Protein AF-A0AAD6NYW4-F1 (afdb_monomer_lite)

Radius of gyration: 80.91 Å; chains: 1; bounding box: 141×64×249 Å

Foldseek 3Di:
DDPPDDDPPPPPPLVVVLVVLVVVLVVLVVVLVVLVVQCVVVVVDVPCPPSNVVSVVVNVVSVVVNVVSVVVSVVSVVVVVVVVVVVVVVVVVVVVVVVVVVVLVVVLVVVVVVVVVVVVVVVVVVVVVVVVVVVVVVVVVVVVVVVVVVVVVVVVVVVVVVVVVVVVVVVVVVVVVVVVVVVVVVVVVVVVVVVVVVVVVVVVVVVVVVVVVVVVVVVVVVVVVVVVVVVVVPPDDDDDDDDDDDDDDDDDDDDDDDDPDDPDDDDDDDDPPPDDDDDDDDDDDDDDDDDDDDDPDDDDDDDDPDPDDDDDDDDDDDDDDDPDPPPPPCVVPSVVVVPPPPPDDDDDDDDDDDDDDDDDDDDDDDDDDDDDDDDDDDDDDD

Sequence (382 aa):
MEAIESHPKGKYRTIGFKTCLKDVSDGITTSKELLKVLNHVCGLDEKHPSGLSLVSALRIELNRACILVNQLIKEHRSNHNEIEYLIKHFEEEKAAWKSKERDRIRNATACIAEELEVERKLRSQTERLNKKLGKELADTKISLSKAVKELECEKRAKEVLEQVCDELARGIGEDRAAAEEMKKESAKMREEVEKEREMLQLADVFREERVQMKLCEAKYHFEEKNCSCGQAEREENEMGAIGNGEVHDGDDSADSDLHSIELNMDNSSRSYKWCYVSEGNALDNPKWFSGGKDFKGRKSISDNIQWGNICLQTRNSNGIDGPDHDFINENQGCLNMLDRERTLPVQRPVLGQSLPLQESGNLVSDDTSPVRQEDNLKPRIA

Structure (mmCIF, N/CA/C/O backbone):
data_AF-A0AAD6NYW4-F1
#
_entry.id   AF-A0AAD6NYW4-F1
#
loop_
_atom_site.group_PDB
_atom_site.id
_atom_site.type_symbol
_atom_site.label_atom_id
_atom_site.label_alt_id
_atom_site.label_comp_id
_atom_site.label_asym_id
_atom_site.label_entity_id
_atom_site.label_seq_id
_atom_site.pdbx_PDB_ins_code
_atom_site.Cartn_x
_atom_site.Cartn_y
_atom_site.Cartn_z
_atom_site.occupancy
_atom_site.B_iso_or_equiv
_atom_site.auth_seq_id
_atom_site.auth_comp_id
_atom_site.auth_asym_id
_atom_site.auth_atom_id
_atom_site.pdbx_PDB_model_num
ATOM 1 N N . MET A 1 1 ? -11.278 0.214 43.573 1.00 37.81 1 MET A N 1
ATOM 2 C CA . MET A 1 1 ? -12.393 -0.474 44.258 1.00 37.81 1 MET A CA 1
ATOM 3 C C . MET A 1 1 ? -12.351 -0.048 45.712 1.00 37.81 1 MET A C 1
ATOM 5 O O . MET A 1 1 ? -11.592 -0.614 46.482 1.00 37.81 1 MET A O 1
ATOM 9 N N . GLU A 1 2 ? -13.078 1.011 46.055 1.00 35.41 2 GLU A N 1
ATOM 10 C CA . GLU A 1 2 ? -13.207 1.475 47.439 1.00 35.41 2 GLU A CA 1
ATOM 11 C C . GLU A 1 2 ? -14.260 0.615 48.144 1.00 35.41 2 GLU A C 1
ATOM 13 O O . GLU A 1 2 ? -15.426 0.570 47.740 1.00 35.41 2 GLU A O 1
ATOM 18 N N . ALA A 1 3 ? -13.826 -0.130 49.157 1.00 43.34 3 ALA A N 1
ATOM 19 C CA . ALA A 1 3 ? -14.701 -0.889 50.031 1.00 43.34 3 ALA A CA 1
ATOM 20 C C . ALA A 1 3 ? -15.401 0.091 50.982 1.00 43.34 3 ALA A C 1
ATOM 22 O O . ALA A 1 3 ? -14.817 0.543 51.961 1.00 43.34 3 ALA A O 1
ATOM 23 N N . ILE A 1 4 ? -16.653 0.439 50.680 1.00 46.81 4 ILE A N 1
ATOM 24 C CA . ILE A 1 4 ? -17.505 1.170 51.623 1.00 46.81 4 ILE A CA 1
ATOM 25 C C . ILE A 1 4 ? -17.984 0.165 52.669 1.00 46.81 4 ILE A C 1
ATOM 27 O O . ILE A 1 4 ? -18.914 -0.612 52.449 1.00 46.81 4 ILE A O 1
ATOM 31 N N . GLU A 1 5 ? -17.284 0.181 53.793 1.00 44.53 5 GLU A N 1
ATOM 32 C CA . GLU A 1 5 ? -17.569 -0.553 55.014 1.00 44.53 5 GLU A CA 1
ATOM 33 C C . GLU A 1 5 ? -18.922 -0.092 55.590 1.00 44.53 5 GLU A C 1
ATOM 35 O O . GLU A 1 5 ? -19.087 1.027 56.077 1.00 44.53 5 GLU A O 1
ATOM 40 N N . SER A 1 6 ? -19.950 -0.938 55.479 1.00 41.78 6 SER A N 1
ATOM 41 C CA . SER A 1 6 ? -21.277 -0.659 56.027 1.00 41.78 6 SER A CA 1
ATOM 42 C C . SER A 1 6 ? -21.308 -0.981 57.524 1.00 41.78 6 SER A C 1
ATOM 44 O O . SER A 1 6 ? -21.440 -2.139 57.922 1.00 41.78 6 SER A O 1
ATOM 46 N N . HIS A 1 7 ? -21.207 0.043 58.370 1.00 40.03 7 HIS A N 1
ATOM 47 C CA . HIS A 1 7 ? -21.378 -0.098 59.816 1.00 40.03 7 HIS A CA 1
ATOM 48 C C . HIS A 1 7 ? -22.817 -0.506 60.206 1.00 40.03 7 HIS A C 1
ATOM 50 O O . HIS A 1 7 ? -23.773 0.165 59.806 1.00 40.03 7 HIS A O 1
ATOM 56 N N . PRO A 1 8 ? -23.015 -1.508 61.087 1.00 45.09 8 PRO A N 1
ATOM 57 C CA . PRO A 1 8 ? -24.337 -1.941 61.525 1.00 45.09 8 PRO A CA 1
ATOM 58 C C . PRO A 1 8 ? -24.797 -1.121 62.741 1.00 45.09 8 PRO A C 1
ATOM 60 O O . PRO A 1 8 ? -24.997 -1.656 63.824 1.00 45.09 8 PRO A O 1
ATOM 63 N N . LYS A 1 9 ? -24.957 0.202 62.612 1.00 47.97 9 LYS A N 1
ATOM 64 C CA . LYS A 1 9 ? -25.365 1.045 63.761 1.00 47.97 9 LYS A CA 1
ATOM 65 C C . LYS A 1 9 ? -26.877 1.020 64.056 1.00 47.97 9 LYS A C 1
ATOM 67 O O . LYS A 1 9 ? -27.293 1.476 65.116 1.00 47.97 9 LYS A O 1
ATOM 72 N N . GLY A 1 10 ? -27.699 0.442 63.173 1.00 47.62 10 GLY A N 1
ATOM 73 C CA . GLY A 1 10 ? -29.167 0.448 63.300 1.00 47.62 10 GLY A CA 1
ATOM 74 C C . GLY A 1 10 ? -29.782 -0.664 64.161 1.00 47.62 10 GLY A C 1
ATOM 75 O O . GLY A 1 10 ? -30.853 -0.468 64.726 1.00 47.62 10 GLY A O 1
ATOM 76 N N . LYS A 1 11 ? -29.123 -1.822 64.315 1.00 50.69 11 LYS A N 1
ATOM 77 C CA . LYS A 1 11 ? -29.748 -3.003 64.950 1.00 50.69 11 LYS A CA 1
ATOM 78 C C . LYS A 1 11 ? -29.909 -2.868 66.472 1.00 50.69 11 LYS A C 1
ATOM 80 O O . LYS A 1 11 ? -30.887 -3.355 67.028 1.00 50.69 11 LYS A O 1
ATOM 85 N N . TYR A 1 12 ? -29.004 -2.163 67.149 1.00 49.53 12 TYR A N 1
ATOM 86 C CA . TYR A 1 12 ? -28.977 -2.110 68.618 1.00 49.53 12 TYR A CA 1
ATOM 87 C C . TYR A 1 12 ? -30.113 -1.275 69.240 1.00 49.53 12 TYR A C 1
ATOM 89 O O . TYR A 1 12 ? -30.588 -1.610 70.323 1.00 49.53 12 TYR A O 1
ATOM 97 N N . ARG A 1 13 ? -30.600 -0.222 68.560 1.00 55.19 13 ARG A N 1
ATOM 98 C CA . ARG A 1 13 ? -31.680 0.639 69.092 1.00 55.19 13 ARG A CA 1
ATOM 99 C C . ARG A 1 13 ? -33.062 -0.001 68.994 1.00 55.19 13 ARG A C 1
ATOM 101 O O . ARG A 1 13 ? -33.830 0.062 69.949 1.00 55.19 13 ARG A O 1
ATOM 108 N N . THR A 1 14 ? -33.372 -0.639 67.871 1.00 58.56 14 THR A N 1
ATOM 109 C CA . THR A 1 14 ? -34.698 -1.231 67.631 1.00 58.56 14 THR A CA 1
ATOM 110 C C . THR A 1 14 ? -34.931 -2.475 68.494 1.00 58.56 14 THR A C 1
ATOM 112 O O . THR A 1 14 ? -36.050 -2.723 68.945 1.00 58.56 14 THR A O 1
ATOM 115 N N . ILE A 1 15 ? -33.862 -3.230 68.786 1.00 61.38 15 ILE A N 1
ATOM 116 C CA . ILE A 1 15 ? -33.903 -4.389 69.690 1.00 61.38 15 ILE A CA 1
ATOM 117 C C . ILE A 1 15 ? -34.190 -3.941 71.130 1.00 61.38 15 ILE A C 1
ATOM 119 O O . ILE A 1 15 ? -35.093 -4.494 71.754 1.00 61.38 15 ILE A O 1
ATOM 123 N N . GLY A 1 16 ? -33.503 -2.903 71.623 1.00 66.81 16 GLY A N 1
ATOM 124 C CA . GLY A 1 16 ? -33.691 -2.395 72.989 1.00 66.81 16 GLY A CA 1
ATOM 125 C C . GLY A 1 16 ? -35.081 -1.800 73.254 1.00 66.81 16 GLY A C 1
ATOM 126 O O . GLY A 1 16 ? -35.619 -1.929 74.351 1.00 66.81 16 GLY A O 1
ATOM 127 N N . PHE A 1 17 ? -35.709 -1.194 72.243 1.00 73.19 17 PHE A N 1
ATOM 128 C CA . PHE A 1 17 ? -37.070 -0.662 72.370 1.00 73.19 17 PHE A CA 1
ATOM 129 C C . PHE A 1 17 ? -38.128 -1.779 72.420 1.00 73.19 17 PHE A C 1
ATOM 131 O O . PHE A 1 17 ? -39.079 -1.717 73.200 1.00 73.19 17 PHE A O 1
ATOM 138 N N . LYS A 1 18 ? -37.934 -2.849 71.637 1.00 75.81 18 LYS A N 1
ATOM 139 C CA . LYS A 1 18 ? -38.827 -4.019 71.608 1.00 75.81 18 LYS A CA 1
ATOM 140 C C . LYS A 1 18 ? -38.780 -4.827 72.908 1.00 75.81 18 LYS A C 1
ATOM 142 O O . LYS A 1 18 ? -39.818 -5.349 73.312 1.00 75.81 18 LYS A O 1
ATOM 147 N N . THR A 1 19 ? -37.608 -4.945 73.537 1.00 80.00 19 THR A N 1
ATOM 148 C CA . THR A 1 19 ? -37.462 -5.601 74.847 1.00 80.00 19 THR A CA 1
ATOM 149 C C . THR A 1 19 ? -38.117 -4.764 75.943 1.00 80.00 19 THR A C 1
ATOM 151 O O . THR A 1 19 ? -38.983 -5.275 76.639 1.00 80.00 19 THR A O 1
ATOM 154 N N . CYS A 1 20 ? -37.853 -3.453 75.977 1.00 81.75 20 CYS A N 1
ATOM 155 C CA . CYS A 1 20 ? -38.441 -2.532 76.955 1.00 81.75 20 CYS A CA 1
ATOM 156 C C . CYS A 1 20 ? -39.983 -2.519 76.926 1.00 81.75 20 CYS A C 1
ATOM 158 O O . CYS A 1 20 ? -40.627 -2.629 77.967 1.00 81.75 20 CYS A O 1
ATOM 160 N N . LEU A 1 21 ? -40.607 -2.462 75.740 1.00 86.94 21 LEU A N 1
ATOM 161 C CA . LEU A 1 21 ? -42.074 -2.513 75.633 1.00 86.94 21 LEU A CA 1
ATOM 162 C C . LEU A 1 21 ? -42.669 -3.835 76.135 1.00 86.94 21 LEU A C 1
ATOM 164 O O . LEU A 1 21 ? -43.785 -3.853 76.655 1.00 86.94 21 LEU A O 1
ATOM 168 N N . LYS A 1 22 ? -41.939 -4.942 75.970 1.00 88.12 22 LYS A N 1
ATOM 169 C CA . LYS A 1 22 ? -42.376 -6.251 76.453 1.00 88.12 22 LYS A CA 1
ATOM 170 C C . LYS A 1 22 ? -42.270 -6.338 77.975 1.00 88.12 22 LYS A C 1
ATOM 172 O O . LYS A 1 22 ? -43.239 -6.740 78.607 1.00 88.12 22 LYS A O 1
ATOM 177 N N . ASP A 1 23 ? -41.178 -5.840 78.544 1.00 89.31 23 ASP A N 1
ATOM 178 C CA . ASP A 1 23 ? -40.975 -5.773 79.994 1.00 89.31 23 ASP A CA 1
ATOM 179 C C . ASP A 1 23 ? -42.046 -4.897 80.675 1.00 89.31 23 ASP A C 1
ATOM 181 O O . ASP A 1 23 ? -42.572 -5.252 81.728 1.00 89.31 23 ASP A O 1
ATOM 185 N N . VAL A 1 24 ? -42.452 -3.787 80.042 1.00 89.81 24 VAL A N 1
ATOM 186 C CA . VAL A 1 24 ? -43.563 -2.937 80.516 1.00 89.81 24 VAL A CA 1
ATOM 187 C C . VAL A 1 24 ? -44.909 -3.666 80.440 1.00 89.81 24 VAL A C 1
ATOM 189 O O . VAL A 1 24 ? -45.713 -3.569 81.366 1.00 89.81 24 VAL A O 1
ATOM 192 N N . SER A 1 25 ? -45.168 -4.422 79.369 1.00 90.44 25 SER A N 1
ATOM 193 C CA . SER A 1 25 ? -46.374 -5.255 79.253 1.00 90.44 25 SER A CA 1
ATOM 194 C C . SER A 1 25 ? -46.430 -6.310 80.362 1.00 90.44 25 SER A C 1
ATOM 196 O O . SER A 1 25 ? -47.468 -6.483 81.005 1.00 90.44 25 SER A O 1
ATOM 198 N N . ASP A 1 26 ? -45.311 -6.979 80.630 1.00 90.12 26 ASP A N 1
ATOM 199 C CA . ASP A 1 26 ? -45.198 -7.999 81.675 1.00 90.12 26 ASP A CA 1
ATOM 200 C C . ASP A 1 26 ? -45.297 -7.366 83.090 1.00 90.12 26 ASP A C 1
ATOM 202 O O . ASP A 1 26 ? -45.929 -7.912 83.998 1.00 90.12 26 ASP A O 1
ATOM 206 N N . GLY A 1 27 ? -44.800 -6.138 83.272 1.00 90.88 27 GLY A N 1
ATOM 207 C CA . GLY A 1 27 ? -45.001 -5.333 84.486 1.00 90.88 27 GLY A CA 1
ATOM 208 C C . GLY A 1 27 ? -46.458 -4.894 84.717 1.00 90.88 27 GLY A C 1
ATOM 209 O O . GLY A 1 27 ? -46.949 -4.865 85.847 1.00 90.88 27 GLY A O 1
ATOM 210 N N . ILE A 1 28 ? -47.202 -4.587 83.651 1.00 90.00 28 ILE A N 1
ATOM 211 C CA . ILE A 1 28 ? -48.628 -4.231 83.736 1.00 90.00 28 ILE A CA 1
ATOM 212 C C . ILE A 1 28 ? -49.489 -5.464 84.042 1.00 90.00 28 ILE A C 1
ATOM 214 O O . ILE A 1 28 ? -50.460 -5.360 84.796 1.00 90.00 28 ILE A O 1
ATOM 218 N N . THR A 1 29 ? -49.149 -6.640 83.503 1.00 89.19 29 THR A N 1
ATOM 219 C CA . THR A 1 29 ? -49.878 -7.884 83.809 1.00 89.19 29 THR A CA 1
ATOM 220 C C . THR A 1 29 ? -49.689 -8.303 85.263 1.00 89.19 29 THR A C 1
ATOM 222 O O . THR A 1 29 ? -50.671 -8.607 85.935 1.00 89.19 29 THR A O 1
ATOM 225 N N . THR A 1 30 ? -48.471 -8.216 85.796 1.00 91.81 30 THR A N 1
ATOM 226 C CA . THR A 1 30 ? -48.211 -8.449 87.228 1.00 91.81 30 THR A CA 1
ATOM 227 C C . THR A 1 30 ? -48.932 -7.429 88.116 1.00 91.81 30 THR A C 1
ATOM 229 O O . THR A 1 30 ? -49.604 -7.818 89.073 1.00 91.81 30 THR A O 1
ATOM 232 N N . SER A 1 31 ? -48.914 -6.142 87.749 1.00 91.44 31 SER A N 1
ATOM 233 C CA . SER A 1 31 ? -49.692 -5.089 88.429 1.00 91.44 31 SER A CA 1
ATOM 234 C C . SER A 1 31 ? -51.200 -5.377 88.426 1.00 91.44 31 SER A C 1
ATOM 236 O O . SER A 1 31 ? -51.902 -5.072 89.389 1.00 91.44 31 SER A O 1
ATOM 238 N N . LYS A 1 32 ? -51.714 -6.013 87.366 1.00 89.56 32 LYS A N 1
ATOM 239 C CA . LYS A 1 32 ? -53.123 -6.411 87.251 1.00 89.56 32 LYS A CA 1
ATOM 240 C C . LYS A 1 32 ? -53.471 -7.557 88.191 1.00 89.56 32 LYS A C 1
ATOM 242 O O . LYS A 1 32 ? -54.555 -7.534 88.769 1.00 89.56 32 LYS A O 1
ATOM 247 N N . GLU A 1 33 ? -52.575 -8.522 88.373 1.00 89.44 33 GLU A N 1
ATOM 248 C CA . GLU A 1 33 ? -52.743 -9.587 89.368 1.00 89.44 33 GLU A CA 1
ATOM 249 C C . GLU A 1 33 ? -52.685 -9.037 90.802 1.00 89.44 33 GLU A C 1
ATOM 251 O O . GLU A 1 33 ? -53.554 -9.358 91.612 1.00 89.44 33 GLU A O 1
ATOM 256 N N . LEU A 1 34 ? -51.754 -8.123 91.104 1.00 89.69 34 LEU A N 1
ATOM 257 C CA . LEU A 1 34 ? -51.691 -7.443 92.407 1.00 89.69 34 LEU A CA 1
ATOM 258 C C . LEU A 1 34 ? -52.976 -6.668 92.718 1.00 89.69 34 LEU A C 1
ATOM 260 O O . LEU A 1 34 ? -53.477 -6.710 93.841 1.00 89.69 34 LEU A O 1
ATOM 264 N N . LEU A 1 35 ? -53.560 -6.009 91.716 1.00 87.38 35 LEU A N 1
ATOM 265 C CA . LEU A 1 35 ? -54.819 -5.290 91.883 1.00 87.38 35 LEU A CA 1
ATOM 266 C C . LEU A 1 35 ? -56.006 -6.231 92.157 1.00 87.38 35 LEU A C 1
ATOM 268 O O . LEU A 1 35 ? -56.921 -5.848 92.884 1.00 87.38 35 LEU A O 1
ATOM 272 N N . LYS A 1 36 ? -55.997 -7.469 91.635 1.00 86.81 36 LYS A N 1
ATOM 273 C CA . LYS A 1 36 ? -56.999 -8.493 92.001 1.00 86.81 36 LYS A CA 1
ATOM 274 C C . LYS A 1 36 ? -56.878 -8.887 93.473 1.00 86.81 36 LYS A C 1
ATOM 276 O O . LYS A 1 36 ? -57.900 -9.011 94.142 1.00 86.81 36 LYS A O 1
ATOM 281 N N . VAL A 1 37 ? -55.649 -9.043 93.972 1.00 87.12 37 VAL A N 1
ATOM 282 C CA . VAL A 1 37 ? -55.379 -9.325 95.392 1.00 87.12 37 VAL A CA 1
ATOM 283 C C . VAL A 1 37 ? -55.840 -8.159 96.269 1.00 87.12 37 VAL A C 1
ATOM 285 O O . VAL A 1 37 ? -56.552 -8.373 97.246 1.00 87.12 37 VAL A O 1
ATOM 288 N N . LEU A 1 38 ? -55.523 -6.917 95.887 1.00 83.62 38 LEU A N 1
ATOM 289 C CA . LEU A 1 38 ? -55.958 -5.720 96.614 1.00 83.62 38 LEU A CA 1
ATOM 290 C C . LEU A 1 38 ? -57.488 -5.594 96.661 1.00 83.62 38 LEU A C 1
ATOM 292 O O . LEU A 1 38 ? -58.049 -5.283 97.707 1.00 83.62 38 LEU A O 1
ATOM 296 N N . ASN A 1 39 ? -58.174 -5.895 95.555 1.00 82.38 39 ASN A N 1
ATOM 297 C CA . ASN A 1 39 ? -59.637 -5.896 95.495 1.00 82.38 39 ASN A CA 1
ATOM 298 C C . ASN A 1 39 ? -60.265 -6.938 96.441 1.00 82.38 39 ASN A C 1
ATOM 300 O O . ASN A 1 39 ? -61.337 -6.701 96.989 1.00 82.38 39 ASN A O 1
ATOM 304 N N . HIS A 1 40 ? -59.595 -8.074 96.664 1.00 82.62 40 HIS A N 1
ATOM 305 C CA . HIS A 1 40 ? -60.026 -9.085 97.632 1.00 82.62 40 HIS A CA 1
ATOM 306 C C . HIS A 1 40 ? -59.844 -8.609 99.083 1.00 82.62 40 HIS A C 1
ATOM 308 O O . HIS A 1 40 ? -60.756 -8.764 99.890 1.00 82.62 40 HIS A O 1
ATOM 314 N N . VAL A 1 41 ? -58.713 -7.967 99.400 1.00 79.88 41 VAL A N 1
ATOM 315 C CA . VAL A 1 41 ? -58.428 -7.415 100.739 1.00 79.88 41 VAL A CA 1
ATOM 316 C C . VAL A 1 41 ? -59.375 -6.260 101.087 1.00 79.88 41 VAL A C 1
ATOM 318 O O . VAL A 1 41 ? -59.947 -6.248 102.172 1.00 79.88 41 VAL A O 1
ATOM 321 N N . CYS A 1 42 ? -59.611 -5.324 100.162 1.00 70.88 42 CYS A N 1
ATOM 322 C CA . CYS A 1 42 ? -60.546 -4.211 100.368 1.00 70.88 42 CYS A CA 1
ATOM 323 C C . CYS A 1 42 ? -62.022 -4.644 100.434 1.00 70.88 42 CYS A C 1
ATOM 325 O O . CYS A 1 42 ? -62.851 -3.874 100.907 1.00 70.88 42 CYS A O 1
ATOM 327 N N . GLY A 1 43 ? -62.364 -5.848 99.962 1.00 66.44 43 GLY A N 1
ATOM 328 C CA . GLY A 1 43 ? -63.716 -6.410 100.051 1.00 66.44 43 GLY A CA 1
ATOM 329 C C . GLY A 1 43 ? -64.041 -7.087 101.389 1.00 66.44 43 GLY A C 1
ATOM 330 O O . GLY A 1 43 ? -65.210 -7.348 101.649 1.00 66.44 43 GLY A O 1
ATOM 331 N N . LEU A 1 44 ? -63.038 -7.367 102.231 1.00 66.12 44 LEU A N 1
ATOM 332 C CA . LEU A 1 44 ? -63.210 -7.989 103.554 1.00 66.12 44 LEU A CA 1
ATOM 333 C C . LEU A 1 44 ? -63.502 -6.970 104.671 1.00 66.12 44 LEU A C 1
ATOM 335 O O . LEU A 1 44 ? -63.889 -7.364 105.768 1.00 66.12 44 LEU A O 1
ATOM 339 N N . ASP A 1 45 ? -63.327 -5.676 104.397 1.00 58.19 45 ASP A N 1
ATOM 340 C CA . ASP A 1 45 ? -63.430 -4.593 105.375 1.00 58.19 45 ASP A CA 1
ATOM 341 C C . ASP A 1 45 ? -64.662 -3.717 105.046 1.00 58.19 45 ASP A C 1
ATOM 343 O O . ASP A 1 45 ? -64.588 -2.765 104.269 1.00 58.19 45 ASP A O 1
ATOM 347 N N . GLU A 1 46 ? -65.838 -4.055 105.597 1.00 54.50 46 GLU A N 1
ATOM 348 C CA . GLU A 1 46 ? -67.162 -3.453 105.294 1.00 54.50 46 GLU A CA 1
ATOM 349 C C . GLU A 1 46 ? -67.290 -1.926 105.559 1.00 54.50 46 GLU A C 1
ATOM 351 O O . GLU A 1 46 ? -68.369 -1.353 105.401 1.00 54.50 46 GLU A O 1
ATOM 356 N N . LYS A 1 47 ? -66.216 -1.217 105.942 1.00 57.78 47 LYS A N 1
ATOM 357 C CA . LYS A 1 47 ? -66.252 0.189 106.401 1.00 57.78 47 LYS A CA 1
ATOM 358 C C . LYS A 1 47 ? -65.693 1.241 105.424 1.00 57.78 47 LYS A C 1
ATOM 360 O O . LYS A 1 47 ? -65.736 2.428 105.752 1.00 57.78 47 LYS A O 1
ATOM 365 N N . HIS A 1 48 ? -65.217 0.876 104.224 1.00 59.91 48 HIS A N 1
ATOM 366 C CA . HIS A 1 48 ? -64.530 1.822 103.316 1.00 59.91 48 HIS A CA 1
ATOM 367 C C . HIS A 1 48 ? -65.054 1.860 101.855 1.00 59.91 48 HIS A C 1
ATOM 369 O O . HIS A 1 48 ? -64.357 1.434 100.930 1.00 59.91 48 HIS A O 1
ATOM 375 N N . PRO A 1 49 ? -66.224 2.479 101.582 1.00 65.75 49 PRO A N 1
ATOM 376 C CA . PRO A 1 49 ? -66.772 2.628 100.221 1.00 65.75 49 PRO A CA 1
ATOM 377 C C . PRO A 1 49 ? -65.873 3.426 99.249 1.00 65.75 49 PRO A C 1
ATOM 379 O O . PRO A 1 49 ? -65.888 3.182 98.043 1.00 65.75 49 PRO A O 1
ATOM 382 N N . SER A 1 50 ? -65.032 4.335 99.759 1.00 74.44 50 SER A N 1
ATOM 383 C CA . SER A 1 50 ? -64.059 5.102 98.957 1.00 74.44 50 SER A CA 1
ATOM 384 C C . SER A 1 50 ? -62.919 4.229 98.394 1.00 74.44 50 SER A C 1
ATOM 386 O O . SER A 1 50 ? -62.477 4.429 97.260 1.00 74.44 50 SER A O 1
ATOM 388 N N . GLY A 1 51 ? -62.489 3.198 99.136 1.00 74.06 51 GLY A N 1
ATOM 389 C CA . GLY A 1 51 ? -61.415 2.285 98.719 1.00 74.06 51 GLY A CA 1
ATOM 390 C C . GLY A 1 51 ? -61.816 1.387 97.545 1.00 74.06 51 GLY A C 1
ATOM 391 O O . GLY A 1 51 ? -61.041 1.208 96.607 1.00 74.06 51 GLY A O 1
ATOM 392 N N . LEU A 1 52 ? -63.063 0.903 97.533 1.00 77.62 52 LEU A N 1
ATOM 393 C CA . LEU A 1 52 ? -63.614 0.087 96.443 1.00 77.62 52 LEU A CA 1
ATOM 394 C C . LEU A 1 52 ? -63.771 0.881 95.133 1.00 77.62 52 LEU A C 1
ATOM 396 O O . LEU A 1 52 ? -63.486 0.364 94.047 1.00 77.62 52 LEU A O 1
ATOM 400 N N . SER A 1 53 ? -64.175 2.154 95.227 1.00 82.69 53 SER A N 1
ATOM 401 C CA . SER A 1 53 ? -64.245 3.067 94.077 1.00 82.69 53 SER A CA 1
ATOM 402 C C . SER A 1 53 ? -62.855 3.351 93.497 1.00 82.69 53 SER A C 1
ATOM 404 O O . SER A 1 53 ? -62.679 3.329 92.278 1.00 82.69 53 SER A O 1
ATOM 406 N N . LEU A 1 54 ? -61.848 3.559 94.355 1.00 85.12 54 LEU A N 1
ATOM 407 C CA . LEU A 1 54 ? -60.461 3.779 93.938 1.00 85.12 54 LEU A CA 1
ATOM 408 C C . LEU A 1 54 ? -59.862 2.540 93.253 1.00 85.12 54 LEU A C 1
ATOM 410 O O . LEU A 1 54 ? -59.283 2.662 92.177 1.00 85.12 54 LEU A O 1
ATOM 414 N N . VAL A 1 55 ? -60.047 1.342 93.818 1.00 84.25 55 VAL A N 1
ATOM 415 C CA . VAL A 1 55 ? -59.583 0.078 93.211 1.00 84.25 55 VAL A CA 1
ATOM 416 C C . VAL A 1 55 ? -60.250 -0.165 91.851 1.00 84.25 55 VAL A C 1
ATOM 418 O O . VAL A 1 55 ? -59.594 -0.599 90.901 1.00 84.25 55 VAL A O 1
ATOM 421 N N . SER A 1 56 ? -61.536 0.173 91.718 1.00 85.12 56 SER A N 1
ATOM 422 C CA . SER A 1 56 ? -62.262 0.082 90.446 1.00 85.12 56 SER A CA 1
ATOM 423 C C . SER A 1 56 ? -61.735 1.071 89.401 1.00 85.12 56 SER A C 1
ATOM 425 O O . SER A 1 56 ? -61.515 0.679 88.253 1.00 85.12 56 SER A O 1
ATOM 427 N N . ALA A 1 57 ? -61.463 2.321 89.790 1.00 87.31 57 ALA A N 1
ATOM 428 C CA . ALA A 1 57 ? -60.857 3.326 88.917 1.00 87.31 57 ALA A CA 1
ATOM 429 C C . ALA A 1 57 ? -59.440 2.919 88.468 1.00 87.31 57 ALA A C 1
ATOM 431 O O . ALA A 1 57 ? -59.140 2.942 87.274 1.00 87.31 57 ALA A O 1
ATOM 432 N N . LEU A 1 58 ? -58.603 2.436 89.397 1.00 90.12 58 LEU A N 1
ATOM 433 C CA . LEU A 1 58 ? -57.268 1.901 89.102 1.00 90.12 58 LEU A CA 1
ATOM 434 C C . LEU A 1 58 ? -57.330 0.714 88.135 1.00 90.12 58 LEU A C 1
ATOM 436 O O . LEU A 1 58 ? -56.494 0.588 87.245 1.00 90.12 58 LEU A O 1
ATOM 440 N N . ARG A 1 59 ? -58.349 -0.141 88.257 1.00 88.25 59 ARG A N 1
ATOM 441 C CA . ARG A 1 59 ? -58.551 -1.284 87.359 1.00 88.25 59 ARG A CA 1
ATOM 442 C C . ARG A 1 59 ? -58.922 -0.842 85.948 1.00 88.25 59 ARG A C 1
ATOM 444 O O . ARG A 1 59 ? -58.476 -1.473 84.990 1.00 88.25 59 ARG A O 1
ATOM 451 N N . ILE A 1 60 ? -59.731 0.204 85.802 1.00 89.81 60 ILE A N 1
ATOM 452 C CA . ILE A 1 60 ? -60.088 0.765 84.492 1.00 89.81 60 ILE A CA 1
ATOM 453 C C . ILE A 1 60 ? -58.849 1.373 83.827 1.00 89.81 60 ILE A C 1
ATOM 455 O O . ILE A 1 60 ? -58.544 1.011 82.691 1.00 89.81 60 ILE A O 1
ATOM 459 N N . GLU A 1 61 ? -58.094 2.208 84.544 1.00 90.50 61 GLU A N 1
ATOM 460 C CA . GLU A 1 61 ? -56.875 2.834 84.014 1.00 90.50 61 GLU A CA 1
ATOM 461 C C . GLU A 1 61 ? -55.786 1.804 83.682 1.00 90.50 61 GLU A C 1
ATOM 463 O O . GLU A 1 61 ? -55.170 1.872 82.619 1.00 90.50 61 GLU A O 1
ATOM 468 N N . LEU A 1 62 ? -55.610 0.764 84.503 1.00 91.44 62 LEU A N 1
ATOM 469 C CA . LEU A 1 62 ? -54.658 -0.310 84.217 1.00 91.44 62 LEU A CA 1
ATOM 470 C C . LEU A 1 62 ? -55.060 -1.144 82.989 1.00 91.44 62 LEU A C 1
ATOM 472 O O . LEU A 1 62 ? -54.210 -1.515 82.179 1.00 91.44 62 LEU A O 1
ATOM 476 N N . ASN A 1 63 ? -56.357 -1.424 82.812 1.00 90.06 63 ASN A N 1
ATOM 477 C CA . ASN A 1 63 ? -56.845 -2.088 81.600 1.00 90.06 63 ASN A CA 1
ATOM 478 C C . ASN A 1 63 ? -56.661 -1.198 80.361 1.00 90.06 63 ASN A C 1
ATOM 480 O O . ASN A 1 63 ? -56.254 -1.702 79.314 1.00 90.06 63 ASN A O 1
ATOM 484 N N . ARG A 1 64 ? -56.898 0.114 80.477 1.00 93.06 64 ARG A N 1
ATOM 485 C CA . ARG A 1 64 ? -56.657 1.089 79.405 1.00 93.06 64 ARG A CA 1
ATOM 486 C C . ARG A 1 64 ? -55.174 1.150 79.024 1.00 93.06 64 ARG A C 1
ATOM 488 O O . ARG A 1 64 ? -54.856 1.067 77.841 1.00 93.06 64 ARG A O 1
ATOM 495 N N . ALA A 1 65 ? -54.272 1.197 80.006 1.00 92.62 65 ALA A N 1
ATOM 496 C CA . ALA A 1 65 ? -52.825 1.149 79.795 1.00 92.62 65 ALA A CA 1
ATOM 497 C C . ALA A 1 65 ? -52.381 -0.160 79.119 1.00 92.62 65 ALA A C 1
ATOM 499 O O . ALA A 1 65 ? -51.587 -0.135 78.182 1.00 92.62 65 ALA A O 1
ATOM 500 N N . CYS A 1 66 ? -52.945 -1.302 79.528 1.00 90.94 66 CYS A N 1
ATOM 501 C CA . CYS A 1 66 ? -52.672 -2.600 78.911 1.00 90.94 66 CYS A CA 1
ATOM 502 C C . CYS A 1 66 ? -53.081 -2.637 77.427 1.00 90.94 66 CYS A C 1
ATOM 504 O O . CYS A 1 66 ? -52.333 -3.150 76.595 1.00 90.94 66 CYS A O 1
ATOM 506 N N . ILE A 1 67 ? -54.239 -2.068 77.070 1.00 92.25 67 ILE A N 1
ATOM 507 C CA . ILE A 1 67 ? -54.682 -1.971 75.670 1.00 92.25 67 ILE A CA 1
ATOM 508 C C . ILE A 1 67 ? -53.728 -1.080 74.863 1.00 92.25 67 ILE A C 1
ATOM 510 O O . ILE A 1 67 ? -53.276 -1.498 73.798 1.00 92.25 67 ILE A O 1
ATOM 514 N N . LEU A 1 68 ? -53.372 0.100 75.384 1.00 92.62 68 LEU A N 1
ATOM 515 C CA . LEU A 1 68 ? -52.471 1.043 74.709 1.00 92.62 68 LEU A CA 1
ATOM 516 C C . LEU A 1 68 ? -51.072 0.453 74.479 1.00 92.62 68 LEU A C 1
ATOM 518 O O . LEU A 1 68 ? -50.540 0.553 73.376 1.00 92.62 68 LEU A O 1
ATOM 522 N N . VAL A 1 69 ? -50.490 -0.215 75.481 1.00 93.19 69 VAL A N 1
ATOM 523 C CA . VAL A 1 69 ? -49.172 -0.862 75.347 1.00 93.19 69 VAL A CA 1
ATOM 524 C C . VAL A 1 69 ? -49.218 -2.009 74.338 1.00 93.19 69 VAL A C 1
ATOM 526 O O . VAL A 1 69 ? -48.330 -2.119 73.496 1.00 93.19 69 VAL A O 1
ATOM 529 N N . ASN A 1 70 ? -50.267 -2.836 74.347 1.00 90.88 70 ASN A N 1
ATOM 530 C CA . ASN A 1 70 ? -50.414 -3.909 73.360 1.00 90.88 70 ASN A CA 1
ATOM 531 C C . ASN A 1 70 ? -50.602 -3.377 71.932 1.00 90.88 70 ASN A C 1
ATOM 533 O O . ASN A 1 70 ? -50.044 -3.942 70.987 1.00 90.88 70 ASN A O 1
ATOM 537 N N . GLN A 1 71 ? -51.346 -2.281 71.769 1.00 93.50 71 GLN A N 1
ATOM 538 C CA . GLN A 1 71 ? -51.483 -1.589 70.490 1.00 93.50 71 GLN A CA 1
ATOM 539 C C . GLN A 1 71 ? -50.128 -1.057 70.007 1.00 93.50 71 GLN A C 1
ATOM 541 O O . GLN A 1 71 ? -49.746 -1.335 68.871 1.00 93.50 71 GLN A O 1
ATOM 546 N N . LEU A 1 72 ? -49.360 -0.412 70.891 1.00 92.81 72 LEU A N 1
ATOM 547 C CA . LEU A 1 72 ? -48.021 0.096 70.596 1.00 92.81 72 LEU A CA 1
ATOM 548 C C . LEU A 1 72 ? -47.035 -1.026 70.229 1.00 92.81 72 LEU A C 1
ATOM 550 O O . LEU A 1 72 ? -46.249 -0.884 69.296 1.00 92.81 72 LEU A O 1
ATOM 554 N N . ILE A 1 73 ? -47.091 -2.178 70.907 1.00 91.62 73 ILE A N 1
ATOM 555 C CA . ILE A 1 73 ? -46.279 -3.356 70.560 1.00 91.62 73 ILE A CA 1
ATOM 556 C C . ILE A 1 73 ? -46.639 -3.875 69.167 1.00 91.62 73 ILE A C 1
ATOM 558 O O . ILE A 1 73 ? -45.745 -4.235 68.395 1.00 91.62 73 ILE A O 1
ATOM 562 N N . LYS A 1 74 ? -47.937 -3.956 68.847 1.00 92.44 74 LYS A N 1
ATOM 563 C CA . LYS A 1 74 ? -48.408 -4.424 67.539 1.00 92.44 74 LYS A CA 1
ATOM 564 C C . LYS A 1 74 ? -47.947 -3.482 66.427 1.00 92.44 74 LYS A C 1
ATOM 566 O O . LYS A 1 74 ? -47.388 -3.965 65.447 1.00 92.44 74 LYS A O 1
ATOM 571 N N . GLU A 1 75 ? -48.120 -2.178 66.619 1.00 92.50 75 GLU A N 1
ATOM 572 C CA . GLU A 1 75 ? -47.695 -1.133 65.684 1.00 92.50 75 GLU A CA 1
ATOM 573 C C . GLU A 1 75 ? -46.173 -1.128 65.491 1.00 92.50 75 GLU A C 1
ATOM 575 O O . GLU A 1 75 ? -45.673 -1.158 64.370 1.00 92.50 75 GLU A O 1
ATOM 580 N N . HIS A 1 76 ? -45.403 -1.215 66.577 1.00 91.88 76 HIS A N 1
ATOM 581 C CA . HIS A 1 76 ? -43.948 -1.300 66.483 1.00 91.88 76 HIS A CA 1
ATOM 582 C C . HIS A 1 76 ? -43.488 -2.558 65.721 1.00 91.88 76 HIS A C 1
ATOM 584 O O . HIS A 1 76 ? -42.514 -2.510 64.970 1.00 91.88 76 HIS A O 1
ATOM 590 N N . ARG A 1 77 ? -44.181 -3.698 65.879 1.00 91.00 77 ARG A N 1
ATOM 591 C CA . ARG A 1 77 ? -43.885 -4.924 65.114 1.00 91.00 77 ARG A CA 1
ATOM 592 C C . ARG A 1 77 ? -44.235 -4.791 63.633 1.00 91.00 77 ARG A C 1
ATOM 594 O O . ARG A 1 77 ? -43.435 -5.238 62.817 1.00 91.00 77 ARG A O 1
ATOM 601 N N . SER A 1 78 ? -45.381 -4.203 63.280 1.00 92.50 78 SER A N 1
ATOM 602 C CA . SER A 1 78 ? -45.734 -3.978 61.872 1.00 92.50 78 SER A CA 1
ATOM 603 C C . SER A 1 78 ? -44.758 -3.015 61.204 1.00 92.50 78 SER A C 1
ATOM 605 O O . SER A 1 78 ? -44.240 -3.343 60.141 1.00 92.50 78 SER A O 1
ATOM 607 N N . ASN A 1 79 ? -44.411 -1.913 61.876 1.00 92.62 79 ASN A N 1
ATOM 608 C CA . ASN A 1 79 ? -43.465 -0.922 61.359 1.00 92.62 79 ASN A CA 1
ATOM 609 C C . ASN A 1 79 ? -42.071 -1.533 61.168 1.00 92.62 79 ASN A C 1
ATOM 611 O O . ASN A 1 79 ? -41.426 -1.291 60.155 1.00 92.62 79 ASN A O 1
ATOM 615 N N . HIS A 1 80 ? -41.605 -2.370 62.102 1.00 92.12 80 HIS A N 1
ATOM 616 C CA . HIS A 1 80 ? -40.340 -3.087 61.928 1.00 92.12 80 HIS A CA 1
ATOM 617 C C . HIS A 1 80 ? -40.369 -4.006 60.700 1.00 92.12 80 HIS A C 1
ATOM 619 O O . HIS A 1 80 ? -39.414 -4.012 59.929 1.00 92.12 80 HIS A O 1
ATOM 625 N N . ASN A 1 81 ? -41.431 -4.794 60.521 1.00 92.38 81 ASN A N 1
ATOM 626 C CA . ASN A 1 81 ? -41.539 -5.708 59.383 1.00 92.38 81 ASN A CA 1
ATOM 627 C C . ASN A 1 81 ? -41.592 -4.944 58.047 1.00 92.38 81 ASN A C 1
ATOM 629 O O . ASN A 1 81 ? -40.996 -5.384 57.068 1.00 92.38 81 ASN A O 1
ATOM 633 N N . GLU A 1 82 ? -42.267 -3.793 58.013 1.00 96.00 82 GLU A N 1
ATOM 634 C CA . GLU A 1 82 ? -42.312 -2.913 56.842 1.00 96.00 82 GLU A CA 1
ATOM 635 C C . GLU A 1 82 ? -40.941 -2.294 56.543 1.00 96.00 82 GLU A C 1
ATOM 637 O O . GLU A 1 82 ? -40.478 -2.346 55.405 1.00 96.00 82 GLU A O 1
ATOM 642 N N . ILE A 1 83 ? -40.237 -1.794 57.565 1.00 94.50 83 ILE A N 1
ATOM 643 C CA . ILE A 1 83 ? -38.863 -1.292 57.425 1.00 94.50 83 ILE A CA 1
ATOM 644 C C . ILE A 1 83 ? -37.936 -2.394 56.899 1.00 94.50 83 ILE A C 1
ATOM 646 O O . ILE A 1 83 ? -37.128 -2.146 56.009 1.00 94.50 83 ILE A O 1
ATOM 650 N N . GLU A 1 84 ? -38.047 -3.615 57.419 1.00 95.06 84 GLU A N 1
ATOM 651 C CA . GLU A 1 84 ? -37.239 -4.755 56.977 1.00 95.06 84 GLU A CA 1
ATOM 652 C C . GLU A 1 84 ? -37.531 -5.136 55.517 1.00 95.06 84 GLU A C 1
ATOM 654 O O . GLU A 1 84 ? -36.597 -5.359 54.745 1.00 95.06 84 GLU A O 1
ATOM 659 N N . TYR A 1 85 ? -38.804 -5.128 55.109 1.00 97.38 85 TYR A N 1
ATOM 660 C CA . TYR A 1 85 ? -39.201 -5.318 53.713 1.00 97.38 85 TYR A CA 1
ATOM 661 C C . TYR A 1 85 ? -38.619 -4.230 52.797 1.00 97.38 85 TYR A C 1
ATOM 663 O O . TYR A 1 85 ? -38.047 -4.551 51.756 1.00 97.38 85 TYR A O 1
ATOM 671 N N . LEU A 1 86 ? -38.702 -2.957 53.198 1.00 97.44 86 LEU A N 1
ATOM 672 C CA . LEU A 1 86 ? -38.151 -1.835 52.432 1.00 97.44 86 LEU A CA 1
ATOM 673 C C . LEU A 1 86 ? -36.625 -1.914 52.305 1.00 97.44 86 LEU A C 1
ATOM 675 O O . LEU A 1 86 ? -36.092 -1.669 51.224 1.00 97.44 86 LEU A O 1
ATOM 679 N N . ILE A 1 87 ? -35.919 -2.290 53.378 1.00 96.19 87 ILE A N 1
ATOM 680 C CA . ILE A 1 87 ? -34.465 -2.507 53.343 1.00 96.19 87 ILE A CA 1
ATOM 681 C C . ILE A 1 87 ? -34.124 -3.604 52.333 1.00 96.19 87 ILE A C 1
ATOM 683 O O . ILE A 1 87 ? -33.258 -3.399 51.484 1.00 96.19 87 ILE A O 1
ATOM 687 N N . LYS A 1 88 ? -34.831 -4.738 52.381 1.00 97.50 88 LYS A N 1
ATOM 688 C CA . LYS A 1 88 ? -34.608 -5.850 51.454 1.00 97.50 88 LYS A CA 1
ATOM 689 C C . LYS A 1 88 ? -34.871 -5.443 49.999 1.00 97.50 88 LYS A C 1
ATOM 691 O O . LYS A 1 88 ? -34.037 -5.702 49.136 1.00 97.50 88 LYS A O 1
ATOM 696 N N . HIS A 1 89 ? -35.982 -4.757 49.730 1.00 97.88 89 HIS A N 1
ATOM 697 C CA . HIS A 1 89 ? -36.312 -4.266 48.389 1.00 97.88 89 HIS A CA 1
ATOM 698 C C . HIS A 1 89 ? -35.247 -3.291 47.863 1.00 97.88 89 HIS A C 1
ATOM 700 O O . HIS A 1 89 ? -34.821 -3.383 46.714 1.00 97.88 89 HIS A O 1
ATOM 706 N N . PHE A 1 90 ? -34.758 -2.383 48.712 1.00 97.94 90 PHE A N 1
ATOM 707 C CA . PHE A 1 90 ? -33.688 -1.459 48.340 1.00 97.94 90 PHE A CA 1
ATOM 708 C C . PHE A 1 90 ? -32.369 -2.184 48.025 1.00 97.94 90 PHE A C 1
ATOM 710 O O . PHE A 1 90 ? -31.648 -1.796 47.103 1.00 97.94 90 PHE A O 1
ATOM 717 N N . GLU A 1 91 ? -32.035 -3.246 48.763 1.00 97.81 91 GLU A N 1
ATOM 718 C CA . GLU A 1 91 ? -30.864 -4.082 48.476 1.00 97.81 91 GLU A CA 1
ATOM 719 C C . GLU A 1 91 ? -30.988 -4.811 47.130 1.00 97.81 91 GLU A C 1
ATOM 721 O O . GLU A 1 91 ? -30.029 -4.815 46.351 1.00 97.81 91 GLU A O 1
ATOM 726 N N . GLU A 1 92 ? -32.163 -5.370 46.834 1.00 97.56 92 GLU A N 1
ATOM 727 C CA . GLU A 1 92 ? -32.475 -6.024 45.557 1.00 97.56 92 GLU A CA 1
ATOM 728 C C . GLU A 1 92 ? -32.375 -5.036 44.385 1.00 97.56 92 GLU A C 1
ATOM 730 O O . GLU A 1 92 ? -31.687 -5.309 43.399 1.00 97.56 92 GLU A O 1
ATOM 735 N N . GLU A 1 93 ? -32.966 -3.847 44.512 1.00 97.44 93 GLU A N 1
ATOM 736 C CA . GLU A 1 93 ? -32.923 -2.805 43.483 1.00 97.44 93 GLU A CA 1
ATOM 737 C C . GLU A 1 93 ? -31.496 -2.280 43.259 1.00 97.44 93 GLU A C 1
ATOM 739 O O . GLU A 1 93 ? -31.033 -2.147 42.122 1.00 97.44 93 GLU A O 1
ATOM 744 N N . LYS A 1 94 ? -30.731 -2.073 44.338 1.00 97.00 94 LYS A N 1
ATOM 745 C CA . LYS A 1 94 ? -29.309 -1.712 44.262 1.00 97.00 94 LYS A CA 1
ATOM 746 C C . LYS A 1 94 ? -28.487 -2.797 43.561 1.00 97.00 94 LYS A C 1
ATOM 748 O O . LYS A 1 94 ? -27.572 -2.472 42.797 1.00 97.00 94 LYS A O 1
ATOM 753 N N . ALA A 1 95 ? -28.767 -4.075 43.819 1.00 97.88 95 ALA A N 1
ATOM 754 C CA . ALA A 1 95 ? -28.096 -5.191 43.156 1.00 97.88 95 ALA A CA 1
ATOM 755 C C . ALA A 1 95 ? -28.468 -5.275 41.667 1.00 97.88 95 ALA A C 1
ATOM 757 O O . ALA A 1 95 ? -27.573 -5.430 40.829 1.00 97.88 95 ALA A O 1
ATOM 758 N N . ALA A 1 96 ? -29.750 -5.096 41.339 1.00 98.38 96 ALA A N 1
ATOM 759 C CA . ALA A 1 96 ? -30.257 -5.065 39.971 1.00 98.38 96 ALA A CA 1
ATOM 760 C C . ALA A 1 96 ? -29.625 -3.922 39.167 1.00 98.38 96 ALA A C 1
ATOM 762 O O . ALA A 1 96 ? -29.092 -4.154 38.080 1.00 98.38 96 ALA A O 1
ATOM 763 N N . TRP A 1 97 ? -29.576 -2.712 39.733 1.00 98.25 97 TRP A N 1
ATOM 764 C CA . TRP A 1 97 ? -28.939 -1.560 39.096 1.00 98.25 97 TRP A CA 1
ATOM 765 C C . TRP A 1 97 ? -27.447 -1.799 38.843 1.00 98.25 97 TRP A C 1
ATOM 767 O O . TRP A 1 97 ? -26.960 -1.588 37.733 1.00 98.25 97 TRP A O 1
ATOM 777 N N . LYS A 1 98 ? -26.717 -2.336 39.832 1.00 98.25 98 LYS A N 1
ATOM 778 C CA . LYS A 1 98 ? -25.302 -2.699 39.656 1.00 98.25 98 LYS A CA 1
ATOM 779 C C . LYS A 1 98 ? -25.094 -3.778 38.593 1.00 98.25 98 LYS A C 1
ATOM 781 O O . LYS A 1 98 ? -24.057 -3.769 37.936 1.00 98.25 98 LYS A O 1
ATOM 786 N N . SER A 1 99 ? -26.019 -4.727 38.446 1.00 96.81 99 SER A N 1
ATOM 787 C CA . SER A 1 99 ? -25.938 -5.726 37.376 1.00 96.81 99 SER A CA 1
ATOM 788 C C . SER A 1 99 ? -26.161 -5.092 36.012 1.00 96.81 99 SER A C 1
ATOM 790 O O . SER A 1 99 ? -25.318 -5.272 35.140 1.00 96.81 99 SER A O 1
ATOM 792 N N . LYS A 1 100 ? -27.212 -4.275 35.868 1.00 98.06 100 LYS A N 1
ATOM 793 C CA . LYS A 1 100 ? -27.516 -3.560 34.623 1.00 98.06 100 LYS A CA 1
ATOM 794 C C . LYS A 1 100 ? -26.343 -2.689 34.176 1.00 98.06 100 LYS A C 1
ATOM 796 O O . LYS A 1 100 ? -26.003 -2.675 32.999 1.00 98.06 100 LYS A O 1
ATOM 801 N N . GLU A 1 101 ? -25.681 -2.011 35.109 1.00 96.62 101 GLU A N 1
ATOM 802 C CA . GLU A 1 101 ? -24.507 -1.199 34.789 1.00 96.62 101 GLU A CA 1
ATOM 803 C C . GLU A 1 101 ? -23.313 -2.047 34.330 1.00 96.62 101 GLU A C 1
ATOM 805 O O . GLU A 1 101 ? -22.664 -1.726 33.336 1.00 96.62 101 GLU A O 1
ATOM 810 N N . ARG A 1 102 ? -23.054 -3.188 34.985 1.00 98.12 102 ARG A N 1
ATOM 811 C CA . ARG A 1 102 ? -22.035 -4.134 34.503 1.00 98.12 102 ARG A CA 1
ATOM 812 C C . ARG A 1 102 ? -22.374 -4.681 33.121 1.00 98.12 102 ARG A C 1
ATOM 814 O O . ARG A 1 102 ? -21.462 -4.861 32.326 1.00 98.12 102 ARG A O 1
ATOM 821 N N . ASP A 1 103 ? -23.643 -4.941 32.829 1.00 97.75 103 ASP A N 1
ATOM 822 C CA . ASP A 1 103 ? -24.081 -5.413 31.513 1.00 97.75 103 ASP A CA 1
ATOM 823 C C . ASP A 1 103 ? -23.861 -4.359 30.430 1.00 97.75 103 ASP A C 1
ATOM 825 O O . ASP A 1 103 ? -23.316 -4.682 29.379 1.00 97.75 103 ASP A O 1
ATOM 829 N N . ARG A 1 104 ? -24.160 -3.084 30.710 1.00 97.69 104 ARG A N 1
ATOM 830 C CA . ARG A 1 104 ? -23.834 -1.972 29.801 1.00 97.69 104 ARG A CA 1
ATOM 831 C C . ARG A 1 104 ? -22.336 -1.897 29.509 1.00 97.69 104 ARG A C 1
ATOM 833 O O . ARG A 1 104 ? -21.948 -1.832 28.346 1.00 97.69 104 ARG A O 1
ATOM 840 N N . ILE A 1 105 ? -21.496 -1.967 30.546 1.00 97.69 105 ILE A N 1
ATOM 841 C CA . ILE A 1 105 ? -20.033 -1.958 30.392 1.00 97.69 105 ILE A CA 1
ATOM 842 C C . ILE A 1 105 ? -19.562 -3.182 29.598 1.00 97.69 105 ILE A C 1
ATOM 844 O O . ILE A 1 105 ? -18.725 -3.046 28.706 1.00 97.69 105 ILE A O 1
ATOM 848 N N . ARG A 1 106 ? -20.098 -4.374 29.890 1.00 98.31 106 ARG A N 1
ATOM 849 C CA . ARG A 1 106 ? -19.760 -5.614 29.174 1.00 98.31 106 ARG A CA 1
ATOM 850 C C . ARG A 1 106 ? -20.122 -5.532 27.697 1.00 98.31 106 ARG A C 1
ATOM 852 O O . ARG A 1 106 ? -19.285 -5.874 26.872 1.00 98.31 106 ARG A O 1
ATOM 859 N N . ASN A 1 107 ? -21.310 -5.034 27.369 1.00 97.12 107 ASN A N 1
ATOM 860 C CA . ASN A 1 107 ? -21.762 -4.886 25.988 1.00 97.12 107 ASN A CA 1
ATOM 861 C C . ASN A 1 107 ? -20.913 -3.858 25.228 1.00 97.12 107 ASN A C 1
ATOM 863 O O . ASN A 1 107 ? -20.469 -4.140 24.121 1.00 97.12 107 ASN A O 1
ATOM 867 N N . ALA A 1 108 ? -20.612 -2.706 25.840 1.00 97.62 108 ALA A N 1
ATOM 868 C CA . ALA A 1 108 ? -19.717 -1.715 25.241 1.00 97.62 108 ALA A CA 1
ATOM 869 C C . ALA A 1 108 ? -18.301 -2.280 25.020 1.00 97.62 108 ALA A C 1
ATOM 871 O O . ALA A 1 108 ? -17.711 -2.089 23.962 1.00 97.62 108 ALA A O 1
ATOM 872 N N . THR A 1 109 ? -17.778 -3.035 25.992 1.00 98.00 109 THR A N 1
ATOM 873 C CA . THR A 1 109 ? -16.470 -3.701 25.876 1.00 98.00 109 THR A CA 1
ATOM 874 C C . THR A 1 109 ? -16.468 -4.752 24.763 1.00 98.00 109 THR A C 1
ATOM 876 O O . THR A 1 109 ? -15.496 -4.840 24.019 1.00 98.00 109 THR A O 1
ATOM 879 N N . ALA A 1 110 ? -1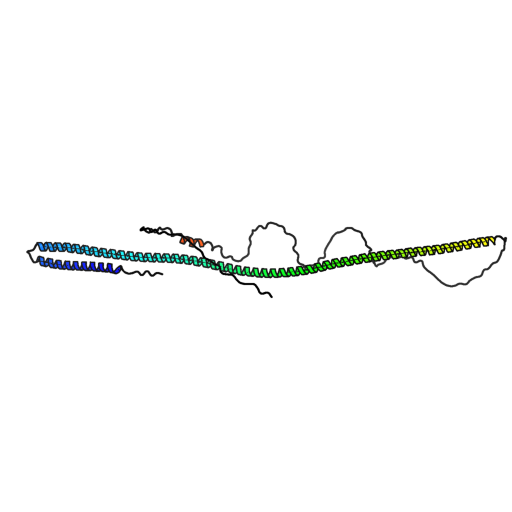7.544 -5.536 24.634 1.00 98.06 110 ALA A N 1
ATOM 880 C CA . ALA A 1 110 ? -17.686 -6.537 23.581 1.00 98.06 110 ALA A CA 1
ATOM 881 C C . ALA A 1 110 ? -17.722 -5.893 22.188 1.00 98.06 110 ALA A C 1
ATOM 883 O O . ALA A 1 110 ? -17.001 -6.350 21.307 1.00 98.06 110 ALA A O 1
ATOM 884 N N . CYS A 1 111 ? -18.468 -4.796 22.022 1.00 97.69 111 CYS A N 1
ATOM 885 C CA . CYS A 1 111 ? -18.513 -4.066 20.756 1.00 97.69 111 CYS A CA 1
ATOM 886 C C . CYS A 1 111 ? -17.132 -3.518 20.356 1.00 97.69 111 CYS A C 1
ATOM 888 O O . CYS A 1 111 ? -16.653 -3.770 19.254 1.00 97.69 111 CYS A O 1
ATOM 890 N N . ILE A 1 112 ? -16.422 -2.869 21.287 1.00 97.75 112 ILE A N 1
ATOM 891 C CA . ILE A 1 112 ? -15.057 -2.377 21.031 1.00 97.75 112 ILE A CA 1
ATOM 892 C C . ILE A 1 112 ? -14.102 -3.533 20.680 1.00 97.75 112 ILE A C 1
ATOM 894 O O . ILE A 1 112 ? -13.218 -3.384 19.838 1.00 97.75 112 ILE A O 1
ATOM 898 N N . ALA A 1 113 ? -14.248 -4.697 21.321 1.00 98.25 113 ALA A N 1
ATOM 899 C CA . ALA A 1 113 ? -13.410 -5.859 21.032 1.00 98.25 113 ALA A CA 1
ATOM 900 C C . ALA A 1 113 ? -13.630 -6.408 19.611 1.00 98.25 113 ALA A C 1
ATOM 902 O O . ALA A 1 113 ? -12.661 -6.823 18.970 1.00 98.25 113 ALA A O 1
ATOM 903 N N . GLU A 1 114 ? -14.872 -6.390 19.126 1.00 97.75 114 GLU A N 1
ATOM 904 C CA . GLU A 1 114 ? -15.237 -6.791 17.767 1.00 97.75 114 GLU A CA 1
ATOM 905 C C . GLU A 1 114 ? -14.691 -5.814 16.716 1.00 97.75 114 GLU A C 1
ATOM 907 O O . GLU A 1 114 ? -14.001 -6.243 15.787 1.00 97.75 114 GLU A O 1
ATOM 912 N N . GLU A 1 115 ? -14.879 -4.505 16.918 1.00 95.56 115 GLU A N 1
ATOM 913 C CA . GLU A 1 115 ? -14.310 -3.461 16.052 1.00 95.56 115 GLU A CA 1
ATOM 914 C C . GLU A 1 115 ? -12.779 -3.585 15.941 1.00 95.56 115 GLU A C 1
ATOM 916 O O . GLU A 1 115 ? -12.211 -3.526 14.847 1.00 95.56 115 GLU A O 1
ATOM 921 N N . LEU A 1 116 ? -12.093 -3.835 17.064 1.00 97.75 116 LEU A N 1
ATOM 922 C CA . LEU A 1 116 ? -10.643 -4.045 17.077 1.00 97.75 116 LEU A CA 1
ATOM 923 C C . LEU A 1 116 ? -10.210 -5.291 16.299 1.00 97.75 116 LEU A C 1
ATOM 925 O O . LEU A 1 116 ? -9.118 -5.304 15.729 1.00 97.75 116 LEU A O 1
ATOM 929 N N . GLU A 1 117 ? -11.014 -6.351 16.287 1.00 98.19 117 GLU A N 1
ATOM 930 C CA . GLU A 1 117 ? -10.690 -7.560 15.532 1.00 98.19 117 GLU A CA 1
ATOM 931 C C . GLU A 1 117 ? -10.824 -7.338 14.022 1.00 98.19 117 GLU A C 1
ATOM 933 O O . GLU A 1 117 ? -9.959 -7.772 13.253 1.00 98.19 117 GLU A O 1
ATOM 938 N N . VAL A 1 118 ? -11.854 -6.605 13.593 1.00 97.38 118 VAL A N 1
ATOM 939 C CA . VAL A 1 118 ? -12.002 -6.175 12.195 1.00 97.38 118 VAL A CA 1
ATOM 940 C C . VAL A 1 118 ? -10.812 -5.307 11.775 1.00 97.38 118 VAL A C 1
ATOM 942 O O . VAL A 1 118 ? -10.164 -5.595 10.764 1.00 97.38 118 VAL A O 1
ATOM 945 N N . GLU A 1 119 ? -10.445 -4.316 12.589 1.00 97.25 119 GLU A N 1
ATOM 946 C CA . GLU A 1 119 ? -9.297 -3.440 12.328 1.00 97.25 119 GLU A CA 1
ATOM 947 C C . GLU A 1 119 ? -7.976 -4.226 12.233 1.00 97.25 119 GLU A C 1
ATOM 949 O O . GLU A 1 119 ? -7.189 -4.021 11.306 1.00 97.25 119 GLU A O 1
ATOM 954 N N . ARG A 1 120 ? -7.729 -5.200 13.125 1.00 98.38 120 ARG A N 1
ATOM 955 C CA . ARG A 1 120 ? -6.531 -6.064 13.051 1.00 98.38 120 ARG A CA 1
ATOM 956 C C . ARG A 1 120 ? -6.451 -6.841 11.740 1.00 98.38 120 ARG A C 1
ATOM 958 O O . ARG A 1 120 ? -5.356 -6.978 11.177 1.00 98.38 120 ARG A O 1
ATOM 965 N N . LYS A 1 121 ? -7.579 -7.363 11.248 1.00 98.12 121 LYS A N 1
ATOM 966 C CA . LYS A 1 121 ? -7.636 -8.099 9.975 1.00 98.12 121 LYS A CA 1
ATOM 967 C C . LYS A 1 121 ? -7.318 -7.182 8.795 1.00 98.12 121 LYS A C 1
ATOM 969 O O . LYS A 1 121 ? -6.467 -7.539 7.975 1.00 98.12 121 LYS A O 1
ATOM 974 N N . LEU A 1 122 ? -7.916 -5.990 8.751 1.00 98.00 122 LEU A N 1
ATOM 975 C CA . LEU A 1 122 ? -7.653 -4.982 7.716 1.00 98.00 122 LEU A CA 1
ATOM 976 C C . LEU A 1 122 ? -6.196 -4.511 7.733 1.00 98.00 122 LEU A C 1
ATOM 978 O O . LEU A 1 122 ? -5.539 -4.453 6.686 1.00 98.00 122 LEU A O 1
ATOM 982 N N . ARG A 1 123 ? -5.647 -4.258 8.923 1.00 98.38 123 ARG A N 1
ATOM 983 C CA . ARG A 1 123 ? -4.240 -3.892 9.094 1.00 98.38 123 ARG A CA 1
ATOM 984 C C . ARG A 1 123 ? -3.310 -4.988 8.581 1.00 98.38 123 ARG A C 1
ATOM 986 O O . ARG A 1 123 ? -2.423 -4.714 7.775 1.00 98.38 123 ARG A O 1
ATOM 993 N N . SER A 1 124 ? -3.569 -6.242 8.951 1.00 98.00 124 SER A N 1
ATOM 994 C CA . SER A 1 124 ? -2.792 -7.398 8.482 1.00 98.00 124 SER A CA 1
ATOM 995 C C . SER A 1 124 ? -2.853 -7.564 6.959 1.00 98.00 124 SER A C 1
ATOM 997 O O . SER A 1 124 ? -1.853 -7.896 6.321 1.00 98.00 124 SER A O 1
ATOM 999 N N . GLN A 1 125 ? -4.017 -7.342 6.344 1.00 98.50 125 GLN A N 1
ATOM 1000 C CA . GLN A 1 125 ? -4.167 -7.377 4.888 1.00 98.50 125 GLN A CA 1
ATOM 1001 C C . GLN A 1 125 ? -3.361 -6.262 4.214 1.00 98.50 125 GLN A C 1
ATOM 1003 O O . GLN A 1 125 ? -2.645 -6.523 3.244 1.00 98.50 125 GLN A O 1
ATOM 1008 N N . THR A 1 126 ? -3.425 -5.050 4.759 1.00 97.69 126 THR A N 1
ATOM 1009 C CA . THR A 1 126 ? -2.672 -3.890 4.269 1.00 97.69 126 THR A CA 1
ATOM 1010 C C . THR A 1 126 ? -1.166 -4.134 4.352 1.00 97.69 126 THR A C 1
ATOM 1012 O O . THR A 1 126 ? -0.446 -3.910 3.382 1.00 97.69 126 THR A O 1
ATOM 1015 N N . GLU A 1 127 ? -0.676 -4.691 5.461 1.00 98.06 127 GLU A N 1
ATOM 1016 C CA . GLU A 1 127 ? 0.734 -5.063 5.624 1.00 98.06 127 GLU A CA 1
ATOM 1017 C C . GLU A 1 127 ? 1.184 -6.114 4.597 1.00 98.06 127 GLU A C 1
ATOM 1019 O O . GLU A 1 127 ? 2.270 -6.000 4.019 1.00 98.06 127 GLU A O 1
ATOM 1024 N N . ARG A 1 128 ? 0.341 -7.116 4.299 1.00 98.44 128 ARG A N 1
ATOM 1025 C CA . ARG A 1 128 ? 0.628 -8.107 3.245 1.00 98.44 128 ARG A CA 1
ATOM 1026 C C . ARG A 1 128 ? 0.725 -7.458 1.868 1.00 98.44 128 ARG A C 1
ATOM 1028 O O . ARG A 1 128 ? 1.635 -7.804 1.116 1.00 98.44 128 ARG A O 1
ATOM 1035 N N . LEU A 1 129 ? -0.192 -6.551 1.528 1.00 98.44 129 LEU A N 1
ATOM 1036 C CA . LEU A 1 129 ? -0.168 -5.832 0.252 1.00 98.44 129 LEU A CA 1
ATOM 1037 C C . LEU A 1 129 ? 1.058 -4.919 0.153 1.00 98.44 129 LEU A C 1
ATOM 1039 O O . LEU A 1 129 ? 1.780 -4.999 -0.835 1.00 98.44 129 LEU A O 1
ATOM 1043 N N . ASN A 1 130 ? 1.380 -4.164 1.204 1.00 98.44 130 ASN A N 1
ATOM 1044 C CA . ASN A 1 130 ? 2.587 -3.336 1.256 1.00 98.44 130 ASN A CA 1
ATOM 1045 C C . ASN A 1 130 ? 3.864 -4.166 1.078 1.00 98.44 130 ASN A C 1
ATOM 1047 O O . ASN A 1 130 ? 4.764 -3.773 0.336 1.00 98.44 130 ASN A O 1
ATOM 1051 N N . LYS A 1 131 ? 3.937 -5.357 1.688 1.00 98.69 131 LYS A N 1
ATOM 1052 C CA . LYS A 1 131 ? 5.065 -6.280 1.491 1.00 98.69 131 LYS A CA 1
ATOM 1053 C C . LYS A 1 131 ? 5.164 -6.787 0.048 1.00 98.69 131 LYS A C 1
ATOM 1055 O O . LYS A 1 131 ? 6.277 -6.989 -0.432 1.00 98.69 131 LYS A O 1
ATOM 1060 N N . LYS A 1 132 ? 4.037 -7.022 -0.635 1.00 98.62 132 LYS A N 1
ATOM 1061 C CA . LYS A 1 132 ? 4.018 -7.413 -2.057 1.00 98.62 132 LYS A CA 1
ATOM 1062 C C . LYS A 1 132 ? 4.473 -6.261 -2.951 1.00 98.62 132 LYS A C 1
ATOM 1064 O O . LYS A 1 132 ? 5.426 -6.439 -3.701 1.00 98.62 132 LYS A O 1
ATOM 1069 N N . LEU A 1 133 ? 3.887 -5.077 -2.779 1.00 98.50 133 LEU A N 1
ATOM 1070 C CA . LEU A 1 133 ? 4.255 -3.870 -3.525 1.00 98.50 133 LEU A CA 1
ATOM 1071 C C . LEU A 1 133 ? 5.737 -3.518 -3.352 1.00 98.50 133 LEU A C 1
ATOM 1073 O O . LEU A 1 133 ? 6.410 -3.181 -4.320 1.00 98.50 133 LEU A O 1
ATOM 1077 N N . GLY A 1 134 ? 6.283 -3.661 -2.141 1.00 98.56 134 GLY A N 1
ATOM 1078 C CA . GLY A 1 134 ? 7.709 -3.440 -1.892 1.00 98.56 134 GLY A CA 1
ATOM 1079 C C . GLY A 1 134 ? 8.624 -4.391 -2.673 1.00 98.56 134 GLY A C 1
ATOM 1080 O O . GLY A 1 134 ? 9.687 -3.974 -3.129 1.00 98.56 134 GLY A O 1
ATOM 1081 N N . LYS A 1 135 ? 8.213 -5.652 -2.869 1.00 98.62 135 LYS A N 1
ATOM 1082 C CA . LYS A 1 135 ? 8.955 -6.614 -3.701 1.00 98.62 135 LYS A CA 1
ATOM 1083 C C . LYS A 1 135 ? 8.868 -6.256 -5.180 1.00 98.62 135 LYS A C 1
ATOM 1085 O O . LYS A 1 135 ? 9.900 -6.164 -5.830 1.00 98.62 135 LYS A O 1
ATOM 1090 N N . GLU A 1 136 ? 7.668 -5.973 -5.682 1.00 98.56 136 GLU A N 1
ATOM 1091 C CA . GLU A 1 136 ? 7.461 -5.572 -7.081 1.00 98.56 136 GLU A CA 1
ATOM 1092 C C . GLU A 1 136 ? 8.236 -4.290 -7.423 1.00 98.56 136 GLU A C 1
ATOM 1094 O O . GLU A 1 136 ? 8.847 -4.181 -8.487 1.00 98.56 136 GLU A O 1
ATOM 1099 N N . LEU A 1 137 ? 8.299 -3.333 -6.494 1.00 98.75 137 LEU A N 1
ATOM 1100 C CA . LEU A 1 137 ? 9.108 -2.127 -6.651 1.00 98.75 137 LEU A CA 1
ATOM 1101 C C . LEU A 1 137 ? 10.614 -2.437 -6.712 1.00 98.75 137 LEU A C 1
ATOM 1103 O O . LEU A 1 137 ? 11.349 -1.820 -7.483 1.00 98.75 137 LEU A O 1
ATOM 1107 N N . ALA A 1 138 ? 11.095 -3.399 -5.922 1.00 98.62 138 ALA A N 1
ATOM 1108 C CA . ALA A 1 138 ? 12.488 -3.835 -5.988 1.00 98.62 138 ALA A CA 1
ATOM 1109 C C . ALA A 1 138 ? 12.798 -4.557 -7.313 1.00 98.62 138 ALA A C 1
ATOM 1111 O O . ALA A 1 138 ? 13.808 -4.254 -7.950 1.00 98.62 138 ALA A O 1
ATOM 1112 N N . ASP A 1 139 ? 11.914 -5.444 -7.768 1.00 98.62 139 ASP A N 1
ATOM 1113 C CA . ASP A 1 139 ? 12.078 -6.206 -9.011 1.00 98.62 139 ASP A CA 1
ATOM 1114 C C . ASP A 1 139 ? 12.041 -5.297 -10.250 1.00 98.62 139 ASP A C 1
ATOM 1116 O O . ASP A 1 139 ? 12.869 -5.420 -11.161 1.00 98.62 139 ASP A O 1
ATOM 1120 N N . THR A 1 140 ? 11.127 -4.323 -10.270 1.00 98.50 140 THR A N 1
ATOM 1121 C CA . THR A 1 140 ? 11.061 -3.298 -11.324 1.00 98.50 140 THR A CA 1
ATOM 1122 C C . THR A 1 140 ? 12.296 -2.403 -11.311 1.00 98.50 140 THR A C 1
ATOM 1124 O O . THR A 1 140 ? 12.856 -2.133 -12.372 1.00 98.50 140 THR A O 1
ATOM 1127 N N . LYS A 1 141 ? 12.801 -2.012 -10.133 1.00 98.81 141 LYS A N 1
ATOM 1128 C CA . LYS A 1 141 ? 14.065 -1.269 -10.003 1.00 98.81 141 LYS A CA 1
ATOM 1129 C C . LYS A 1 141 ? 15.261 -2.056 -10.552 1.00 98.81 141 LYS A C 1
ATOM 1131 O O . LYS A 1 141 ? 16.109 -1.474 -11.236 1.00 98.81 141 LYS A O 1
ATOM 1136 N N . ILE A 1 142 ? 15.344 -3.360 -10.281 1.00 98.75 142 ILE A N 1
ATOM 1137 C CA . ILE A 1 142 ? 16.393 -4.238 -10.830 1.00 98.75 142 ILE A CA 1
ATOM 1138 C C . ILE A 1 142 ? 16.272 -4.316 -12.357 1.00 98.75 142 ILE A C 1
ATOM 1140 O O . ILE A 1 142 ? 17.261 -4.110 -13.063 1.00 98.75 142 ILE A O 1
ATOM 1144 N N . SER A 1 143 ? 15.062 -4.553 -12.866 1.00 98.62 143 SER A N 1
ATOM 1145 C CA . SER A 1 143 ? 14.789 -4.654 -14.306 1.00 98.62 143 SER A CA 1
ATOM 1146 C C . SER A 1 143 ? 15.120 -3.354 -15.043 1.00 98.62 143 SER A C 1
ATOM 1148 O O . SER A 1 143 ? 15.776 -3.385 -16.082 1.00 98.62 143 SER A O 1
ATOM 1150 N N . LEU A 1 144 ? 14.760 -2.205 -14.465 1.00 98.69 144 LEU A N 1
ATOM 1151 C CA . LEU A 1 144 ? 15.114 -0.885 -14.983 1.00 98.69 144 LEU A CA 1
ATOM 1152 C C . LEU A 1 144 ? 16.632 -0.675 -14.995 1.00 98.69 144 LEU A C 1
ATOM 1154 O O . LEU A 1 144 ? 17.181 -0.246 -16.004 1.00 98.69 144 LEU A O 1
ATOM 1158 N N . SER A 1 145 ? 17.327 -1.027 -13.910 1.00 98.75 145 SER A N 1
ATOM 1159 C CA . SER A 1 145 ? 18.791 -0.902 -13.836 1.00 98.75 145 SER A CA 1
ATOM 1160 C C . SER A 1 145 ? 19.492 -1.745 -14.907 1.00 98.75 145 SER A C 1
ATOM 1162 O O . SER A 1 145 ? 20.511 -1.329 -15.454 1.00 98.75 145 SER A O 1
ATOM 1164 N N . LYS A 1 146 ? 18.949 -2.926 -15.226 1.00 98.75 146 LYS A N 1
ATOM 1165 C CA . LYS A 1 146 ? 19.441 -3.771 -16.320 1.00 98.75 146 LYS A CA 1
ATOM 1166 C C . LYS A 1 146 ? 19.184 -3.130 -17.688 1.00 98.75 146 LYS A C 1
ATOM 1168 O O . LYS A 1 146 ? 20.121 -3.017 -18.471 1.00 98.75 146 LYS A O 1
ATOM 1173 N N . ALA A 1 147 ? 17.962 -2.661 -17.943 1.00 98.62 147 ALA A N 1
ATOM 1174 C CA . ALA A 1 147 ? 17.601 -2.013 -19.205 1.00 98.62 147 ALA A CA 1
ATOM 1175 C C . ALA A 1 147 ? 18.429 -0.744 -19.471 1.00 98.62 147 ALA A C 1
ATOM 1177 O O . ALA A 1 147 ? 18.844 -0.501 -20.600 1.00 98.62 147 ALA A O 1
ATOM 1178 N N . VAL A 1 148 ? 18.733 0.040 -18.430 1.00 98.75 148 VAL A N 1
ATOM 1179 C CA . VAL A 1 148 ? 19.616 1.212 -18.539 1.00 98.75 148 VAL A CA 1
ATOM 1180 C C . VAL A 1 148 ? 21.024 0.802 -18.973 1.00 98.75 148 VAL A C 1
ATOM 1182 O O . VAL A 1 148 ? 21.566 1.397 -19.900 1.00 98.75 148 VAL A O 1
ATOM 1185 N N . LYS A 1 149 ? 21.595 -0.250 -18.374 1.00 98.75 149 LYS A N 1
ATOM 1186 C CA . LYS A 1 149 ? 22.920 -0.758 -18.771 1.00 98.75 149 LYS A CA 1
ATOM 1187 C C . LYS A 1 149 ? 22.936 -1.284 -20.207 1.00 98.75 149 LYS A C 1
ATOM 1189 O O . LYS A 1 149 ? 23.897 -1.047 -20.931 1.00 98.75 149 LYS A O 1
ATOM 1194 N N . GLU A 1 150 ? 21.886 -1.988 -20.625 1.00 98.69 150 GLU A N 1
ATOM 1195 C CA . GLU A 1 150 ? 21.742 -2.458 -22.009 1.00 98.69 150 GLU A CA 1
ATOM 1196 C C . GLU A 1 150 ? 21.651 -1.283 -22.990 1.00 98.69 150 GLU A C 1
ATOM 1198 O O . GLU A 1 150 ? 22.358 -1.272 -23.994 1.00 98.69 150 GLU A O 1
ATOM 1203 N N . LEU A 1 151 ? 20.874 -0.248 -22.659 1.00 98.44 151 LEU A N 1
ATOM 1204 C CA . LEU A 1 151 ? 20.787 0.977 -23.454 1.00 98.44 151 LEU A CA 1
ATOM 1205 C C . LEU A 1 151 ? 22.135 1.709 -23.547 1.00 98.44 151 LEU A C 1
ATOM 1207 O O . LEU A 1 151 ? 22.479 2.230 -24.603 1.00 98.44 151 LEU A O 1
ATOM 1211 N N . GLU A 1 152 ? 22.911 1.767 -22.465 1.00 98.69 152 GLU A N 1
ATOM 1212 C CA . GLU A 1 152 ? 24.262 2.341 -22.480 1.00 98.69 152 GLU A CA 1
ATOM 1213 C C . GLU A 1 152 ? 25.228 1.533 -23.357 1.00 98.69 152 GLU A C 1
ATOM 1215 O O . GLU A 1 152 ? 26.045 2.118 -24.069 1.00 98.69 152 GLU A O 1
ATOM 1220 N N . CYS A 1 153 ? 25.137 0.200 -23.336 1.00 98.44 153 CYS A N 1
ATOM 1221 C CA . CYS A 1 153 ? 25.892 -0.660 -24.249 1.00 98.44 153 CYS A CA 1
ATOM 1222 C C . CYS A 1 153 ? 25.521 -0.398 -25.711 1.00 98.44 153 CYS A C 1
ATOM 1224 O O . CYS A 1 153 ? 26.417 -0.237 -26.536 1.00 98.44 153 CYS A O 1
ATOM 1226 N N . GLU A 1 154 ? 24.227 -0.310 -26.013 1.00 98.50 154 GLU A N 1
ATOM 1227 C CA . GLU A 1 154 ? 23.730 -0.026 -27.361 1.00 98.50 154 GLU A CA 1
ATOM 1228 C C . GLU A 1 154 ? 24.185 1.355 -27.848 1.00 98.50 154 GLU A C 1
ATOM 1230 O O . GLU A 1 154 ? 24.658 1.494 -28.972 1.00 98.50 154 GLU A O 1
ATOM 1235 N N . LYS A 1 155 ? 24.127 2.380 -26.986 1.00 98.69 155 LYS A N 1
ATOM 1236 C CA . LYS A 1 155 ? 24.637 3.723 -27.307 1.00 98.69 155 LYS A CA 1
ATOM 1237 C C . LYS A 1 155 ? 26.115 3.696 -27.691 1.00 98.69 155 LYS A C 1
ATOM 1239 O O . LYS A 1 155 ? 26.478 4.293 -28.697 1.00 98.69 155 LYS A O 1
ATOM 1244 N N . ARG A 1 156 ? 26.944 2.971 -26.932 1.00 98.62 156 ARG A N 1
ATOM 1245 C CA . ARG A 1 156 ? 28.371 2.799 -27.250 1.00 98.62 156 ARG A CA 1
ATOM 1246 C C . ARG A 1 156 ? 28.584 2.049 -28.566 1.00 98.62 156 ARG A C 1
ATOM 1248 O O . ARG A 1 156 ? 29.447 2.429 -29.344 1.00 98.62 156 ARG A O 1
ATOM 1255 N N . ALA A 1 157 ? 27.803 1.003 -28.835 1.00 98.56 157 ALA A N 1
ATOM 1256 C CA . ALA A 1 157 ? 27.888 0.274 -30.101 1.00 98.56 157 ALA A CA 1
ATOM 1257 C C . ALA A 1 157 ? 27.505 1.163 -31.296 1.00 98.56 157 ALA A C 1
ATOM 1259 O O . ALA A 1 157 ? 28.181 1.143 -32.323 1.00 98.56 157 ALA A O 1
ATOM 1260 N N . LYS A 1 158 ? 26.460 1.984 -31.140 1.00 98.38 158 LYS A N 1
ATOM 1261 C CA . LYS A 1 158 ? 26.047 2.962 -32.148 1.00 98.38 158 LYS A CA 1
ATOM 1262 C C . LYS A 1 158 ? 27.132 4.011 -32.408 1.00 98.38 158 LYS A C 1
ATOM 1264 O O . LYS A 1 158 ? 27.374 4.323 -33.564 1.00 98.38 158 LYS A O 1
ATOM 1269 N N . GLU A 1 159 ? 27.788 4.516 -31.366 1.00 98.62 159 GLU A N 1
ATOM 1270 C CA . GLU A 1 159 ? 28.897 5.472 -31.499 1.00 98.62 159 GLU A CA 1
ATOM 1271 C C . GLU A 1 159 ? 30.068 4.880 -32.299 1.00 98.62 159 GLU A C 1
ATOM 1273 O O . GLU A 1 159 ? 30.586 5.523 -33.206 1.00 98.62 159 GLU A O 1
ATOM 1278 N N . VAL A 1 160 ? 30.433 3.620 -32.038 1.00 98.62 160 VAL A N 1
ATOM 1279 C CA . VAL A 1 160 ? 31.455 2.916 -32.833 1.00 98.62 160 VAL A CA 1
ATOM 1280 C C . VAL A 1 160 ? 31.016 2.759 -34.291 1.00 98.62 160 VAL A C 1
ATOM 1282 O O . VAL A 1 160 ? 31.816 2.958 -35.201 1.00 98.62 160 VAL A O 1
ATOM 1285 N N . LEU A 1 161 ? 29.749 2.418 -34.539 1.00 98.44 161 LEU A N 1
ATOM 1286 C CA . LEU A 1 161 ? 29.228 2.302 -35.902 1.00 98.44 161 LEU A CA 1
ATOM 1287 C C . LEU A 1 161 ? 29.255 3.645 -36.645 1.00 98.44 161 LEU A C 1
ATOM 1289 O O . LEU A 1 161 ? 29.587 3.676 -37.825 1.00 98.44 161 LEU A O 1
ATOM 1293 N N . GLU A 1 162 ? 28.918 4.739 -35.965 1.00 98.38 162 GLU A N 1
ATOM 1294 C CA . GLU A 1 162 ? 28.988 6.095 -36.516 1.00 98.38 162 GLU A CA 1
ATOM 1295 C C . GLU A 1 162 ? 30.426 6.451 -36.920 1.00 98.38 162 GLU A C 1
ATOM 1297 O O . GLU A 1 162 ? 30.644 6.845 -38.063 1.00 98.38 162 GLU A O 1
ATOM 1302 N N . GLN A 1 163 ? 31.415 6.161 -36.065 1.00 98.62 163 GLN A N 1
ATOM 1303 C CA . GLN A 1 163 ? 32.836 6.344 -36.394 1.00 98.62 163 GLN A CA 1
ATOM 1304 C C . GLN A 1 163 ? 33.255 5.550 -37.640 1.00 98.62 163 GLN A C 1
ATOM 1306 O O . GLN A 1 163 ? 33.919 6.090 -38.521 1.00 98.62 163 GLN A O 1
ATOM 1311 N N . VAL A 1 164 ? 32.838 4.285 -37.762 1.00 98.75 164 VAL A N 1
ATOM 1312 C CA . VAL A 1 164 ? 33.142 3.464 -38.949 1.00 98.75 164 VAL A CA 1
ATOM 1313 C C . VAL A 1 164 ? 32.480 4.030 -40.211 1.00 98.75 164 VAL A C 1
ATOM 1315 O O . VAL A 1 164 ? 33.093 4.031 -41.278 1.00 98.75 164 VAL A O 1
ATOM 1318 N N . CYS A 1 165 ? 31.242 4.524 -40.114 1.00 98.38 165 CYS A N 1
ATOM 1319 C CA . CYS A 1 165 ? 30.564 5.183 -41.232 1.00 98.38 165 CYS A CA 1
ATOM 1320 C C . CYS A 1 165 ? 31.304 6.453 -41.678 1.00 98.38 165 CYS A C 1
ATOM 1322 O O . CYS A 1 165 ? 31.475 6.655 -42.882 1.00 98.38 165 CYS A O 1
ATOM 1324 N N . ASP A 1 166 ? 31.774 7.269 -40.733 1.00 98.62 166 ASP A N 1
ATOM 1325 C CA . ASP A 1 166 ? 32.555 8.477 -41.017 1.00 98.62 166 ASP A CA 1
ATOM 1326 C C . ASP A 1 166 ? 33.901 8.139 -41.676 1.00 98.62 166 ASP A C 1
ATOM 1328 O O . ASP A 1 166 ? 34.293 8.767 -42.664 1.00 98.62 166 ASP A O 1
ATOM 1332 N N . GLU A 1 167 ? 34.597 7.109 -41.185 1.00 98.56 167 GLU A N 1
ATOM 1333 C CA . GLU A 1 167 ? 35.846 6.624 -41.780 1.00 98.56 167 GLU A CA 1
ATOM 1334 C C . GLU A 1 167 ? 35.645 6.095 -43.200 1.00 98.56 167 GLU A C 1
ATOM 1336 O O . GLU A 1 167 ? 36.438 6.413 -44.088 1.00 98.56 167 GLU A O 1
ATOM 1341 N N . LEU A 1 168 ? 34.572 5.337 -43.439 1.00 98.44 168 LEU A N 1
ATOM 1342 C CA . LEU A 1 168 ? 34.229 4.841 -44.769 1.00 98.44 168 LEU A CA 1
ATOM 1343 C C . LEU A 1 168 ? 33.893 5.991 -45.725 1.00 98.44 168 LEU A C 1
ATOM 1345 O O . LEU A 1 168 ? 34.358 5.999 -46.864 1.00 98.44 168 LEU A O 1
ATOM 1349 N N . ALA A 1 169 ? 33.107 6.971 -45.273 1.00 98.56 169 ALA A N 1
ATOM 1350 C CA . ALA A 1 169 ? 32.774 8.148 -46.068 1.00 98.56 169 ALA A CA 1
ATOM 1351 C C . ALA A 1 169 ? 34.034 8.943 -46.446 1.00 98.56 169 ALA A C 1
ATOM 1353 O O . ALA A 1 169 ? 34.179 9.350 -47.602 1.00 98.56 169 ALA A O 1
ATOM 1354 N N . ARG A 1 170 ? 34.969 9.105 -45.500 1.00 98.56 170 ARG A N 1
ATOM 1355 C CA . ARG A 1 170 ? 36.278 9.722 -45.744 1.00 98.56 170 ARG A CA 1
ATOM 1356 C C . ARG A 1 170 ? 37.106 8.920 -46.752 1.00 98.56 170 ARG A C 1
ATOM 1358 O O . ARG A 1 170 ? 37.558 9.507 -47.729 1.00 98.56 170 ARG A O 1
ATOM 1365 N N . GLY A 1 171 ? 37.235 7.603 -46.574 1.00 98.12 171 GLY A N 1
ATOM 1366 C CA . GLY A 1 171 ? 37.992 6.733 -47.483 1.00 98.12 171 GLY A CA 1
ATOM 1367 C C . GLY A 1 171 ? 37.453 6.750 -48.918 1.00 98.12 171 GLY A C 1
ATOM 1368 O O . GLY A 1 171 ? 38.212 6.931 -49.862 1.00 98.12 171 GLY A O 1
ATOM 1369 N N .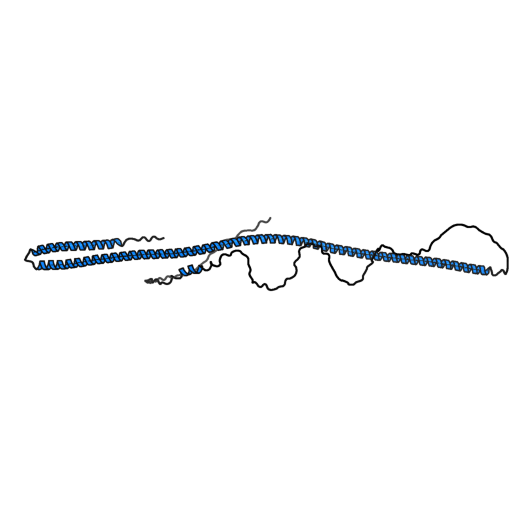 ILE A 1 172 ? 36.126 6.693 -49.098 1.00 98.00 172 ILE A N 1
ATOM 1370 C CA . ILE A 1 172 ? 35.496 6.837 -50.426 1.00 98.00 172 ILE A CA 1
ATOM 1371 C C . ILE A 1 172 ? 35.793 8.216 -51.037 1.00 98.00 172 ILE A C 1
ATOM 1373 O O . ILE A 1 172 ? 35.964 8.338 -52.254 1.00 98.00 172 ILE A O 1
ATOM 1377 N N . GLY A 1 173 ? 35.810 9.268 -50.215 1.00 97.94 173 GLY A N 1
ATOM 1378 C CA . GLY A 1 173 ? 36.173 10.618 -50.645 1.00 97.94 173 GLY A CA 1
ATOM 1379 C C . GLY A 1 173 ? 37.614 10.697 -51.155 1.00 97.94 173 GLY A C 1
ATOM 1380 O O . GLY A 1 173 ? 37.851 11.257 -52.226 1.00 97.94 173 GLY A O 1
ATOM 1381 N N . GLU A 1 174 ? 38.548 10.094 -50.422 1.00 97.75 174 GLU A N 1
ATOM 1382 C CA . GLU A 1 174 ? 39.969 10.004 -50.775 1.00 97.75 174 GLU A CA 1
ATOM 1383 C C . GLU A 1 174 ? 40.184 9.184 -52.059 1.00 97.75 174 GLU A C 1
ATOM 1385 O O . GLU A 1 174 ? 40.820 9.674 -52.994 1.00 97.75 174 GLU A O 1
ATOM 1390 N N . ASP A 1 175 ? 39.571 8.000 -52.170 1.00 98.12 175 ASP A N 1
ATOM 1391 C CA . ASP A 1 175 ? 39.651 7.139 -53.360 1.00 98.12 175 ASP A CA 1
ATOM 1392 C C . ASP A 1 175 ? 39.105 7.837 -54.610 1.00 98.12 175 ASP A C 1
ATOM 1394 O O . ASP A 1 175 ? 39.696 7.773 -55.692 1.00 98.12 175 ASP A O 1
ATOM 1398 N N . ARG A 1 176 ? 37.974 8.544 -54.476 1.00 97.81 176 ARG A N 1
ATOM 1399 C CA . ARG A 1 176 ? 37.402 9.333 -55.573 1.00 97.81 176 ARG A CA 1
ATOM 1400 C C . ARG A 1 176 ? 38.353 10.447 -56.000 1.00 97.81 176 ARG A C 1
ATOM 1402 O O . ARG A 1 176 ? 38.520 10.653 -57.200 1.00 97.81 176 ARG A O 1
ATOM 1409 N N . ALA A 1 177 ? 38.958 11.160 -55.051 1.00 97.62 177 ALA A N 1
ATOM 1410 C CA . ALA A 1 177 ? 39.914 12.222 -55.354 1.00 97.62 177 ALA A CA 1
ATOM 1411 C C . ALA A 1 177 ? 41.155 11.674 -56.080 1.00 97.62 177 ALA A C 1
ATOM 1413 O O . ALA A 1 177 ? 41.557 12.238 -57.097 1.00 97.62 177 ALA A O 1
ATOM 1414 N N . ALA A 1 178 ? 41.703 10.543 -55.625 1.00 97.56 178 ALA A N 1
ATOM 1415 C CA . ALA A 1 178 ? 42.818 9.866 -56.284 1.00 97.56 178 ALA A CA 1
ATOM 1416 C C . ALA A 1 178 ? 42.448 9.397 -57.701 1.00 97.56 178 ALA A C 1
ATOM 1418 O O . ALA A 1 178 ? 43.213 9.596 -58.643 1.00 97.56 178 ALA A O 1
ATOM 1419 N N . ALA A 1 179 ? 41.251 8.831 -57.883 1.00 97.56 179 ALA A N 1
ATOM 1420 C CA . ALA A 1 179 ? 40.768 8.411 -59.195 1.00 97.56 179 ALA A CA 1
ATOM 1421 C C . ALA A 1 179 ? 40.603 9.592 -60.167 1.00 97.56 179 ALA A C 1
ATOM 1423 O O . ALA A 1 179 ? 40.957 9.473 -61.340 1.00 97.56 179 ALA A O 1
ATOM 1424 N N . GLU A 1 180 ? 40.083 10.732 -59.702 1.00 96.75 180 GLU A N 1
ATOM 1425 C CA . GLU A 1 180 ? 39.993 11.948 -60.517 1.00 96.75 180 GLU A CA 1
ATOM 1426 C C . GLU A 1 180 ? 41.376 12.511 -60.868 1.00 96.75 180 GLU A C 1
ATOM 1428 O O . GLU A 1 180 ? 41.578 12.954 -61.997 1.00 96.75 180 GLU A O 1
ATOM 1433 N N . GLU A 1 181 ? 42.354 12.441 -59.963 1.00 97.19 181 GLU A N 1
ATOM 1434 C CA . GLU A 1 181 ? 43.727 12.857 -60.268 1.00 97.19 181 GLU A CA 1
ATOM 1435 C C . GLU A 1 181 ? 44.382 11.949 -61.319 1.00 97.19 181 GLU A C 1
ATOM 1437 O O . GLU A 1 181 ? 44.869 12.437 -62.338 1.00 97.19 181 GLU A O 1
ATOM 1442 N N . MET A 1 182 ? 44.265 10.625 -61.170 1.00 95.69 182 MET A N 1
ATOM 1443 C CA . MET A 1 182 ? 44.744 9.661 -62.171 1.00 95.69 182 MET A CA 1
ATOM 1444 C C . MET A 1 182 ? 44.089 9.873 -63.545 1.00 95.69 182 MET A C 1
ATOM 1446 O O . MET A 1 182 ? 44.737 9.717 -64.583 1.00 95.69 182 MET A O 1
ATOM 1450 N N . LYS A 1 183 ? 42.802 10.254 -63.593 1.00 96.94 183 LYS A N 1
ATOM 1451 C CA . LYS A 1 183 ? 42.125 10.607 -64.853 1.00 96.94 183 LYS A CA 1
ATOM 1452 C C . LYS A 1 183 ? 42.737 11.845 -65.504 1.00 96.94 183 LYS A C 1
ATOM 1454 O O . LYS A 1 183 ? 42.891 11.843 -66.727 1.00 96.94 183 LYS A O 1
ATOM 1459 N N . LYS A 1 184 ? 43.088 12.877 -64.725 1.00 97.19 184 LYS A N 1
ATOM 1460 C CA . LYS A 1 184 ? 43.766 14.080 -65.240 1.00 97.19 184 LYS A CA 1
ATOM 1461 C C . LYS A 1 184 ? 45.158 13.750 -65.765 1.00 97.19 184 LYS A C 1
ATOM 1463 O O . LYS A 1 184 ? 45.482 14.154 -66.878 1.00 97.19 184 LYS A O 1
ATOM 1468 N N . GLU A 1 185 ? 45.949 12.983 -65.017 1.00 96.56 185 GLU A N 1
ATOM 1469 C CA . GLU A 1 185 ? 47.278 12.541 -65.456 1.00 96.56 185 GLU A CA 1
ATOM 1470 C C . GLU A 1 185 ? 47.196 11.719 -66.748 1.00 96.56 185 GLU A C 1
ATOM 1472 O O . GLU A 1 185 ? 47.911 11.988 -67.712 1.00 96.56 185 GLU A O 1
ATOM 1477 N N . SER A 1 186 ? 46.253 10.775 -66.821 1.00 94.44 186 SER A N 1
ATOM 1478 C CA . SER A 1 186 ? 45.997 9.987 -68.028 1.00 94.44 186 SER A CA 1
ATOM 1479 C C . SER A 1 186 ? 45.541 10.853 -69.209 1.00 94.44 186 SER A C 1
ATOM 1481 O O . SER A 1 186 ? 45.941 10.601 -70.345 1.00 94.44 186 SER A O 1
ATOM 1483 N N . ALA A 1 187 ? 44.716 11.879 -68.971 1.00 96.88 187 ALA A N 1
ATOM 1484 C CA . ALA A 1 187 ? 44.311 12.828 -70.007 1.00 96.88 187 ALA A CA 1
ATOM 1485 C C . ALA A 1 187 ? 45.497 13.643 -70.534 1.00 96.88 187 ALA A C 1
ATOM 1487 O O . ALA A 1 187 ? 45.649 13.756 -71.748 1.00 96.88 187 ALA A O 1
ATOM 1488 N N . LYS A 1 188 ? 46.367 14.129 -69.642 1.00 96.75 188 LYS A N 1
ATOM 1489 C CA . LYS A 1 188 ? 47.596 14.839 -70.010 1.00 96.75 188 LYS A CA 1
ATOM 1490 C C . LYS A 1 188 ? 48.543 13.952 -70.825 1.00 96.75 188 LYS A C 1
ATOM 1492 O O . LYS A 1 188 ? 49.014 14.369 -71.875 1.00 96.75 188 LYS A O 1
ATOM 1497 N N . MET A 1 189 ? 48.758 12.708 -70.394 1.00 95.69 189 MET A N 1
ATOM 1498 C CA . MET A 1 189 ? 49.573 11.738 -71.133 1.00 95.69 189 MET A CA 1
ATOM 1499 C C . MET A 1 189 ? 49.003 11.458 -72.532 1.00 95.69 189 MET A C 1
ATOM 1501 O O . MET A 1 189 ? 49.758 11.383 -73.495 1.00 95.69 189 MET A O 1
ATOM 1505 N N . ARG A 1 190 ? 47.674 11.333 -72.677 1.00 95.56 190 ARG A N 1
ATOM 1506 C CA . ARG A 1 190 ? 47.043 11.184 -74.001 1.00 95.56 190 ARG A CA 1
ATOM 1507 C C . ARG A 1 190 ? 47.284 12.397 -74.901 1.00 95.56 190 ARG A C 1
ATOM 1509 O O . ARG A 1 190 ? 47.539 12.207 -76.082 1.00 95.56 190 ARG A O 1
ATOM 1516 N N . GLU A 1 191 ? 47.212 13.613 -74.358 1.00 95.56 191 GLU A N 1
ATOM 1517 C CA . GLU A 1 191 ? 47.505 14.843 -75.108 1.00 95.56 191 GLU A CA 1
ATOM 1518 C C . GLU A 1 191 ? 48.967 14.884 -75.583 1.00 95.56 191 GLU A C 1
ATOM 1520 O O . GLU A 1 191 ? 49.235 15.248 -76.724 1.00 95.56 191 GLU A O 1
ATOM 1525 N N . GLU A 1 192 ? 49.917 14.485 -74.732 1.00 95.44 192 GLU A N 1
ATOM 1526 C CA . GLU A 1 192 ? 51.337 14.385 -75.097 1.00 95.44 192 GLU A CA 1
ATOM 1527 C C . GLU A 1 192 ? 51.564 13.365 -76.223 1.00 95.44 192 GLU A C 1
ATOM 1529 O O . GLU A 1 192 ? 52.228 13.683 -77.209 1.00 95.44 192 GLU A O 1
ATOM 1534 N N . VAL A 1 193 ? 50.944 12.184 -76.136 1.00 95.88 193 VAL A N 1
ATOM 1535 C CA . VAL A 1 193 ? 51.007 11.163 -77.196 1.00 95.88 193 VAL A CA 1
ATOM 1536 C C . VAL A 1 193 ? 50.411 11.672 -78.511 1.00 95.88 193 VAL A C 1
ATOM 1538 O O . VAL A 1 193 ? 50.947 11.371 -79.576 1.00 95.88 193 VAL A O 1
ATOM 1541 N N . GLU A 1 194 ? 49.323 12.442 -78.472 1.00 95.25 194 GLU A N 1
ATOM 1542 C CA . GLU A 1 194 ? 48.733 13.003 -79.693 1.00 95.25 194 GLU A CA 1
ATOM 1543 C C . GLU A 1 194 ? 49.674 14.019 -80.356 1.00 95.25 194 GLU A C 1
ATOM 1545 O O . GLU A 1 194 ? 49.890 13.954 -81.563 1.00 95.25 194 GLU A O 1
ATOM 1550 N N . LYS A 1 195 ? 50.346 14.870 -79.570 1.00 96.56 195 LYS A N 1
ATOM 1551 C CA . LYS A 1 195 ? 51.381 15.785 -80.089 1.00 96.56 195 LYS A CA 1
ATOM 1552 C C . LYS A 1 195 ? 52.548 15.035 -80.734 1.00 96.56 195 LYS A C 1
ATOM 1554 O O . LYS A 1 195 ? 53.068 15.468 -81.761 1.00 96.56 195 LYS A O 1
ATOM 1559 N N . GLU A 1 196 ? 52.973 13.909 -80.160 1.00 95.25 196 GLU A N 1
ATOM 1560 C CA . GLU A 1 196 ? 53.994 13.053 -80.779 1.00 95.25 196 GLU A CA 1
ATOM 1561 C C . GLU A 1 196 ? 53.505 12.435 -82.098 1.00 95.25 196 GLU A C 1
ATOM 1563 O O . GLU A 1 196 ? 54.266 12.381 -83.066 1.00 95.25 196 GLU A O 1
ATOM 1568 N N . ARG A 1 197 ? 52.233 12.016 -82.176 1.00 96.06 197 ARG A N 1
ATOM 1569 C CA . ARG A 1 197 ? 51.628 11.523 -83.426 1.00 96.06 197 ARG A CA 1
ATOM 1570 C C . ARG A 1 197 ? 51.590 12.602 -84.502 1.00 96.06 197 ARG A C 1
ATOM 1572 O O . ARG A 1 197 ? 51.975 12.318 -85.633 1.00 96.06 197 ARG A O 1
ATOM 1579 N N . GLU A 1 198 ? 51.175 13.819 -84.161 1.00 96.06 198 GLU A N 1
ATOM 1580 C CA . GLU A 1 198 ? 51.177 14.968 -85.075 1.00 96.06 198 GLU A CA 1
ATOM 1581 C C . GLU A 1 198 ? 52.594 15.282 -85.579 1.00 96.06 198 GLU A C 1
ATOM 1583 O O . GLU A 1 198 ? 52.806 15.496 -86.774 1.00 96.06 198 GLU A O 1
ATOM 1588 N N . MET A 1 199 ? 53.593 15.247 -84.691 1.00 95.31 199 MET A N 1
ATOM 1589 C CA . MET A 1 199 ? 54.996 15.454 -85.057 1.00 95.31 199 MET A CA 1
ATOM 1590 C C . MET A 1 199 ? 55.502 14.378 -86.024 1.00 95.31 199 MET A C 1
ATOM 1592 O O . MET A 1 199 ? 56.218 14.693 -86.978 1.00 95.31 199 MET A O 1
ATOM 1596 N N . LEU A 1 200 ? 55.117 13.118 -85.804 1.00 94.62 200 LEU A N 1
ATOM 1597 C CA . LEU A 1 200 ? 55.470 12.015 -86.693 1.00 94.62 200 LEU A CA 1
ATOM 1598 C C . LEU A 1 200 ? 54.803 12.163 -88.068 1.00 94.62 200 LEU A C 1
ATOM 1600 O O . LEU A 1 200 ? 55.486 12.022 -89.080 1.00 94.62 200 LEU A O 1
ATOM 1604 N N . GLN A 1 201 ? 53.513 12.520 -88.114 1.00 93.44 201 GLN A N 1
ATOM 1605 C CA . GLN A 1 201 ? 52.808 12.810 -89.371 1.00 93.44 201 GLN A CA 1
ATOM 1606 C C . GLN A 1 201 ? 53.493 13.941 -90.151 1.00 93.44 201 GLN A C 1
ATOM 1608 O O . GLN A 1 201 ? 53.714 13.817 -91.354 1.00 93.44 201 GLN A O 1
ATOM 1613 N N . LEU A 1 202 ? 53.893 15.020 -89.471 1.00 95.62 202 LEU A N 1
ATOM 1614 C CA . LEU A 1 202 ? 54.617 16.127 -90.098 1.00 95.62 202 LEU A CA 1
ATOM 1615 C C . LEU A 1 202 ? 55.987 15.690 -90.648 1.00 95.62 202 LEU A C 1
ATOM 1617 O O . LEU A 1 202 ? 56.381 16.106 -91.738 1.00 95.62 202 LEU A O 1
ATOM 1621 N N . ALA A 1 203 ? 56.715 14.840 -89.919 1.00 95.50 203 ALA A N 1
ATOM 1622 C CA . ALA A 1 203 ? 57.986 14.289 -90.384 1.00 95.50 203 ALA A CA 1
ATOM 1623 C C . ALA A 1 203 ? 57.821 13.417 -91.642 1.00 95.50 203 ALA A C 1
ATOM 1625 O O . ALA A 1 203 ? 58.662 13.484 -92.544 1.00 95.50 203 ALA A O 1
ATOM 1626 N N . ASP A 1 204 ? 56.740 12.637 -91.728 1.00 94.69 204 ASP A N 1
ATOM 1627 C CA . ASP A 1 204 ? 56.414 11.853 -92.921 1.00 94.69 204 ASP A CA 1
ATOM 1628 C C . ASP A 1 204 ? 56.096 12.742 -94.128 1.00 94.69 204 ASP A C 1
ATOM 1630 O O . ASP A 1 204 ? 56.662 12.513 -95.197 1.00 94.69 204 ASP A O 1
ATOM 1634 N N . VAL A 1 205 ? 55.313 13.813 -93.952 1.00 95.94 205 VAL A N 1
ATOM 1635 C CA . VAL A 1 205 ? 55.062 14.800 -95.020 1.00 95.94 205 VAL A CA 1
ATOM 1636 C C . VAL A 1 205 ? 56.374 15.411 -95.518 1.00 95.94 205 VAL A C 1
ATOM 1638 O O . VAL A 1 205 ? 56.614 15.448 -96.722 1.00 95.94 205 VAL A O 1
ATOM 1641 N N . PHE A 1 206 ? 57.292 15.805 -94.628 1.00 95.62 206 PHE A N 1
ATOM 1642 C CA . PHE A 1 206 ? 58.605 16.311 -95.052 1.00 95.62 206 PHE A CA 1
ATOM 1643 C C . PHE A 1 206 ? 59.449 15.267 -95.793 1.00 95.62 206 PHE A C 1
ATOM 1645 O O . PHE A 1 206 ? 60.230 15.607 -96.689 1.00 95.62 206 PHE A O 1
ATOM 1652 N N . ARG A 1 207 ? 59.342 13.987 -95.418 1.00 95.50 207 ARG A N 1
ATOM 1653 C CA . ARG A 1 207 ? 60.010 12.893 -96.133 1.00 95.50 207 ARG A CA 1
ATOM 1654 C C . ARG A 1 207 ? 59.422 12.735 -97.534 1.00 95.50 207 ARG A C 1
ATOM 1656 O O . ARG A 1 207 ? 60.191 12.599 -98.485 1.00 95.50 207 ARG A O 1
ATOM 1663 N N . GLU A 1 208 ? 58.102 12.794 -97.667 1.00 94.06 208 GLU A N 1
ATOM 1664 C CA . GLU A 1 208 ? 57.402 12.773 -98.952 1.00 94.06 208 GLU A CA 1
ATOM 1665 C C . GLU A 1 208 ? 57.777 13.980 -99.823 1.00 94.06 208 GLU A C 1
ATOM 1667 O O . GLU A 1 208 ? 58.184 13.791 -100.970 1.00 94.06 208 GLU A O 1
ATOM 1672 N N . GLU A 1 209 ? 57.766 15.200 -99.280 1.00 93.94 209 GLU A N 1
ATOM 1673 C CA . GLU A 1 209 ? 58.189 16.423 -99.978 1.00 93.94 209 GLU A CA 1
ATOM 1674 C C . GLU A 1 209 ? 59.646 16.349 -100.445 1.00 93.94 209 GLU A C 1
ATOM 1676 O O . GLU A 1 209 ? 59.960 16.717 -101.578 1.00 93.94 209 GLU A O 1
ATOM 1681 N N . ARG A 1 210 ? 60.554 15.820 -99.612 1.00 94.88 210 ARG A N 1
ATOM 1682 C CA . ARG A 1 210 ? 61.956 15.601 -100.000 1.00 94.88 210 ARG A CA 1
ATOM 1683 C C . ARG A 1 210 ? 62.061 14.647 -101.188 1.00 94.88 210 ARG A C 1
ATOM 1685 O O . ARG A 1 210 ? 62.853 14.898 -102.097 1.00 94.88 210 ARG A O 1
ATOM 1692 N N . VAL A 1 211 ? 61.303 13.549 -101.177 1.00 95.12 211 VAL A N 1
ATOM 1693 C CA . VAL A 1 211 ? 61.266 12.591 -102.292 1.00 95.12 211 VAL A CA 1
ATOM 1694 C C . VAL A 1 211 ? 60.709 13.267 -103.543 1.00 95.12 211 VAL A C 1
ATOM 1696 O O . VAL A 1 211 ? 61.326 13.153 -104.600 1.00 95.12 211 VAL A O 1
ATOM 1699 N N . GLN A 1 212 ? 59.617 14.029 -103.434 1.00 92.88 212 GLN A N 1
ATOM 1700 C CA . GLN A 1 212 ? 59.060 14.777 -104.563 1.00 92.88 212 GLN A CA 1
ATOM 1701 C C . GLN A 1 212 ? 60.051 15.799 -105.130 1.00 92.88 212 GLN A C 1
ATOM 1703 O O . GLN A 1 212 ? 60.237 15.846 -106.342 1.00 92.88 212 GLN A O 1
ATOM 1708 N N . MET A 1 213 ? 60.753 16.553 -104.281 1.00 93.19 213 MET A N 1
ATOM 1709 C CA . MET A 1 213 ? 61.798 17.486 -104.710 1.00 93.19 213 MET A CA 1
ATOM 1710 C C . MET A 1 213 ? 62.919 16.760 -105.458 1.00 93.19 213 MET A C 1
ATOM 1712 O O . MET A 1 213 ? 63.308 17.190 -106.538 1.00 93.19 213 MET A O 1
ATOM 1716 N N . LYS A 1 214 ? 63.405 15.625 -104.933 1.00 93.00 214 LYS A N 1
ATOM 1717 C CA . LYS A 1 214 ? 64.438 14.817 -105.601 1.00 93.00 214 LYS A CA 1
ATOM 1718 C C . LYS A 1 214 ? 63.967 14.264 -106.944 1.00 93.00 214 LYS A C 1
ATOM 1720 O O . LYS A 1 214 ? 64.745 14.251 -107.894 1.00 93.00 214 LYS A O 1
ATOM 1725 N N . LEU A 1 215 ? 62.706 13.848 -107.042 1.00 91.69 215 LEU A N 1
ATOM 1726 C CA . LEU A 1 215 ? 62.099 13.438 -108.308 1.00 91.69 215 LEU A CA 1
ATOM 1727 C C . LEU A 1 215 ? 61.997 14.618 -109.292 1.00 91.69 215 LEU A C 1
ATOM 1729 O O . LEU A 1 215 ? 62.308 14.443 -110.468 1.00 91.69 215 LEU A O 1
ATOM 1733 N N . CYS A 1 216 ? 61.640 15.821 -108.831 1.00 90.19 216 CYS A N 1
ATOM 1734 C CA . CYS A 1 216 ? 61.617 17.041 -109.647 1.00 90.19 216 CYS A CA 1
ATOM 1735 C C . CYS A 1 216 ? 63.019 17.483 -110.107 1.00 90.19 216 CYS A C 1
ATOM 1737 O O . CYS A 1 216 ? 63.187 17.820 -111.276 1.00 90.19 216 CYS A O 1
ATOM 1739 N N . GLU A 1 217 ? 64.033 17.441 -109.235 1.00 89.56 217 GLU A N 1
ATOM 1740 C CA . GLU A 1 217 ? 65.441 17.713 -109.577 1.00 89.56 217 GLU A CA 1
ATOM 1741 C C . GLU A 1 217 ? 65.956 16.722 -110.630 1.00 89.56 217 GLU A C 1
ATOM 1743 O O . GLU A 1 217 ? 66.549 17.125 -111.631 1.00 89.56 217 GLU A O 1
ATOM 1748 N N . ALA A 1 218 ? 65.699 15.422 -110.436 1.00 90.25 218 ALA A N 1
ATOM 1749 C CA . ALA A 1 218 ? 66.063 14.388 -111.401 1.00 90.25 218 ALA A CA 1
ATOM 1750 C C . ALA A 1 218 ? 65.351 14.596 -112.747 1.00 90.25 218 ALA A C 1
ATOM 1752 O O . ALA A 1 218 ? 65.980 14.460 -113.796 1.00 90.25 218 ALA A O 1
ATOM 1753 N N . LYS A 1 219 ? 64.068 14.982 -112.721 1.00 89.50 219 LYS A N 1
ATOM 1754 C CA . LYS A 1 219 ? 63.301 15.339 -113.920 1.00 89.50 219 LYS A CA 1
ATOM 1755 C C . LYS A 1 219 ? 63.915 16.540 -114.649 1.00 89.50 219 LYS A C 1
ATOM 1757 O O . LYS A 1 219 ? 64.109 16.458 -115.856 1.00 89.50 219 LYS A O 1
ATOM 1762 N N . TYR A 1 220 ? 64.276 17.608 -113.937 1.00 87.44 220 TYR A N 1
ATOM 1763 C CA . TYR A 1 220 ? 64.917 18.785 -114.533 1.00 87.44 220 TYR A CA 1
ATOM 1764 C C . TYR A 1 220 ? 66.283 18.453 -115.147 1.00 87.44 220 TYR A C 1
ATOM 1766 O O . TYR A 1 220 ? 66.535 18.798 -116.296 1.00 87.44 220 TYR A O 1
ATOM 1774 N N . HIS A 1 221 ? 67.151 17.726 -114.432 1.00 84.31 221 HIS A N 1
ATOM 1775 C CA . HIS A 1 221 ? 68.442 17.290 -114.980 1.00 84.31 221 HIS A CA 1
ATOM 1776 C C . HIS A 1 221 ? 68.288 16.386 -116.208 1.00 84.31 221 HIS A C 1
ATOM 1778 O O . HIS A 1 221 ? 69.111 16.434 -117.125 1.00 84.31 221 HIS A O 1
ATOM 1784 N N . PHE A 1 222 ? 67.247 15.550 -116.235 1.00 80.56 222 PHE A N 1
ATOM 1785 C CA . PHE A 1 222 ? 66.914 14.747 -117.405 1.00 80.56 222 PHE A CA 1
ATOM 1786 C C . PHE A 1 222 ? 66.455 15.624 -118.580 1.00 80.56 222 PHE A C 1
ATOM 1788 O O . PHE A 1 222 ? 66.946 15.447 -119.691 1.00 80.56 222 PHE A O 1
ATOM 1795 N N . GLU A 1 223 ? 65.583 16.608 -118.343 1.00 83.25 223 GLU A N 1
ATOM 1796 C CA . GLU A 1 223 ? 65.155 17.587 -119.353 1.00 83.25 223 GLU A CA 1
ATOM 1797 C C . GLU A 1 223 ? 66.329 18.435 -119.884 1.00 83.25 223 GLU A C 1
ATOM 1799 O O . GLU A 1 223 ? 66.446 18.628 -121.092 1.00 83.25 223 GLU A O 1
ATOM 1804 N N . GLU A 1 224 ? 67.251 18.874 -119.024 1.00 78.94 224 GLU A N 1
ATOM 1805 C CA . GLU A 1 224 ? 68.470 19.613 -119.389 1.00 78.94 224 GLU A CA 1
ATOM 1806 C C . GLU A 1 224 ? 69.410 18.777 -120.275 1.00 78.94 224 GLU A C 1
ATOM 1808 O O . GLU A 1 224 ? 69.864 19.235 -121.332 1.00 78.94 224 GLU A O 1
ATOM 1813 N N . LYS A 1 225 ? 69.668 17.517 -119.893 1.00 76.25 225 LYS A N 1
ATOM 1814 C CA . LYS A 1 225 ? 70.457 16.585 -120.714 1.00 76.25 225 LYS A CA 1
ATOM 1815 C C . LYS A 1 225 ? 69.763 16.236 -122.025 1.00 76.25 225 LYS A C 1
ATOM 1817 O O . LYS A 1 225 ? 70.445 16.152 -123.038 1.00 76.25 225 LYS A O 1
ATOM 1822 N N . ASN A 1 226 ? 68.440 16.093 -122.045 1.00 71.12 226 ASN A N 1
ATOM 1823 C CA . ASN A 1 226 ? 67.691 15.892 -123.285 1.00 71.12 226 ASN A CA 1
ATOM 1824 C C . ASN A 1 226 ? 67.718 17.127 -124.189 1.00 71.12 226 ASN A C 1
ATOM 1826 O O . ASN A 1 226 ? 67.821 16.974 -125.399 1.00 71.12 226 ASN A O 1
ATOM 1830 N N . CYS A 1 227 ? 67.698 18.343 -123.643 1.00 67.31 227 CYS A N 1
ATOM 1831 C CA . CYS A 1 227 ? 67.939 19.557 -124.427 1.00 67.31 227 CYS A CA 1
ATOM 1832 C C . CYS A 1 227 ? 69.367 19.600 -124.996 1.00 67.31 227 CYS A C 1
ATOM 1834 O O . CYS A 1 227 ? 69.563 20.055 -126.120 1.00 67.31 227 CYS A O 1
ATOM 1836 N N . SER A 1 228 ? 70.348 19.075 -124.256 1.00 60.31 228 SER A N 1
ATOM 1837 C CA . SER A 1 228 ? 71.742 18.944 -124.705 1.00 60.31 228 SER A CA 1
ATOM 1838 C C . SER A 1 228 ? 71.906 17.853 -125.780 1.00 60.31 228 SER A C 1
ATOM 1840 O O . SER A 1 228 ? 72.620 18.049 -126.758 1.00 60.31 228 SER A O 1
ATOM 1842 N N . CYS A 1 229 ? 71.196 16.725 -125.652 1.00 56.31 229 CYS A N 1
ATOM 1843 C CA . CYS A 1 229 ? 71.146 15.645 -126.645 1.00 56.31 229 CYS A CA 1
ATOM 1844 C C . CYS A 1 229 ? 70.366 16.067 -127.899 1.00 56.31 229 CYS A C 1
ATOM 1846 O O . CYS A 1 229 ? 70.802 15.803 -129.009 1.00 56.31 229 CYS A O 1
ATOM 1848 N N . GLY A 1 230 ? 69.284 16.833 -127.749 1.00 55.56 230 GLY A N 1
ATOM 1849 C CA . GLY A 1 230 ? 68.540 17.434 -128.860 1.00 55.56 230 GLY A CA 1
ATOM 1850 C C . GLY A 1 230 ? 69.308 18.530 -129.611 1.00 55.56 230 GLY A C 1
ATOM 1851 O O . GLY A 1 230 ? 68.908 18.901 -130.715 1.00 55.56 230 GLY A O 1
ATOM 1852 N N . GLN A 1 231 ? 70.410 19.036 -129.041 1.00 47.84 231 GLN A N 1
ATOM 1853 C CA . GLN A 1 231 ? 71.398 19.873 -129.734 1.00 47.84 231 GLN A CA 1
ATOM 1854 C C . GLN A 1 231 ? 72.516 19.044 -130.396 1.00 47.84 231 GLN A C 1
ATOM 1856 O O . GLN A 1 231 ? 73.105 19.522 -131.359 1.00 47.84 231 GLN A O 1
ATOM 1861 N N . ALA A 1 232 ? 72.760 17.804 -129.953 1.00 46.59 232 ALA A N 1
ATOM 1862 C CA . ALA A 1 232 ? 73.676 16.853 -130.596 1.00 46.59 232 ALA A CA 1
ATOM 1863 C C . ALA A 1 232 ? 73.003 15.988 -131.688 1.00 46.59 232 ALA A C 1
ATOM 1865 O O . ALA A 1 232 ? 73.677 15.504 -132.585 1.00 46.59 232 ALA A O 1
ATOM 1866 N N . GLU A 1 233 ? 71.675 15.850 -131.676 1.00 46.78 233 GLU A N 1
ATOM 1867 C CA . GLU A 1 233 ? 70.887 15.129 -132.694 1.00 46.78 233 GLU A CA 1
ATOM 1868 C C . GLU A 1 233 ? 70.303 16.053 -133.780 1.00 46.78 233 GLU A C 1
ATOM 1870 O O . GLU A 1 233 ? 69.442 15.653 -134.564 1.00 46.78 233 GLU A O 1
ATOM 1875 N N . ARG A 1 234 ? 70.766 17.309 -133.857 1.00 43.97 234 ARG A N 1
ATOM 1876 C CA . ARG A 1 234 ? 70.388 18.259 -134.921 1.00 43.97 234 ARG A CA 1
ATOM 1877 C C . ARG A 1 234 ? 71.546 18.627 -135.857 1.00 43.97 234 ARG A C 1
ATOM 1879 O O . ARG A 1 234 ? 71.440 19.608 -136.584 1.00 43.97 234 ARG A O 1
ATOM 1886 N N . GLU A 1 235 ? 72.595 17.802 -135.879 1.00 40.66 235 GLU A N 1
ATOM 1887 C CA . GLU A 1 235 ? 73.625 17.749 -136.926 1.00 40.66 235 GLU A CA 1
ATOM 1888 C C . GLU A 1 235 ? 74.092 16.294 -137.164 1.00 40.66 235 GLU A C 1
ATOM 1890 O O . GLU A 1 235 ? 75.238 15.958 -136.916 1.00 40.66 235 GLU A O 1
ATOM 1895 N N . GLU A 1 236 ? 73.210 15.413 -137.644 1.00 37.12 236 GLU A N 1
ATOM 1896 C CA . GLU A 1 236 ? 73.544 14.443 -138.703 1.00 37.12 236 GLU A CA 1
ATOM 1897 C C . GLU A 1 236 ? 72.246 13.864 -139.292 1.00 37.12 236 GLU A C 1
ATOM 1899 O O . GLU A 1 236 ? 71.329 13.446 -138.590 1.00 37.12 236 GLU A O 1
ATOM 1904 N N . ASN A 1 237 ? 72.135 13.963 -140.612 1.00 33.59 237 ASN A N 1
ATOM 1905 C CA . ASN A 1 237 ? 70.930 13.741 -141.401 1.00 33.59 237 ASN A CA 1
ATOM 1906 C C . ASN A 1 237 ? 70.774 12.247 -141.761 1.00 33.59 237 ASN A C 1
ATOM 1908 O O . ASN A 1 237 ? 71.762 11.601 -142.076 1.00 33.59 237 ASN A O 1
ATOM 1912 N N . GLU A 1 238 ? 69.534 11.749 -141.771 1.00 33.09 238 GLU A N 1
ATOM 1913 C CA . GLU A 1 238 ? 69.011 10.584 -142.518 1.00 33.09 238 GLU A CA 1
ATOM 1914 C C . GLU A 1 238 ? 69.879 9.310 -142.749 1.00 33.09 238 GLU A C 1
ATOM 1916 O O . GLU A 1 238 ? 70.806 9.281 -143.551 1.00 33.09 238 GLU A O 1
ATOM 1921 N N . MET A 1 239 ? 69.336 8.190 -142.241 1.00 33.75 239 MET A N 1
ATOM 1922 C CA . MET A 1 239 ? 69.261 6.858 -142.879 1.00 33.75 239 MET A CA 1
ATOM 1923 C C . MET A 1 239 ? 70.426 5.861 -142.691 1.00 33.75 239 MET A C 1
ATOM 1925 O O . MET A 1 239 ? 71.464 5.920 -143.338 1.00 33.75 239 MET A O 1
ATOM 1929 N N . GLY A 1 240 ? 70.155 4.807 -141.910 1.00 32.66 240 GLY A N 1
ATOM 1930 C CA . GLY A 1 240 ? 70.960 3.584 -141.854 1.00 32.66 240 GLY A CA 1
ATOM 1931 C C . GLY A 1 240 ? 70.101 2.380 -141.467 1.00 32.66 240 GLY A C 1
ATOM 1932 O O . GLY A 1 240 ? 69.634 2.272 -140.340 1.00 32.66 240 GLY A O 1
ATOM 1933 N N . ALA A 1 241 ? 69.848 1.507 -142.436 1.00 35.00 241 ALA A N 1
ATOM 1934 C CA . ALA A 1 241 ? 69.025 0.314 -142.313 1.00 35.00 241 ALA A CA 1
ATOM 1935 C C . ALA A 1 241 ? 69.845 -0.934 -141.915 1.00 35.00 241 ALA A C 1
ATOM 1937 O O . ALA A 1 241 ? 71.027 -1.026 -142.235 1.00 35.00 241 ALA A O 1
ATOM 1938 N N . ILE A 1 242 ? 69.120 -1.936 -141.390 1.00 35.78 242 ILE A N 1
ATOM 1939 C CA . ILE A 1 242 ? 69.424 -3.386 -141.332 1.00 35.78 242 ILE A CA 1
ATOM 1940 C C . ILE A 1 242 ? 70.267 -3.888 -140.144 1.00 35.78 242 ILE A C 1
ATOM 1942 O O . ILE A 1 242 ? 71.423 -3.520 -139.977 1.00 35.78 242 ILE A O 1
ATOM 1946 N N . GLY A 1 243 ? 69.722 -4.885 -139.427 1.00 34.31 243 GLY A N 1
ATOM 1947 C CA . GLY A 1 243 ? 70.526 -5.862 -138.683 1.00 34.31 243 GLY A CA 1
ATOM 1948 C C . GLY A 1 243 ? 69.761 -6.668 -137.632 1.00 34.31 243 GLY A C 1
ATOM 1949 O O . GLY A 1 243 ? 69.615 -6.216 -136.506 1.00 34.31 243 GLY A O 1
ATOM 1950 N N . ASN A 1 244 ? 69.303 -7.865 -138.006 1.00 37.00 244 ASN A N 1
ATOM 1951 C CA . ASN A 1 244 ? 68.685 -8.881 -137.143 1.00 37.00 244 ASN A CA 1
ATOM 1952 C C . ASN A 1 244 ? 69.585 -9.327 -135.972 1.00 37.00 244 ASN A C 1
ATOM 1954 O O . ASN A 1 244 ? 70.807 -9.341 -136.100 1.00 37.00 244 ASN A O 1
ATOM 1958 N N . GLY A 1 245 ? 68.959 -9.816 -134.896 1.00 36.94 245 GLY A N 1
ATOM 1959 C CA . GLY A 1 245 ? 69.629 -10.474 -133.772 1.00 36.94 245 GLY A CA 1
ATOM 1960 C C . GLY A 1 245 ? 68.642 -11.152 -132.819 1.00 36.94 245 GLY A C 1
ATOM 1961 O O . GLY A 1 245 ? 68.390 -10.664 -131.726 1.00 36.94 245 GLY A O 1
ATOM 1962 N N . GLU A 1 246 ? 68.057 -12.254 -133.277 1.00 38.56 246 GLU A N 1
ATOM 1963 C CA . GLU A 1 246 ? 67.465 -13.322 -132.462 1.00 38.56 246 GLU A CA 1
ATOM 1964 C C . GLU A 1 246 ? 68.587 -14.059 -131.702 1.00 38.56 246 GLU A C 1
ATOM 1966 O O . GLU A 1 246 ? 69.611 -14.285 -132.334 1.00 38.56 246 GLU A O 1
ATOM 1971 N N . VAL A 1 247 ? 68.410 -14.373 -130.402 1.00 40.09 247 VAL A N 1
ATOM 1972 C CA . VAL A 1 247 ? 68.803 -15.583 -129.605 1.00 40.09 247 VAL A CA 1
ATOM 1973 C C . VAL A 1 247 ? 68.433 -15.253 -128.127 1.00 40.09 247 VAL A C 1
ATOM 1975 O O . VAL A 1 247 ? 68.908 -14.241 -127.622 1.00 40.09 247 VAL A O 1
ATOM 1978 N N . HIS A 1 248 ? 67.449 -15.854 -127.439 1.00 39.94 248 HIS A N 1
ATOM 1979 C CA . HIS A 1 248 ? 67.216 -17.238 -126.960 1.00 39.94 248 HIS A CA 1
ATOM 1980 C C . HIS A 1 248 ? 67.789 -17.525 -125.544 1.00 39.94 248 HIS A C 1
ATOM 1982 O O . HIS A 1 248 ? 68.992 -17.442 -125.322 1.00 39.94 248 HIS A O 1
ATOM 1988 N N . ASP A 1 249 ? 66.848 -17.884 -124.659 1.00 38.47 249 ASP A N 1
ATOM 1989 C CA . ASP A 1 249 ? 66.792 -18.601 -123.367 1.00 38.47 249 ASP A CA 1
ATOM 1990 C C . ASP A 1 249 ? 67.812 -18.461 -122.231 1.00 38.47 249 ASP A C 1
ATOM 1992 O O . ASP A 1 249 ? 69.028 -18.554 -122.383 1.00 38.47 249 ASP A O 1
ATOM 1996 N N . GLY A 1 250 ? 67.222 -18.452 -121.030 1.00 41.91 250 GLY A N 1
ATOM 1997 C CA . GLY A 1 250 ? 67.846 -18.863 -119.781 1.00 41.91 250 GLY A CA 1
ATOM 1998 C C . GLY A 1 250 ? 66.932 -18.620 -118.581 1.00 41.91 250 GLY A C 1
ATOM 1999 O O . GLY A 1 250 ? 67.113 -17.626 -117.884 1.00 41.91 250 GLY A O 1
ATOM 2000 N N . ASP A 1 251 ? 65.960 -19.514 -118.383 1.00 44.56 251 ASP A N 1
ATOM 2001 C CA . ASP A 1 251 ? 65.151 -19.684 -117.168 1.00 44.56 251 ASP A CA 1
ATOM 2002 C C . ASP A 1 251 ? 66.004 -19.735 -115.882 1.00 44.56 251 ASP A C 1
ATOM 2004 O O . ASP A 1 251 ? 67.088 -20.316 -115.870 1.00 44.56 251 ASP A O 1
ATOM 2008 N N . ASP A 1 252 ? 65.512 -19.134 -114.793 1.00 42.72 252 ASP A N 1
ATOM 2009 C CA . ASP A 1 252 ? 64.970 -19.853 -113.624 1.00 42.72 252 ASP A CA 1
ATOM 2010 C C . ASP A 1 252 ? 64.974 -18.988 -112.350 1.00 42.72 252 ASP A C 1
ATOM 2012 O O . ASP A 1 252 ? 65.951 -18.320 -112.008 1.00 42.72 252 ASP A O 1
ATOM 2016 N N . SER A 1 253 ? 63.886 -19.150 -111.589 1.00 48.56 253 SER A N 1
ATOM 2017 C CA . SER A 1 253 ? 63.834 -19.175 -110.117 1.00 48.56 253 SER A CA 1
ATOM 2018 C C . SER A 1 253 ? 62.922 -18.142 -109.435 1.00 48.56 253 SER A C 1
ATOM 2020 O O . SER A 1 253 ? 63.343 -17.077 -108.987 1.00 48.56 253 SER A O 1
ATOM 2022 N N . ALA A 1 254 ? 61.677 -18.608 -109.275 1.00 41.19 254 ALA A N 1
ATOM 2023 C CA . ALA A 1 254 ? 60.971 -18.779 -107.999 1.00 41.19 254 ALA A CA 1
ATOM 2024 C C . ALA A 1 254 ? 60.211 -17.587 -107.380 1.00 41.19 254 ALA A C 1
ATOM 2026 O O . ALA A 1 254 ? 60.776 -16.685 -106.769 1.00 41.19 254 ALA A O 1
ATOM 2027 N N . ASP A 1 255 ? 58.883 -17.715 -107.476 1.00 48.72 255 ASP A N 1
ATOM 2028 C CA . ASP A 1 255 ? 57.868 -17.545 -106.430 1.00 48.72 255 ASP A CA 1
ATOM 2029 C C . ASP A 1 255 ? 57.992 -16.363 -105.460 1.00 48.72 255 ASP A C 1
ATOM 2031 O O . ASP A 1 255 ? 58.734 -16.376 -104.477 1.00 48.72 255 ASP A O 1
ATOM 2035 N N . SER A 1 256 ? 57.086 -15.395 -105.610 1.00 48.94 256 SER A N 1
ATOM 2036 C CA . SER A 1 256 ? 56.497 -14.729 -104.442 1.00 48.94 256 SER A CA 1
ATOM 2037 C C . SER A 1 256 ? 55.030 -14.413 -104.707 1.00 48.94 256 SER A C 1
ATOM 2039 O O . SER A 1 256 ? 54.648 -13.295 -105.046 1.00 48.94 256 SER A O 1
ATOM 2041 N N . ASP A 1 257 ? 54.208 -15.441 -104.534 1.00 51.25 257 ASP A N 1
ATOM 2042 C CA . ASP A 1 257 ? 52.784 -15.312 -104.265 1.00 51.25 257 ASP A CA 1
ATOM 2043 C C . ASP A 1 257 ? 52.605 -14.540 -102.945 1.00 51.25 257 ASP A C 1
ATOM 2045 O O . ASP A 1 257 ? 52.847 -15.069 -101.859 1.00 51.25 257 ASP A O 1
ATOM 2049 N N . LEU A 1 258 ? 52.181 -13.277 -103.011 1.00 59.69 258 LEU A N 1
ATOM 2050 C CA . LEU A 1 258 ? 51.653 -12.560 -101.850 1.00 59.69 258 LEU A CA 1
ATOM 2051 C C . LEU A 1 258 ? 50.251 -12.065 -102.178 1.00 59.69 258 LEU A C 1
ATOM 2053 O O . LEU A 1 258 ? 50.031 -11.132 -102.945 1.00 59.69 258 LEU A O 1
ATOM 2057 N N . HIS A 1 259 ? 49.307 -12.793 -101.598 1.00 45.22 259 HIS A N 1
ATOM 2058 C CA . HIS A 1 259 ? 47.876 -12.648 -101.761 1.00 45.22 259 HIS A CA 1
ATOM 2059 C C . HIS A 1 259 ? 47.382 -11.319 -101.180 1.00 45.22 259 HIS A C 1
ATOM 2061 O O . HIS A 1 259 ? 47.838 -10.870 -100.126 1.00 45.22 259 HIS A O 1
ATOM 2067 N N . SER A 1 260 ? 46.379 -10.726 -101.826 1.00 55.78 260 SER A N 1
ATOM 2068 C CA . SER A 1 260 ? 45.541 -9.705 -101.202 1.00 55.78 260 SER A CA 1
ATOM 2069 C C . SER A 1 260 ? 44.881 -10.296 -99.953 1.00 55.78 260 SER A C 1
ATOM 2071 O O . SER A 1 260 ? 44.113 -11.250 -100.049 1.00 55.78 260 SER A O 1
ATOM 2073 N N . ILE A 1 261 ? 45.180 -9.743 -98.776 1.00 57.09 261 ILE A N 1
ATOM 2074 C CA . ILE A 1 261 ? 44.426 -10.047 -97.558 1.00 57.09 261 ILE A CA 1
ATOM 2075 C C . ILE A 1 261 ? 43.145 -9.211 -97.575 1.00 57.09 261 ILE A C 1
ATOM 2077 O O . ILE A 1 261 ? 43.139 -8.007 -97.327 1.00 57.09 261 ILE A O 1
ATOM 2081 N N . GLU A 1 262 ? 42.053 -9.889 -97.900 1.00 50.84 262 GLU A N 1
ATOM 2082 C CA . GLU A 1 262 ? 40.687 -9.470 -97.627 1.00 50.84 262 GLU A CA 1
ATOM 2083 C C . GLU A 1 262 ? 40.352 -9.924 -96.198 1.00 50.84 262 GLU A C 1
ATOM 2085 O O . GLU A 1 262 ? 40.220 -11.117 -95.922 1.00 50.84 262 GLU A O 1
ATOM 2090 N N . LEU A 1 263 ? 40.280 -8.984 -95.250 1.00 60.84 263 LEU A N 1
ATOM 2091 C CA . LEU A 1 263 ? 39.838 -9.288 -93.887 1.00 60.84 263 LEU A CA 1
ATOM 2092 C C . LEU A 1 263 ? 38.310 -9.380 -93.860 1.00 60.84 263 LEU A C 1
ATOM 2094 O O . LEU A 1 263 ? 37.616 -8.426 -93.512 1.00 60.84 263 LEU A O 1
ATOM 2098 N N . ASN A 1 264 ? 37.803 -10.558 -94.219 1.00 54.47 264 ASN A N 1
ATOM 2099 C CA . ASN A 1 264 ? 36.466 -11.001 -93.849 1.00 54.47 264 ASN A CA 1
ATOM 2100 C C . ASN A 1 264 ? 36.461 -11.374 -92.356 1.00 54.47 264 ASN A C 1
ATOM 2102 O O . ASN A 1 264 ? 37.232 -12.233 -91.925 1.00 54.47 264 ASN A O 1
ATOM 2106 N N . MET A 1 265 ? 35.597 -10.738 -91.563 1.00 62.41 265 MET A N 1
ATOM 2107 C CA . MET A 1 265 ? 35.417 -11.051 -90.145 1.00 62.41 265 MET A CA 1
ATOM 2108 C C . MET A 1 265 ? 33.982 -11.523 -89.899 1.00 62.41 265 MET A C 1
ATOM 2110 O O . MET A 1 265 ? 33.178 -10.841 -89.261 1.00 62.41 265 MET A O 1
ATOM 2114 N N . ASP A 1 266 ? 33.672 -12.717 -90.403 1.00 52.50 266 ASP A N 1
ATOM 2115 C CA . ASP A 1 266 ? 32.436 -13.420 -90.085 1.00 52.50 266 ASP A CA 1
ATOM 2116 C C . ASP A 1 266 ? 32.494 -14.021 -88.672 1.00 52.50 266 ASP A C 1
ATOM 2118 O O . ASP A 1 266 ? 33.231 -14.947 -88.339 1.00 52.50 266 ASP A O 1
ATOM 2122 N N . ASN A 1 267 ? 31.666 -13.412 -87.836 1.00 54.28 267 ASN A N 1
ATOM 2123 C CA . ASN A 1 267 ? 31.026 -13.885 -86.620 1.00 54.28 267 ASN A CA 1
ATOM 2124 C C . ASN A 1 267 ? 30.997 -15.416 -86.373 1.00 54.28 267 ASN A C 1
ATOM 2126 O O . ASN A 1 267 ? 30.230 -16.132 -87.009 1.00 54.28 267 ASN A O 1
ATOM 2130 N N . SER A 1 268 ? 31.632 -15.864 -85.278 1.00 48.97 268 SER A N 1
ATOM 2131 C CA . SER A 1 268 ? 30.929 -16.691 -84.278 1.00 48.97 268 SER A CA 1
ATOM 2132 C C . SER A 1 268 ? 31.611 -16.711 -82.894 1.00 48.97 268 SER A C 1
ATOM 2134 O O . SER A 1 268 ? 32.600 -17.402 -82.664 1.00 48.97 268 SER A O 1
ATOM 2136 N N . SER A 1 269 ? 30.961 -16.052 -81.927 1.00 53.28 269 SER A N 1
ATOM 2137 C CA . SER A 1 269 ? 30.877 -16.421 -80.496 1.00 53.28 269 SER A CA 1
ATOM 2138 C C . SER A 1 269 ? 32.071 -16.206 -79.538 1.00 53.28 269 SER A C 1
ATOM 2140 O O . SER A 1 269 ? 32.669 -17.146 -79.024 1.00 53.28 269 SER A O 1
ATOM 2142 N N . ARG A 1 270 ? 32.272 -14.954 -79.100 1.00 49.72 270 ARG A N 1
ATOM 2143 C CA . ARG A 1 270 ? 32.368 -14.612 -77.659 1.00 49.72 270 ARG A CA 1
ATOM 2144 C C . ARG A 1 270 ? 32.266 -13.096 -77.472 1.00 49.72 270 ARG A C 1
ATOM 2146 O O . ARG A 1 270 ? 33.195 -12.344 -77.730 1.00 49.72 270 ARG A O 1
ATOM 2153 N N . SER A 1 271 ? 31.086 -12.659 -77.041 1.00 49.44 271 SER A N 1
ATOM 2154 C CA . SER A 1 271 ? 30.748 -11.271 -76.716 1.00 49.44 271 SER A CA 1
ATOM 2155 C C . SER A 1 271 ? 31.586 -10.768 -75.530 1.00 49.44 271 SER A C 1
ATOM 2157 O O . SER A 1 271 ? 31.197 -10.942 -74.374 1.00 49.44 271 SER A O 1
ATOM 2159 N N . TYR A 1 272 ? 32.704 -10.098 -75.804 1.00 44.28 272 TYR A N 1
ATOM 2160 C CA . TYR A 1 272 ? 33.330 -9.178 -74.855 1.00 44.28 272 TYR A CA 1
ATOM 2161 C C . TYR A 1 272 ? 32.669 -7.811 -75.031 1.00 44.28 272 TYR A C 1
ATOM 2163 O O . TYR A 1 272 ? 33.100 -6.981 -75.826 1.00 44.28 272 TYR A O 1
ATOM 2171 N N . LYS A 1 273 ? 31.564 -7.601 -74.312 1.00 31.78 273 LYS A N 1
ATOM 2172 C CA . LYS A 1 273 ? 30.881 -6.310 -74.233 1.00 31.78 273 LYS A CA 1
ATOM 2173 C C . LYS A 1 273 ? 31.721 -5.372 -73.361 1.00 31.78 273 LYS A C 1
ATOM 2175 O O . LYS A 1 273 ? 31.505 -5.280 -72.158 1.00 31.78 273 LYS A O 1
ATOM 2180 N N . TRP A 1 274 ? 32.699 -4.704 -73.969 1.00 31.52 274 TRP A N 1
ATOM 2181 C CA . TRP A 1 274 ? 33.318 -3.512 -73.396 1.00 31.52 274 TRP A CA 1
ATOM 2182 C C . TRP A 1 274 ? 32.367 -2.343 -73.634 1.00 31.52 274 TRP A C 1
ATOM 2184 O O . TRP A 1 274 ? 32.257 -1.820 -74.739 1.00 31.52 274 TRP A O 1
ATOM 2194 N N . CYS A 1 275 ? 31.626 -1.971 -72.598 1.00 33.50 275 CYS A N 1
ATOM 2195 C CA . CYS A 1 275 ? 30.843 -0.748 -72.596 1.00 33.50 275 CYS A CA 1
ATOM 2196 C C . CYS A 1 275 ? 31.711 0.387 -72.052 1.00 33.50 275 CYS A C 1
ATOM 2198 O O . CYS A 1 275 ? 31.898 0.506 -70.844 1.00 33.50 275 CYS A O 1
ATOM 2200 N N . TYR A 1 276 ? 32.187 1.247 -72.951 1.00 37.72 276 TYR A N 1
ATOM 2201 C CA . TYR A 1 276 ? 32.263 2.666 -72.630 1.00 37.72 276 TYR A CA 1
ATOM 2202 C C . TYR A 1 276 ? 30.840 3.140 -72.330 1.00 37.72 276 T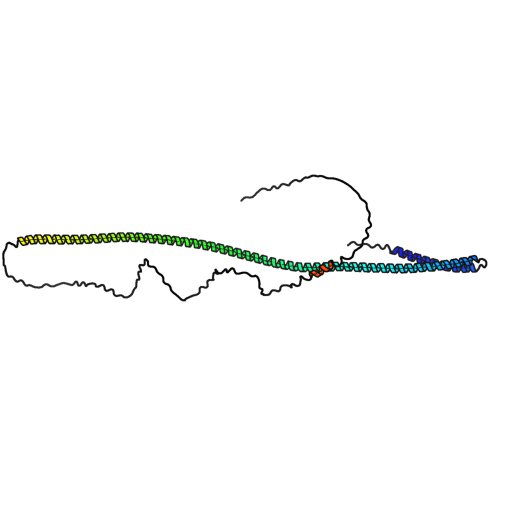YR A C 1
ATOM 2204 O O . TYR A 1 276 ? 29.955 2.993 -73.171 1.00 37.72 276 TYR A O 1
ATOM 2212 N N . VAL A 1 277 ? 30.620 3.690 -71.140 1.00 31.42 277 VAL A N 1
ATOM 2213 C CA . VAL A 1 277 ? 29.456 4.530 -70.854 1.00 31.42 277 VAL A CA 1
ATOM 2214 C C . VAL A 1 277 ? 29.942 5.698 -70.013 1.00 31.42 277 VAL A C 1
ATOM 2216 O O . VAL A 1 277 ? 30.197 5.549 -68.821 1.00 31.42 277 VAL A O 1
ATOM 2219 N N . SER A 1 278 ? 30.031 6.859 -70.657 1.00 40.38 278 SER A N 1
ATOM 2220 C CA . SER A 1 278 ? 29.633 8.103 -70.014 1.00 40.38 278 SER A CA 1
ATOM 2221 C C . SER A 1 278 ? 28.303 8.536 -70.626 1.00 40.38 278 SER A C 1
ATOM 2223 O O . SER A 1 278 ? 28.201 8.671 -71.841 1.00 40.38 278 SER A O 1
ATOM 2225 N N . GLU A 1 279 ? 27.345 8.738 -69.720 1.00 38.25 279 GLU A N 1
ATOM 2226 C CA . GLU A 1 279 ? 26.172 9.622 -69.777 1.00 38.25 279 GLU A CA 1
ATOM 2227 C C . GLU A 1 279 ? 25.012 9.308 -70.740 1.00 38.25 279 GLU A C 1
ATOM 2229 O O . GLU A 1 279 ? 25.162 9.181 -71.950 1.00 38.25 279 GLU A O 1
ATOM 2234 N N . GLY A 1 280 ? 23.797 9.267 -70.172 1.00 35.44 280 GLY A N 1
ATOM 2235 C CA . GLY A 1 280 ? 22.546 9.229 -70.930 1.00 35.44 280 GLY A CA 1
ATOM 2236 C C . GLY A 1 280 ? 21.349 8.721 -70.124 1.00 35.44 280 GLY A C 1
ATOM 2237 O O . GLY A 1 280 ? 21.152 7.523 -69.972 1.00 35.44 280 GLY A O 1
ATOM 2238 N N . ASN A 1 281 ? 20.561 9.656 -69.606 1.00 46.56 281 ASN A N 1
ATOM 2239 C CA . ASN A 1 281 ? 19.419 9.501 -68.698 1.00 46.56 281 ASN A CA 1
ATOM 2240 C C . ASN A 1 281 ? 18.207 8.796 -69.349 1.00 46.56 281 ASN A C 1
ATOM 2242 O O . ASN A 1 281 ? 17.955 9.043 -70.523 1.00 46.56 281 ASN A O 1
ATOM 2246 N N . ALA A 1 282 ? 17.397 8.058 -68.571 1.00 39.12 282 ALA A N 1
ATOM 2247 C CA . ALA A 1 282 ? 15.919 8.152 -68.506 1.00 39.12 282 ALA A CA 1
ATOM 2248 C C . ALA A 1 282 ? 15.257 6.885 -67.924 1.00 39.12 282 ALA A C 1
ATOM 2250 O O . ALA A 1 282 ? 15.761 5.774 -68.050 1.00 39.12 282 ALA A O 1
ATOM 2251 N N . LEU A 1 283 ? 14.113 7.124 -67.274 1.00 47.25 283 LEU A N 1
ATOM 2252 C CA . LEU A 1 283 ? 13.119 6.184 -66.755 1.00 47.25 283 LEU A CA 1
ATOM 2253 C C . LEU A 1 283 ? 12.898 4.935 -67.629 1.00 47.25 283 LEU A C 1
ATOM 2255 O O . LEU A 1 283 ? 12.695 5.069 -68.828 1.00 47.25 283 LEU A O 1
ATOM 2259 N N . ASP A 1 284 ? 12.750 3.768 -66.993 1.00 37.88 284 ASP A N 1
ATOM 2260 C CA . ASP A 1 284 ? 11.455 3.072 -67.000 1.00 37.88 284 ASP A CA 1
ATOM 2261 C C . ASP A 1 284 ? 11.399 1.906 -65.998 1.00 37.88 284 ASP A C 1
ATOM 2263 O O . ASP A 1 284 ? 12.315 1.099 -65.851 1.00 37.88 284 ASP A O 1
ATOM 2267 N N . ASN A 1 285 ? 10.269 1.839 -65.299 1.00 39.31 285 ASN A N 1
ATOM 2268 C CA . ASN A 1 285 ? 9.773 0.711 -64.509 1.00 39.31 285 ASN A CA 1
ATOM 2269 C C . ASN A 1 285 ? 8.609 0.112 -65.325 1.00 39.31 285 ASN A C 1
ATOM 2271 O O . ASN A 1 285 ? 7.867 0.904 -65.911 1.00 39.31 285 ASN A O 1
ATOM 2275 N N . PRO A 1 286 ? 8.357 -1.217 -65.354 1.00 48.38 286 PRO A N 1
ATOM 2276 C CA . PRO A 1 286 ? 7.436 -1.782 -64.351 1.00 48.38 286 PRO A CA 1
ATOM 2277 C C . PRO A 1 286 ? 7.624 -3.282 -63.983 1.00 48.38 286 PRO A C 1
ATOM 2279 O O . PRO A 1 286 ? 8.049 -4.086 -64.799 1.00 48.38 286 PRO A O 1
ATOM 2282 N N . LYS A 1 287 ? 7.178 -3.626 -62.753 1.00 36.31 287 LYS A N 1
ATOM 2283 C CA . LYS A 1 287 ? 6.424 -4.835 -62.280 1.00 36.31 287 LYS A CA 1
ATOM 2284 C C . LYS A 1 287 ? 6.811 -6.248 -62.793 1.00 36.31 287 LYS A C 1
ATOM 2286 O O . LYS A 1 287 ? 6.877 -6.466 -63.985 1.00 36.31 287 LYS A O 1
ATOM 2291 N N . TRP A 1 288 ? 6.826 -7.349 -62.029 1.00 35.81 288 TRP A N 1
ATOM 2292 C CA . TRP A 1 288 ? 6.585 -7.716 -60.620 1.00 35.81 288 TRP A CA 1
ATOM 2293 C C . TRP A 1 288 ? 6.853 -9.248 -60.475 1.00 35.81 288 TRP A C 1
ATOM 2295 O O . TRP A 1 288 ? 6.766 -9.975 -61.459 1.00 35.81 288 TRP A O 1
ATOM 2305 N N . PHE A 1 289 ? 7.013 -9.702 -59.221 1.00 29.64 289 PHE A N 1
ATOM 2306 C CA . PHE A 1 289 ? 6.671 -11.016 -58.621 1.00 29.64 289 PHE A CA 1
ATOM 2307 C C . PHE A 1 289 ? 7.712 -12.126 -58.305 1.00 29.64 289 PHE A C 1
ATOM 2309 O O . PHE A 1 289 ? 8.241 -12.813 -59.166 1.00 29.64 289 PHE A O 1
ATOM 2316 N N . SER A 1 290 ? 7.759 -12.373 -56.982 1.00 35.81 290 SER A N 1
ATOM 2317 C CA . SER A 1 290 ? 7.806 -13.626 -56.199 1.00 35.81 290 SER A CA 1
ATOM 2318 C C . SER A 1 290 ? 9.053 -14.509 -56.120 1.00 35.81 290 SER A C 1
ATOM 2320 O O . SER A 1 290 ? 9.447 -15.183 -57.062 1.00 35.81 290 SER A O 1
ATOM 2322 N N . GLY A 1 291 ? 9.536 -14.644 -54.879 1.00 34.88 291 GLY A N 1
ATOM 2323 C CA . GLY A 1 291 ? 10.455 -15.693 -54.443 1.00 34.88 291 GLY A CA 1
ATOM 2324 C C . GLY A 1 291 ? 10.957 -15.495 -53.012 1.00 34.88 291 GLY A C 1
ATOM 2325 O O . GLY A 1 291 ? 12.161 -15.452 -52.790 1.00 34.88 291 GLY A O 1
ATOM 2326 N N . GLY A 1 292 ? 10.050 -15.314 -52.046 1.00 32.41 292 GLY A N 1
ATOM 2327 C CA . GLY A 1 292 ? 10.403 -15.202 -50.629 1.00 32.41 292 GLY A CA 1
ATOM 2328 C C . GLY A 1 292 ? 10.938 -16.520 -50.060 1.00 32.41 292 GLY A C 1
ATOM 2329 O O . GLY A 1 292 ? 10.304 -17.565 -50.200 1.00 32.41 292 GLY A O 1
ATOM 2330 N N . LYS A 1 293 ? 12.089 -16.454 -49.386 1.00 44.88 293 LYS A N 1
ATOM 2331 C CA . LYS A 1 293 ? 12.505 -17.419 -48.363 1.00 44.88 293 LYS A CA 1
ATOM 2332 C C . LYS A 1 293 ? 12.696 -16.664 -47.055 1.00 44.88 293 LYS A C 1
ATOM 2334 O O . LYS A 1 293 ? 13.390 -15.653 -46.998 1.00 44.88 293 LYS A O 1
ATOM 2339 N N . ASP A 1 294 ? 12.006 -17.162 -46.044 1.00 43.38 294 ASP A N 1
ATOM 2340 C CA . ASP A 1 294 ? 11.785 -16.550 -44.745 1.00 43.38 294 ASP A CA 1
ATOM 2341 C C . ASP A 1 294 ? 13.075 -16.354 -43.937 1.00 43.38 294 ASP A C 1
ATOM 2343 O O . ASP A 1 294 ? 13.735 -17.322 -43.563 1.00 43.38 294 ASP A O 1
ATOM 2347 N N . PHE A 1 295 ? 13.365 -15.110 -43.547 1.00 40.62 295 PHE A N 1
ATOM 2348 C CA . PHE A 1 295 ? 14.147 -14.828 -42.344 1.00 40.62 295 PHE A CA 1
ATOM 2349 C C . PHE A 1 295 ? 13.221 -14.250 -41.278 1.00 40.62 295 PHE A C 1
ATOM 2351 O O . PHE A 1 295 ? 12.689 -13.146 -41.381 1.00 40.62 295 PHE A O 1
ATOM 2358 N N . LYS A 1 296 ? 13.008 -15.052 -40.236 1.00 50.69 296 LYS A N 1
ATOM 2359 C CA . LYS A 1 296 ? 12.180 -14.759 -39.067 1.00 50.69 296 LYS A CA 1
ATOM 2360 C C . LYS A 1 296 ? 12.882 -13.730 -38.166 1.00 50.69 296 LYS A C 1
ATOM 2362 O O . LYS A 1 296 ? 13.414 -14.077 -37.118 1.00 50.69 296 LYS A O 1
ATOM 2367 N N . GLY A 1 297 ? 12.893 -12.465 -38.584 1.00 34.75 297 GLY A N 1
ATOM 2368 C CA . GLY A 1 297 ? 13.343 -11.309 -37.801 1.00 34.75 297 GLY A CA 1
ATOM 2369 C C . GLY A 1 297 ? 12.150 -10.500 -37.296 1.00 34.75 297 GLY A C 1
ATOM 2370 O O . GLY A 1 297 ? 11.224 -10.207 -38.047 1.00 34.75 297 GLY A O 1
ATOM 2371 N N . ARG A 1 298 ? 12.120 -10.208 -35.996 1.00 45.03 298 ARG A N 1
ATOM 2372 C CA . ARG A 1 298 ? 10.986 -9.592 -35.293 1.00 45.03 298 ARG A CA 1
ATOM 2373 C C . ARG A 1 298 ? 10.788 -8.132 -35.712 1.00 45.03 298 ARG A C 1
ATOM 2375 O O . ARG A 1 298 ? 11.744 -7.392 -35.895 1.00 45.03 298 ARG A O 1
ATOM 2382 N N . LYS A 1 299 ? 9.514 -7.764 -35.848 1.00 38.97 299 LYS A N 1
ATOM 2383 C CA . LYS A 1 299 ? 9.001 -6.474 -36.310 1.00 38.97 299 LYS A CA 1
ATOM 2384 C C . LYS A 1 299 ? 9.230 -5.375 -35.269 1.00 38.97 299 LYS A C 1
ATOM 2386 O O . LYS A 1 299 ? 8.791 -5.516 -34.129 1.00 38.97 299 LYS A O 1
ATOM 2391 N N . SER A 1 300 ? 9.832 -4.275 -35.704 1.00 42.38 300 SER A N 1
ATOM 2392 C CA . SER A 1 300 ? 9.684 -2.956 -35.092 1.00 42.38 300 SER A CA 1
ATOM 2393 C C . SER A 1 300 ? 8.243 -2.483 -35.300 1.00 42.38 300 SER A C 1
ATOM 2395 O O . SER A 1 300 ? 7.746 -2.509 -36.424 1.00 42.38 300 SER A O 1
ATOM 2397 N N . ILE A 1 301 ? 7.560 -2.092 -34.225 1.00 41.00 301 ILE A N 1
ATOM 2398 C CA . ILE A 1 301 ? 6.269 -1.401 -34.297 1.00 41.00 301 ILE A CA 1
ATOM 2399 C C . ILE A 1 301 ? 6.580 0.088 -34.164 1.00 41.00 301 ILE A C 1
ATOM 2401 O O . ILE A 1 301 ? 6.705 0.607 -33.058 1.00 41.00 301 ILE A O 1
ATOM 2405 N N . SER A 1 302 ? 6.747 0.759 -35.296 1.00 48.31 302 SER A N 1
ATOM 2406 C CA . SER A 1 302 ? 6.508 2.194 -35.413 1.00 48.31 302 SER A CA 1
ATOM 2407 C C . SER A 1 302 ? 5.307 2.377 -36.337 1.00 48.31 302 SER A C 1
ATOM 2409 O O . SER A 1 302 ? 5.141 1.613 -37.284 1.00 48.31 302 SER A O 1
ATOM 2411 N N . ASP A 1 303 ? 4.497 3.380 -36.012 1.00 39.69 303 ASP A N 1
ATOM 2412 C CA . ASP A 1 303 ? 3.293 3.855 -36.704 1.00 39.69 303 ASP A CA 1
ATOM 2413 C C . ASP A 1 303 ? 1.978 3.192 -36.277 1.00 39.69 303 ASP A C 1
ATOM 2415 O O . ASP A 1 303 ? 1.545 2.176 -36.813 1.00 39.69 303 ASP A O 1
ATOM 2419 N N . ASN A 1 304 ? 1.315 3.818 -35.297 1.00 43.81 304 ASN A N 1
ATOM 2420 C CA . ASN A 1 304 ? 0.050 4.536 -35.519 1.00 43.81 304 ASN A CA 1
ATOM 2421 C C . ASN A 1 304 ? -0.486 5.057 -34.168 1.00 43.81 304 ASN A C 1
ATOM 2423 O O . ASN A 1 304 ? -1.279 4.391 -33.502 1.00 43.81 304 ASN A O 1
ATOM 2427 N N . ILE A 1 305 ? -0.040 6.238 -33.725 1.00 47.09 305 ILE A N 1
ATOM 2428 C CA . ILE A 1 305 ? -0.678 6.922 -32.589 1.00 47.09 305 ILE A CA 1
ATOM 2429 C C . ILE A 1 305 ? -1.852 7.733 -33.143 1.00 47.09 305 ILE A C 1
ATOM 2431 O O . ILE A 1 305 ? -1.728 8.919 -33.444 1.00 47.09 305 ILE A O 1
ATOM 2435 N N . GLN A 1 306 ? -3.009 7.080 -33.266 1.00 40.41 306 GLN A N 1
ATOM 2436 C CA . GLN A 1 306 ? -4.290 7.777 -33.282 1.00 40.41 306 GLN A CA 1
ATOM 2437 C C . GLN A 1 306 ? -4.622 8.191 -31.846 1.00 40.41 306 GLN A C 1
ATOM 2439 O O . GLN A 1 306 ? -4.942 7.360 -30.998 1.00 40.41 306 GLN A O 1
ATOM 2444 N N . TRP A 1 307 ? -4.551 9.494 -31.578 1.00 42.00 307 TRP A N 1
ATOM 2445 C CA . TRP A 1 307 ? -5.113 10.104 -30.377 1.00 42.00 307 TRP A CA 1
ATOM 2446 C C . TRP A 1 307 ? -6.642 10.022 -30.439 1.00 42.00 307 TRP A C 1
ATOM 2448 O O . TRP A 1 307 ? -7.308 10.918 -30.950 1.00 42.00 307 TRP A O 1
ATOM 2458 N N . GLY A 1 308 ? -7.194 8.910 -29.955 1.00 33.69 308 GLY A N 1
ATOM 2459 C CA . GLY A 1 308 ? -8.630 8.674 -29.837 1.00 33.69 308 GLY A CA 1
ATOM 2460 C C . GLY A 1 308 ? -9.003 8.277 -28.412 1.00 33.69 308 GLY A C 1
ATOM 2461 O O . GLY A 1 308 ? -8.792 7.139 -28.016 1.00 33.69 308 GLY A O 1
ATOM 2462 N N . ASN A 1 309 ? -9.540 9.242 -27.662 1.00 41.31 309 ASN A N 1
ATOM 2463 C CA . ASN A 1 309 ? -10.445 9.122 -26.510 1.00 41.31 309 ASN A CA 1
ATOM 2464 C C . ASN A 1 309 ? -10.366 7.827 -25.674 1.00 41.31 309 ASN A C 1
ATOM 2466 O O . ASN A 1 309 ? -11.100 6.870 -25.919 1.00 41.31 309 ASN A O 1
ATOM 2470 N N . ILE A 1 310 ? -9.581 7.842 -24.591 1.00 34.12 310 ILE A N 1
ATOM 2471 C CA . ILE A 1 310 ? -9.694 6.832 -23.527 1.00 34.12 310 ILE A CA 1
ATOM 2472 C C . ILE A 1 310 ? -10.912 7.184 -22.666 1.00 34.12 310 ILE A C 1
ATOM 2474 O O . ILE A 1 310 ? -10.846 7.971 -21.724 1.00 34.12 310 ILE A O 1
ATOM 2478 N N . CYS A 1 311 ? -12.047 6.601 -23.038 1.00 35.59 311 CYS A N 1
ATOM 2479 C CA . CYS A 1 311 ? -13.234 6.504 -22.208 1.00 35.59 311 CYS A CA 1
ATOM 2480 C C . CYS A 1 311 ? -13.033 5.328 -21.237 1.00 35.59 311 CYS A C 1
ATOM 2482 O O . CYS A 1 311 ? -12.986 4.169 -21.648 1.00 35.59 311 CYS A O 1
ATOM 2484 N N . LEU A 1 312 ? -12.869 5.621 -19.945 1.00 34.94 312 LEU A N 1
ATOM 2485 C CA . LEU A 1 312 ? -12.887 4.609 -18.892 1.00 34.94 312 LEU A CA 1
ATOM 2486 C C . LEU A 1 312 ? -14.334 4.189 -18.628 1.00 34.94 312 LEU A C 1
ATOM 2488 O O . LEU A 1 312 ? -15.021 4.839 -17.850 1.00 34.94 312 LEU A O 1
ATOM 2492 N N . GLN A 1 313 ? -14.768 3.095 -19.252 1.00 40.00 313 GLN A N 1
ATOM 2493 C CA . GLN A 1 313 ? -15.687 2.112 -18.663 1.00 40.00 313 GLN A CA 1
ATOM 2494 C C . GLN A 1 313 ? -15.887 0.944 -19.634 1.00 40.00 313 GLN A C 1
ATOM 2496 O O . GLN A 1 313 ? -16.351 1.138 -20.753 1.00 40.00 313 GLN A O 1
ATOM 2501 N N . THR A 1 314 ? -15.552 -0.274 -19.195 1.00 33.25 314 THR A N 1
ATOM 2502 C CA . THR A 1 314 ? -16.478 -1.422 -19.070 1.00 33.25 314 THR A CA 1
ATOM 2503 C C . THR A 1 314 ? -15.687 -2.687 -18.692 1.00 33.25 314 THR A C 1
ATOM 2505 O O . THR A 1 314 ? -14.932 -3.241 -19.480 1.00 33.25 314 THR A O 1
ATOM 2508 N N . ARG A 1 315 ? -15.851 -3.086 -17.427 1.00 37.28 315 ARG A N 1
ATOM 2509 C CA . ARG A 1 315 ? -16.029 -4.443 -16.871 1.00 37.28 315 ARG A CA 1
ATOM 2510 C C . ARG A 1 315 ? -15.844 -5.675 -17.796 1.00 37.28 315 ARG A C 1
ATOM 2512 O O . ARG A 1 315 ? -16.536 -5.787 -18.799 1.00 37.28 315 ARG A O 1
ATOM 2519 N N . ASN A 1 316 ? -15.021 -6.641 -17.347 1.00 35.09 316 ASN A N 1
ATOM 2520 C CA . ASN A 1 316 ? -15.275 -8.104 -17.203 1.00 35.09 316 ASN A CA 1
ATOM 2521 C C . ASN A 1 316 ? -13.922 -8.824 -16.964 1.00 35.09 316 ASN A C 1
ATOM 2523 O O . ASN A 1 316 ? -13.010 -8.699 -17.768 1.00 35.09 316 ASN A O 1
ATOM 2527 N N . SER A 1 317 ? -13.625 -9.327 -15.758 1.00 50.00 317 SER A N 1
ATOM 2528 C CA . SER A 1 317 ? -14.027 -10.604 -15.122 1.00 50.00 317 SER A CA 1
ATOM 2529 C C . SER A 1 317 ? -12.959 -11.696 -15.288 1.00 50.00 317 SER A C 1
ATOM 2531 O O . SER A 1 317 ? -12.758 -12.177 -16.398 1.00 50.00 317 SER A O 1
ATOM 2533 N N . ASN A 1 318 ? -12.309 -12.087 -14.180 1.00 41.97 318 ASN A N 1
ATOM 2534 C CA . ASN A 1 318 ? -12.132 -13.487 -13.760 1.00 41.97 318 ASN A CA 1
ATOM 2535 C C . ASN A 1 318 ? -11.470 -13.584 -12.367 1.00 41.97 318 ASN A C 1
ATOM 2537 O O . ASN A 1 318 ? -10.280 -13.331 -12.212 1.00 41.97 318 ASN A O 1
ATOM 2541 N N . GLY A 1 319 ? -12.305 -13.952 -11.387 1.00 38.97 319 GLY A N 1
ATOM 2542 C CA . GLY A 1 319 ? -12.043 -14.826 -10.236 1.00 38.97 319 GLY A CA 1
ATOM 2543 C C . GLY A 1 319 ? -10.829 -14.586 -9.338 1.00 38.97 319 GLY A C 1
ATOM 2544 O O . GLY A 1 319 ? -9.773 -15.151 -9.587 1.00 38.97 319 GLY A O 1
ATOM 2545 N N . ILE A 1 320 ? -11.045 -13.896 -8.217 1.00 38.38 320 ILE A N 1
ATOM 2546 C CA . ILE A 1 320 ? -10.595 -14.316 -6.879 1.00 38.38 320 ILE A CA 1
ATOM 2547 C C . ILE A 1 320 ? -11.546 -13.649 -5.883 1.00 38.38 320 ILE A C 1
ATOM 2549 O O . ILE A 1 320 ? -11.777 -12.442 -5.957 1.00 38.38 320 ILE A O 1
ATOM 2553 N N . ASP A 1 321 ? -12.143 -14.472 -5.027 1.00 41.00 321 ASP A N 1
ATOM 2554 C CA . ASP A 1 321 ? -13.179 -14.123 -4.061 1.00 41.00 321 ASP A CA 1
ATOM 2555 C C . ASP A 1 321 ? -12.784 -12.901 -3.219 1.00 41.00 321 ASP A C 1
ATOM 2557 O O . ASP A 1 321 ? -11.829 -12.931 -2.438 1.00 41.00 321 ASP A O 1
ATOM 2561 N N . GLY A 1 322 ? -13.513 -11.801 -3.406 1.00 36.31 322 GLY A N 1
ATOM 2562 C CA . GLY A 1 322 ? -13.492 -10.681 -2.474 1.00 36.31 322 GLY A CA 1
ATOM 2563 C C . GLY A 1 322 ? -14.317 -11.051 -1.242 1.00 36.31 322 GLY A C 1
ATOM 2564 O O . GLY A 1 322 ? -15.391 -11.626 -1.413 1.00 36.31 322 GLY A O 1
ATOM 2565 N N . PRO A 1 323 ? -13.856 -10.759 -0.014 1.00 46.06 323 PRO A N 1
ATOM 2566 C CA . PRO A 1 323 ? -14.705 -10.937 1.148 1.00 46.06 323 PRO A CA 1
ATOM 2567 C C . PRO A 1 323 ? -15.815 -9.880 1.126 1.00 46.06 323 PRO A C 1
ATOM 2569 O O . PRO A 1 323 ? -15.588 -8.729 0.745 1.00 46.06 323 PRO A O 1
ATOM 2572 N N . ASP A 1 324 ? -17.002 -10.341 1.505 1.00 36.09 324 ASP A N 1
ATOM 2573 C CA . ASP A 1 324 ? -18.297 -9.677 1.474 1.00 36.09 324 ASP A CA 1
ATOM 2574 C C . ASP A 1 324 ? -18.287 -8.184 1.808 1.00 36.09 324 ASP A C 1
ATOM 2576 O O . ASP A 1 324 ? -17.733 -7.723 2.808 1.00 36.09 324 ASP A O 1
ATOM 2580 N N . HIS A 1 325 ? -19.035 -7.444 0.995 1.00 41.38 325 HIS A N 1
ATOM 2581 C CA . HIS A 1 325 ? -19.382 -6.041 1.201 1.00 41.38 325 HIS A CA 1
ATOM 2582 C C . HIS A 1 325 ? -20.388 -5.819 2.355 1.00 41.38 325 HIS A C 1
ATOM 2584 O O . HIS A 1 325 ? -20.863 -4.697 2.534 1.00 41.38 325 HIS A O 1
ATOM 2590 N N . ASP A 1 326 ? -20.675 -6.845 3.162 1.00 38.09 326 ASP A N 1
ATOM 2591 C CA . ASP A 1 326 ? -21.738 -6.833 4.175 1.00 38.09 326 ASP A CA 1
ATOM 2592 C C . ASP A 1 326 ? -21.277 -6.383 5.577 1.00 38.09 326 ASP A C 1
ATOM 2594 O O . ASP A 1 326 ? -22.106 -6.103 6.438 1.00 38.09 326 ASP A O 1
ATOM 2598 N N . PHE A 1 327 ? -19.972 -6.204 5.819 1.00 39.78 327 PHE A N 1
ATOM 2599 C CA . PHE A 1 327 ? -19.454 -5.885 7.164 1.00 39.78 327 PHE A CA 1
ATOM 2600 C C . PHE A 1 327 ? -19.483 -4.400 7.570 1.00 39.78 327 PHE A C 1
ATOM 2602 O O . PHE A 1 327 ? -19.118 -4.065 8.694 1.00 39.78 327 PHE A O 1
ATOM 2609 N N . ILE A 1 328 ? -19.910 -3.487 6.691 1.00 43.81 328 ILE A N 1
ATOM 2610 C CA . ILE A 1 328 ? -19.918 -2.041 6.999 1.00 43.81 328 ILE A CA 1
ATOM 2611 C C . ILE A 1 328 ? -21.255 -1.586 7.625 1.00 43.81 328 ILE A C 1
ATOM 2613 O O . ILE A 1 328 ? -21.336 -0.485 8.166 1.00 43.81 328 ILE A O 1
ATOM 2617 N N . ASN A 1 329 ? -22.297 -2.428 7.641 1.00 38.84 329 ASN A N 1
ATOM 2618 C CA . ASN A 1 329 ? -23.648 -2.014 8.050 1.00 38.84 329 ASN A CA 1
ATOM 2619 C C . ASN A 1 329 ? -24.049 -2.364 9.503 1.00 38.84 329 ASN A C 1
ATOM 2621 O O . ASN A 1 329 ? -25.140 -1.996 9.934 1.00 38.84 329 ASN A O 1
ATOM 2625 N N . GLU A 1 330 ? -23.192 -3.022 10.292 1.00 42.44 330 GLU A N 1
ATOM 2626 C CA . GLU A 1 330 ? -23.485 -3.321 11.713 1.00 42.44 330 GLU A CA 1
ATOM 2627 C C . GLU A 1 330 ? -23.005 -2.234 12.692 1.00 42.44 330 GLU A C 1
ATOM 2629 O O . GLU A 1 330 ? -23.465 -2.169 13.834 1.00 42.44 330 GLU A O 1
ATOM 2634 N N . ASN A 1 331 ? -22.192 -1.279 12.226 1.00 47.56 331 ASN A N 1
ATOM 2635 C CA . ASN A 1 331 ? -21.664 -0.185 13.053 1.00 47.56 331 ASN A CA 1
ATOM 2636 C C . ASN A 1 331 ? -22.719 0.844 13.503 1.00 47.56 331 ASN A C 1
ATOM 2638 O O . ASN A 1 331 ? -22.454 1.674 14.375 1.00 47.56 331 ASN A O 1
ATOM 2642 N N . GLN A 1 332 ? -23.941 0.792 12.961 1.00 46.53 332 GLN A N 1
ATOM 2643 C CA . GLN A 1 332 ? -25.042 1.634 13.436 1.00 46.53 332 GLN A CA 1
ATOM 2644 C C . GLN A 1 332 ? -25.642 1.124 14.763 1.00 46.53 332 GLN A C 1
ATOM 2646 O O . GLN A 1 332 ? -26.341 1.873 15.444 1.00 46.53 332 GLN A O 1
ATOM 2651 N N . GLY A 1 333 ? -25.393 -0.134 15.152 1.00 43.44 333 GLY A N 1
ATOM 2652 C CA . GLY A 1 333 ? -26.004 -0.748 16.336 1.00 43.44 333 GLY A CA 1
ATOM 2653 C C . GLY A 1 333 ? -25.433 -0.242 17.663 1.00 43.44 333 GLY A C 1
ATOM 2654 O O . GLY A 1 333 ? -26.191 0.092 18.578 1.00 43.44 333 GLY A O 1
ATOM 2655 N N . CYS A 1 334 ? -24.105 -0.134 17.766 1.00 45.41 334 CYS A N 1
ATOM 2656 C 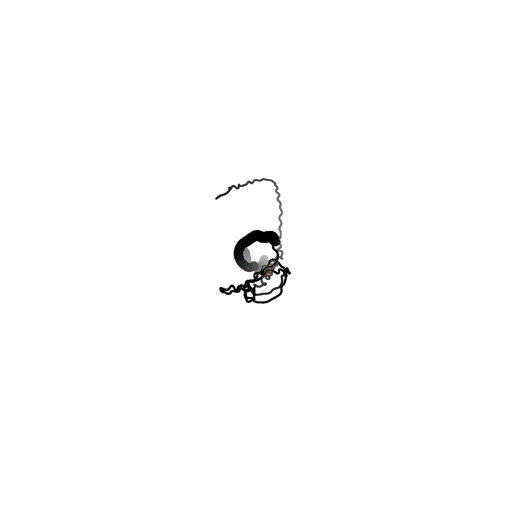CA . CYS A 1 334 ? -23.444 0.222 19.025 1.00 45.41 334 CYS A CA 1
ATOM 2657 C C . CYS A 1 334 ? -23.568 1.708 19.383 1.00 45.41 334 CYS A C 1
ATOM 2659 O O . CYS A 1 334 ? -23.725 2.046 20.559 1.00 45.41 334 CYS A O 1
ATOM 2661 N N . LEU A 1 335 ? -23.583 2.595 18.383 1.00 45.97 335 LEU A N 1
ATOM 2662 C CA . LEU A 1 335 ? -23.727 4.043 18.583 1.00 45.97 335 LEU A CA 1
ATOM 2663 C C . LEU A 1 335 ? -25.109 4.402 19.166 1.00 45.97 335 LEU A C 1
ATOM 2665 O O . LEU A 1 335 ? -25.225 5.238 20.060 1.00 45.97 335 LEU A O 1
ATOM 2669 N N . ASN A 1 336 ? -26.152 3.672 18.761 1.00 49.16 336 ASN A N 1
ATOM 2670 C CA . ASN A 1 336 ? -27.532 3.916 19.186 1.00 49.16 336 ASN A CA 1
ATOM 2671 C C . ASN A 1 336 ? -27.844 3.468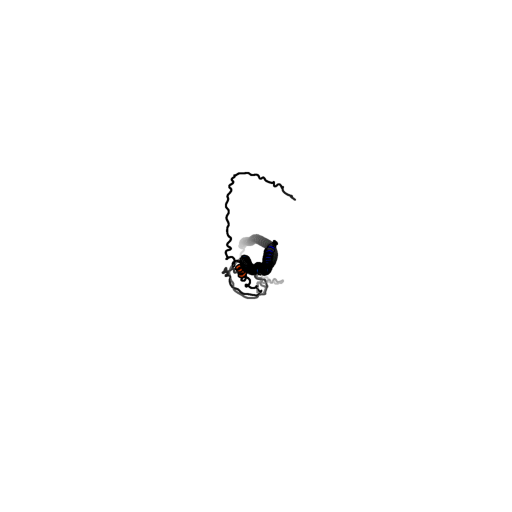 20.631 1.00 49.16 336 ASN A C 1
ATOM 2673 O O . ASN A 1 336 ? -28.871 3.868 21.186 1.00 49.16 336 ASN A O 1
ATOM 2677 N N . MET A 1 337 ? -26.991 2.647 21.259 1.00 48.25 337 MET A N 1
ATOM 2678 C CA . MET A 1 337 ? -27.180 2.214 22.654 1.00 48.25 337 MET A CA 1
ATOM 2679 C C . MET A 1 337 ? -26.709 3.254 23.678 1.00 48.25 337 MET A C 1
ATOM 2681 O O . MET A 1 337 ? -27.253 3.296 24.782 1.00 48.25 337 MET A O 1
ATOM 2685 N N . LEU A 1 338 ? -25.735 4.099 23.328 1.00 50.94 338 LEU A N 1
ATOM 2686 C CA . LEU A 1 338 ? -25.169 5.099 24.243 1.00 50.94 338 LEU A CA 1
ATOM 2687 C C . LEU A 1 338 ? -25.992 6.397 24.300 1.00 50.94 338 LEU A C 1
ATOM 2689 O O . LEU A 1 338 ? -26.032 7.045 25.347 1.00 50.94 338 LEU A O 1
ATOM 2693 N N . ASP A 1 339 ? -26.705 6.742 23.226 1.00 44.78 339 ASP A N 1
ATOM 2694 C CA . ASP A 1 339 ? -27.452 8.005 23.139 1.00 44.78 339 ASP A CA 1
ATOM 2695 C C . ASP A 1 339 ? -28.892 7.937 23.679 1.00 44.78 339 ASP A C 1
ATOM 2697 O O . ASP A 1 339 ? -29.506 8.973 23.941 1.00 44.78 339 ASP A O 1
ATOM 2701 N N . ARG A 1 340 ? -29.450 6.740 23.922 1.00 47.94 340 ARG A N 1
ATOM 2702 C CA . ARG A 1 340 ? -30.880 6.586 24.263 1.00 47.94 340 ARG A CA 1
ATOM 2703 C C . ARG A 1 340 ? -31.238 6.730 25.752 1.00 47.94 340 ARG A C 1
ATOM 2705 O O . ARG A 1 340 ? -32.420 6.714 26.078 1.00 47.94 340 ARG A O 1
ATOM 2712 N N . GLU A 1 341 ? -30.276 6.904 26.662 1.00 45.09 341 GLU A N 1
ATOM 2713 C CA . GLU A 1 341 ? -30.557 6.990 28.114 1.00 45.09 341 GLU A CA 1
ATOM 2714 C C . GLU A 1 341 ? -30.049 8.278 28.809 1.00 45.09 341 GLU A C 1
ATOM 2716 O O . GLU A 1 341 ? -30.056 8.357 30.036 1.00 45.09 341 GLU A O 1
ATOM 2721 N N . ARG A 1 342 ? -29.680 9.339 28.068 1.00 48.16 342 ARG A N 1
ATOM 2722 C CA . ARG A 1 342 ? -29.331 10.657 28.662 1.00 48.16 342 ARG A CA 1
ATOM 2723 C C . ARG A 1 342 ? -30.524 11.567 29.004 1.00 48.16 342 ARG A C 1
ATOM 2725 O O . ARG A 1 342 ? -30.319 12.693 29.450 1.00 48.16 342 ARG A O 1
ATOM 2732 N N . THR A 1 343 ? -31.764 11.113 28.850 1.00 38.91 343 THR A N 1
ATOM 2733 C CA . THR A 1 343 ? -32.973 11.928 29.069 1.00 38.91 343 THR A CA 1
ATOM 2734 C C . THR A 1 343 ? -33.769 11.501 30.304 1.00 38.91 343 THR A C 1
ATOM 2736 O O . THR A 1 343 ? -34.912 11.082 30.191 1.00 38.91 343 THR A O 1
ATOM 2739 N N . LEU A 1 344 ? -33.204 11.663 31.507 1.00 37.31 344 LEU A N 1
ATOM 2740 C CA . LEU A 1 344 ? -33.996 11.836 32.736 1.00 37.31 344 LEU A CA 1
ATOM 2741 C C . LEU A 1 344 ? -33.314 12.867 33.657 1.00 37.31 344 LEU A C 1
ATOM 2743 O O . LEU A 1 344 ? -32.132 12.706 33.971 1.00 37.31 344 LEU A O 1
ATOM 2747 N N . PRO A 1 345 ? -34.010 13.934 34.098 1.00 40.53 345 PRO A N 1
ATOM 2748 C CA . PRO A 1 345 ? -33.402 14.971 34.919 1.00 40.53 345 PRO A CA 1
ATOM 2749 C C . PRO A 1 345 ? -33.260 14.500 36.371 1.00 40.53 345 PRO A C 1
ATOM 2751 O O . PRO A 1 345 ? -34.243 14.292 37.078 1.00 40.53 345 PRO A O 1
ATOM 2754 N N . VAL A 1 346 ? -32.018 14.384 36.842 1.00 37.91 346 VAL A N 1
ATOM 2755 C CA . VAL A 1 346 ? -31.703 14.282 38.273 1.00 37.91 346 VAL A CA 1
ATOM 2756 C C . VAL A 1 346 ? -31.810 15.685 38.879 1.00 37.91 346 VAL A C 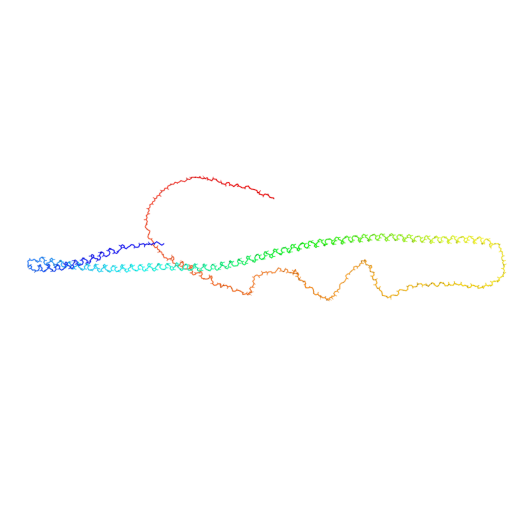1
ATOM 2758 O O . VAL A 1 346 ? -30.924 16.517 38.700 1.00 37.91 346 VAL A O 1
ATOM 2761 N N . GLN A 1 347 ? -32.895 15.963 39.602 1.00 38.22 347 GLN A N 1
ATOM 2762 C CA . GLN A 1 347 ? -32.998 17.144 40.463 1.00 38.22 347 GLN A CA 1
ATOM 2763 C C . GLN A 1 347 ? -32.083 16.968 41.685 1.00 38.22 347 GLN A C 1
ATOM 2765 O O . GLN A 1 347 ? -32.341 16.137 42.553 1.00 38.22 347 GLN A O 1
ATOM 2770 N N . ARG A 1 348 ? -31.008 17.763 41.768 1.00 36.59 348 ARG A N 1
ATOM 2771 C CA . ARG A 1 348 ? -30.290 18.028 43.027 1.00 36.59 348 ARG A CA 1
ATOM 2772 C C . ARG A 1 348 ? -30.792 19.348 43.626 1.00 36.59 348 ARG A C 1
ATOM 2774 O O . ARG A 1 348 ? -30.862 20.329 42.887 1.00 36.59 348 ARG A O 1
ATOM 2781 N N . PRO A 1 349 ? -31.080 19.425 44.937 1.00 38.06 349 PRO A N 1
ATOM 2782 C CA . PRO A 1 349 ? -31.366 20.693 45.590 1.00 38.06 349 PRO A CA 1
ATOM 2783 C C . PRO A 1 349 ? -30.065 21.460 45.865 1.00 38.06 349 PRO A C 1
ATOM 2785 O O . PRO A 1 349 ? -29.127 20.930 46.462 1.00 38.06 349 PRO A O 1
ATOM 2788 N N . VAL A 1 350 ? -30.022 22.716 45.419 1.00 36.00 350 VAL A N 1
ATOM 2789 C CA . VAL A 1 350 ? -28.952 23.681 45.694 1.00 36.00 350 VAL A CA 1
ATOM 2790 C C . VAL A 1 350 ? -29.265 24.367 47.024 1.00 36.00 350 VAL A C 1
ATOM 2792 O O . VAL A 1 350 ? -30.200 25.158 47.110 1.00 36.00 350 VAL A O 1
ATOM 2795 N N . LEU A 1 351 ? -28.486 24.066 48.063 1.00 37.25 351 LEU A N 1
ATOM 2796 C CA . LEU A 1 351 ? -28.390 24.900 49.261 1.00 37.25 351 LEU A CA 1
ATOM 2797 C C . LEU A 1 351 ? -27.230 25.871 49.048 1.00 37.25 351 LEU A C 1
ATOM 2799 O O . LEU A 1 351 ? -26.077 25.460 48.931 1.00 37.25 351 LEU A O 1
ATOM 2803 N N . GLY A 1 352 ? -27.569 27.153 48.934 1.00 37.72 352 GLY A N 1
ATOM 2804 C CA . GLY A 1 352 ? -26.604 28.234 48.827 1.00 37.72 352 GLY A CA 1
ATOM 2805 C C . GLY A 1 352 ? -25.880 28.498 50.141 1.00 37.72 352 GLY A C 1
ATOM 2806 O O . GLY A 1 352 ? -26.426 28.264 51.215 1.00 37.72 352 GLY A O 1
ATOM 2807 N N . GLN A 1 353 ? -24.679 29.056 50.025 1.00 39.56 353 GLN A N 1
ATOM 2808 C CA . GLN A 1 353 ? -24.074 29.942 51.013 1.00 39.56 353 GLN A CA 1
ATOM 2809 C C . GLN A 1 353 ? -23.130 30.898 50.277 1.00 39.56 353 GLN A C 1
ATOM 2811 O O . GLN A 1 353 ? -22.192 30.482 49.601 1.00 39.56 353 GLN A O 1
ATOM 2816 N N . SER A 1 354 ? -23.444 32.185 50.385 1.00 38.88 354 SER A N 1
ATOM 2817 C CA . SER A 1 354 ? -22.576 33.310 50.048 1.00 38.88 354 SER A CA 1
ATOM 2818 C C . SER A 1 354 ? -21.445 33.432 51.070 1.00 38.88 354 SER A C 1
ATOM 2820 O O . SER A 1 354 ? -21.691 33.196 52.248 1.00 38.88 354 SER A O 1
ATOM 2822 N N . LEU A 1 355 ? -20.267 33.897 50.642 1.00 35.56 355 LEU A N 1
ATOM 2823 C CA . LEU A 1 355 ? -19.544 35.051 51.210 1.00 35.56 355 LEU A CA 1
ATOM 2824 C C . LEU A 1 355 ? -18.305 35.383 50.335 1.00 35.56 355 LEU A C 1
ATOM 2826 O O . LEU A 1 355 ? -17.737 34.469 49.737 1.00 35.56 355 LEU A O 1
ATOM 2830 N N . PRO A 1 356 ? -17.898 36.665 50.224 1.00 54.19 356 PRO A N 1
ATOM 2831 C CA . PRO A 1 356 ? -16.846 37.127 49.319 1.00 54.19 356 PRO A CA 1
ATOM 2832 C C . PRO A 1 356 ? -15.521 37.400 50.050 1.00 54.19 356 PRO A C 1
ATOM 2834 O O . PRO A 1 356 ? -15.528 37.798 51.212 1.00 54.19 356 PRO A O 1
ATOM 2837 N N . LEU A 1 357 ? -14.396 37.302 49.338 1.00 33.47 357 LEU A N 1
ATOM 2838 C CA . LEU A 1 357 ? -13.142 37.951 49.729 1.00 33.47 357 LEU A CA 1
ATOM 2839 C C . LEU A 1 357 ? -12.451 38.544 48.495 1.00 33.47 357 LEU A C 1
ATOM 2841 O O . LEU A 1 357 ? -12.150 37.844 47.529 1.00 33.47 357 LEU A O 1
ATOM 2845 N N . GLN A 1 358 ? -12.249 39.861 48.550 1.00 40.31 358 GLN A N 1
ATOM 2846 C CA . GLN A 1 358 ? -11.236 40.592 47.794 1.00 40.31 358 GLN A CA 1
ATOM 2847 C C . GLN A 1 358 ? -9.849 40.121 48.236 1.00 40.31 358 GLN A C 1
ATOM 2849 O O . GLN A 1 358 ? -9.638 39.963 49.432 1.00 40.31 358 GLN A O 1
ATOM 2854 N N . GLU A 1 359 ? -8.891 40.050 47.312 1.00 34.62 359 GLU A N 1
ATOM 2855 C CA . GLU A 1 359 ? -7.612 40.733 47.512 1.00 34.62 359 GLU A CA 1
ATOM 2856 C C . GLU A 1 359 ? -6.866 40.957 46.190 1.00 34.62 359 GLU A C 1
ATOM 2858 O O . GLU A 1 359 ? -6.954 40.209 45.220 1.00 34.62 359 GLU A O 1
ATOM 2863 N N . SER A 1 360 ? -6.216 42.106 46.187 1.00 37.44 360 SER A N 1
ATOM 2864 C CA . SER A 1 360 ? -5.497 42.850 45.162 1.00 37.44 360 SER A CA 1
ATOM 2865 C C . SER A 1 360 ? -4.073 42.352 44.888 1.00 37.44 360 SER A C 1
ATOM 2867 O O . SER A 1 360 ? -3.429 41.849 45.801 1.00 37.44 360 SER A O 1
ATOM 2869 N N . GLY A 1 361 ? -3.518 42.691 43.712 1.00 34.72 361 GLY A N 1
ATOM 2870 C CA . GLY A 1 361 ? -2.093 43.063 43.607 1.00 34.72 361 GLY A CA 1
ATOM 2871 C C . GLY A 1 361 ? -1.298 42.557 42.392 1.00 34.72 361 GLY A C 1
ATOM 2872 O O . GLY A 1 361 ? -0.845 41.424 42.401 1.00 34.72 361 GLY A O 1
ATOM 2873 N N . ASN A 1 362 ? -1.095 43.456 41.411 1.00 35.47 362 ASN A N 1
ATOM 2874 C CA . ASN A 1 362 ? 0.186 43.919 40.814 1.00 35.47 362 ASN A CA 1
ATOM 2875 C C . ASN A 1 362 ? 1.227 42.885 40.299 1.00 35.47 362 ASN A C 1
ATOM 2877 O O . ASN A 1 362 ? 1.700 42.050 41.053 1.00 35.47 362 ASN A O 1
ATOM 2881 N N . LEU A 1 363 ? 1.540 42.847 38.989 1.00 36.94 363 LEU A N 1
ATOM 2882 C CA . LEU A 1 363 ? 2.501 43.667 38.191 1.00 36.94 363 LEU A CA 1
ATOM 2883 C C . LEU A 1 363 ? 3.983 43.219 38.287 1.00 36.94 363 LEU A C 1
ATOM 2885 O O . LEU A 1 363 ? 4.545 43.295 39.371 1.00 36.94 363 LEU A O 1
ATOM 2889 N N . VAL A 1 364 ? 4.594 42.972 37.100 1.00 38.31 364 VAL A N 1
ATOM 2890 C CA . VAL A 1 364 ? 6.007 43.283 36.696 1.00 38.31 364 VAL A CA 1
ATOM 2891 C C . VAL A 1 364 ? 7.107 42.410 37.344 1.00 38.31 364 VAL A C 1
ATOM 2893 O O . VAL A 1 364 ? 7.034 42.135 38.529 1.00 38.31 364 VAL A O 1
ATOM 2896 N N . SER A 1 365 ? 8.202 41.946 36.723 1.00 39.47 365 SER A N 1
ATOM 2897 C CA . SER A 1 365 ? 8.770 41.880 35.362 1.00 39.47 365 SER A CA 1
ATOM 2898 C C . SER A 1 365 ? 10.036 40.979 35.417 1.00 39.47 365 SER A C 1
ATOM 2900 O O . SER A 1 365 ? 10.464 40.593 36.502 1.00 39.47 365 SER A O 1
ATOM 2902 N N . ASP A 1 366 ? 10.636 40.751 34.241 1.00 36.16 366 ASP A N 1
ATOM 2903 C CA . ASP A 1 366 ? 12.068 40.520 33.943 1.00 36.16 366 ASP A CA 1
ATOM 2904 C C . ASP A 1 366 ? 12.648 39.093 33.824 1.00 36.16 366 ASP A C 1
ATOM 2906 O O . ASP A 1 366 ? 12.862 38.361 34.788 1.00 36.16 366 ASP A O 1
ATOM 2910 N N . ASP A 1 367 ? 12.918 38.753 32.554 1.00 41.62 367 ASP A N 1
ATOM 2911 C CA . ASP A 1 367 ? 14.212 38.397 31.948 1.00 41.62 367 ASP A CA 1
ATOM 2912 C C . ASP A 1 367 ? 15.247 37.603 32.758 1.00 41.62 367 ASP A C 1
ATOM 2914 O O . ASP A 1 367 ? 15.718 38.026 33.809 1.00 41.62 367 ASP A O 1
ATOM 2918 N N . THR A 1 368 ? 15.758 36.525 32.144 1.00 37.06 368 THR A N 1
ATOM 2919 C CA . THR A 1 368 ? 17.166 36.420 31.684 1.00 37.06 368 THR A CA 1
ATOM 2920 C C . THR A 1 368 ? 17.425 35.018 31.102 1.00 37.06 368 THR A C 1
ATOM 2922 O O . THR A 1 368 ? 17.426 34.018 31.815 1.00 37.06 368 THR A O 1
ATOM 2925 N N . SER A 1 369 ? 17.694 34.945 29.794 1.00 44.53 369 SER A N 1
ATOM 2926 C CA . SER A 1 369 ? 18.507 33.875 29.178 1.00 44.53 369 SER A CA 1
ATOM 2927 C C . SER A 1 369 ? 19.983 34.303 29.190 1.00 44.53 369 SER A C 1
ATOM 2929 O O . SER A 1 369 ? 20.244 35.506 29.218 1.00 44.53 369 SER A O 1
ATOM 2931 N N . PRO A 1 370 ? 20.963 33.379 29.104 1.00 53.28 370 PRO A N 1
ATOM 2932 C CA . PRO A 1 370 ? 21.558 33.176 27.775 1.00 53.28 370 PRO A CA 1
ATOM 2933 C C . PRO A 1 370 ? 22.097 31.759 27.456 1.00 53.28 370 PRO A C 1
ATOM 2935 O O . PRO A 1 370 ? 22.655 31.055 28.292 1.00 53.28 370 PRO A O 1
ATOM 2938 N N . VAL A 1 371 ? 21.927 31.402 26.175 1.00 37.72 371 VAL A N 1
ATOM 2939 C CA . VAL A 1 371 ? 22.912 30.882 25.196 1.00 37.72 371 VAL A CA 1
ATOM 2940 C C . VAL A 1 371 ? 23.988 29.894 25.682 1.00 37.72 371 VAL A C 1
ATOM 2942 O O . VAL A 1 371 ? 24.904 30.252 26.418 1.00 37.72 371 VAL A O 1
ATOM 2945 N N . ARG A 1 372 ? 23.972 28.677 25.111 1.00 43.16 372 ARG A N 1
ATOM 2946 C CA . ARG A 1 372 ? 25.128 27.765 25.060 1.00 43.16 372 ARG A CA 1
ATOM 2947 C C . ARG A 1 372 ? 25.618 27.554 23.623 1.00 43.16 372 ARG A C 1
ATOM 2949 O O . ARG A 1 372 ? 24.936 26.948 22.809 1.00 43.16 372 ARG A O 1
ATOM 2956 N N . GLN A 1 373 ? 26.806 28.105 23.399 1.00 38.53 373 GLN A N 1
ATOM 2957 C CA . GLN A 1 373 ? 27.937 27.704 22.555 1.00 38.53 373 GLN A CA 1
ATOM 2958 C C . GLN A 1 373 ? 27.813 26.414 21.715 1.00 38.53 373 GLN A C 1
ATOM 2960 O O . GLN A 1 373 ? 27.761 25.308 22.254 1.00 38.53 373 GLN A O 1
ATOM 2965 N N . GLU A 1 374 ? 27.895 26.578 20.391 1.00 39.16 374 GLU A N 1
ATOM 2966 C CA . GLU A 1 374 ? 28.312 25.552 19.432 1.00 39.16 374 GLU A CA 1
ATOM 2967 C C . GLU A 1 374 ? 29.776 25.808 19.046 1.00 39.16 374 GLU A C 1
ATOM 2969 O O . GLU A 1 374 ? 30.088 26.823 18.433 1.00 39.16 374 GLU A O 1
ATOM 2974 N N . ASP A 1 375 ? 30.660 24.868 19.377 1.00 48.19 375 ASP A N 1
ATOM 2975 C CA . ASP A 1 375 ? 32.018 24.771 18.844 1.00 48.19 375 ASP A CA 1
ATOM 2976 C C . ASP A 1 375 ? 32.197 23.335 18.337 1.00 48.19 375 ASP A C 1
ATOM 2978 O O . ASP A 1 375 ? 32.184 22.403 19.139 1.00 48.19 375 ASP A O 1
ATOM 2982 N N . ASN A 1 376 ? 32.356 23.128 17.024 1.00 52.03 376 ASN A N 1
ATOM 2983 C CA . ASN A 1 376 ? 33.105 21.982 16.495 1.00 52.03 376 ASN A CA 1
ATOM 2984 C C . ASN A 1 376 ? 33.610 22.235 15.065 1.00 52.03 376 ASN A C 1
ATOM 2986 O O . ASN A 1 376 ? 32.860 22.385 14.099 1.00 52.03 376 ASN A O 1
ATOM 2990 N N . LEU A 1 377 ? 34.937 22.273 14.971 1.00 52.41 377 LEU A N 1
ATOM 2991 C CA . LEU A 1 377 ? 35.767 22.494 13.793 1.00 52.41 377 LEU A CA 1
ATOM 2992 C C . LEU A 1 377 ? 35.900 21.211 12.941 1.00 52.41 377 LEU A C 1
ATOM 2994 O O . LEU A 1 377 ? 36.308 20.178 13.453 1.00 52.41 377 LEU A O 1
ATOM 2998 N N . LYS A 1 378 ? 35.529 21.320 11.654 1.00 61.25 378 LYS A N 1
ATOM 2999 C CA . LYS A 1 378 ? 36.239 21.007 10.376 1.00 61.25 378 LYS A CA 1
ATOM 3000 C C . LYS A 1 378 ? 37.346 19.901 10.267 1.00 61.25 378 LYS A C 1
ATOM 3002 O O . LYS A 1 378 ? 37.854 19.409 11.261 1.00 61.25 378 LYS A O 1
ATOM 3007 N N . PRO A 1 379 ? 37.720 19.454 9.037 1.00 62.19 379 PRO A N 1
ATOM 3008 C CA . PRO A 1 379 ? 37.631 18.046 8.634 1.00 62.19 379 PRO A CA 1
ATOM 3009 C C . PRO A 1 379 ? 38.974 17.359 8.298 1.00 62.19 379 PRO A C 1
ATOM 3011 O O . PRO A 1 379 ? 40.004 17.999 8.095 1.00 62.19 379 PRO A O 1
ATOM 3014 N N . ARG A 1 380 ? 38.917 16.026 8.157 1.00 54.66 380 ARG A N 1
ATOM 3015 C CA . ARG A 1 380 ? 39.960 15.164 7.570 1.00 54.66 380 ARG A CA 1
ATOM 3016 C C . ARG A 1 380 ? 39.970 15.289 6.041 1.00 54.66 380 ARG A C 1
ATOM 3018 O O . ARG A 1 380 ? 38.946 15.044 5.410 1.00 54.66 380 ARG A O 1
ATOM 3025 N N . ILE A 1 381 ? 41.135 15.593 5.476 1.00 57.28 381 ILE A N 1
ATOM 3026 C CA . ILE A 1 381 ? 41.472 15.385 4.062 1.00 57.28 381 ILE A CA 1
ATOM 3027 C C . ILE A 1 381 ? 42.449 14.205 4.000 1.00 57.28 381 ILE A C 1
ATOM 3029 O O . ILE A 1 381 ? 43.366 14.125 4.822 1.00 57.28 381 ILE A O 1
ATOM 3033 N N . ALA A 1 382 ? 42.211 13.307 3.047 1.00 63.66 382 ALA A N 1
ATOM 3034 C CA . ALA A 1 382 ? 43.175 12.385 2.459 1.00 63.66 382 ALA A CA 1
ATOM 3035 C C . ALA A 1 382 ? 43.287 12.737 0.974 1.00 63.66 382 ALA A C 1
ATOM 3037 O O . ALA A 1 382 ? 42.242 13.160 0.419 1.00 63.66 382 ALA A O 1
#

InterPro domains:
  IPR043424 Protein BRANCHLESS TRICHOME-like [PTHR31071] (14-314)

Secondary structure (DSSP, 8-state):
---------SHHHHHHHHHHHHHHHHHHHHHHHHHHHHHHHHTS-TT-HHHHHHHHHHHHHHHHHHHHHHHHHHHHHHHHHHHHHHHHHHHHHHHHHHHHHHHHHHHHHHHHHHHHHHHHHHHHHHHHHHHHHHHHHHHHHHHHHHHHHHHHHHHHHHHHHHHHHHHHHHHHHHHHHHHHHHHHHHHHHHHHHHHHHHHHHHHHHHHHHHHHHHHHHHHHHHHHHHHHHHHHTTSS-S------------------------------S----------------------------PPP------------------------TTTTSSTHHHHHHHSTT-----------------------------------------

pLDDT: mean 70.49, std 25.89, range [29.64, 98.81]

Organism: NCBI:txid889485